Protein AF-R4K0X7-F1 (afdb_monomer_lite)

Structure (mmCIF, N/CA/C/O backbone):
data_AF-R4K0X7-F1
#
_entry.id   AF-R4K0X7-F1
#
loop_
_atom_site.group_PDB
_atom_site.id
_atom_site.type_symbol
_atom_site.label_atom_id
_atom_site.label_alt_id
_atom_site.label_comp_id
_atom_site.label_asym_id
_atom_site.label_entity_id
_atom_site.label_seq_id
_atom_site.p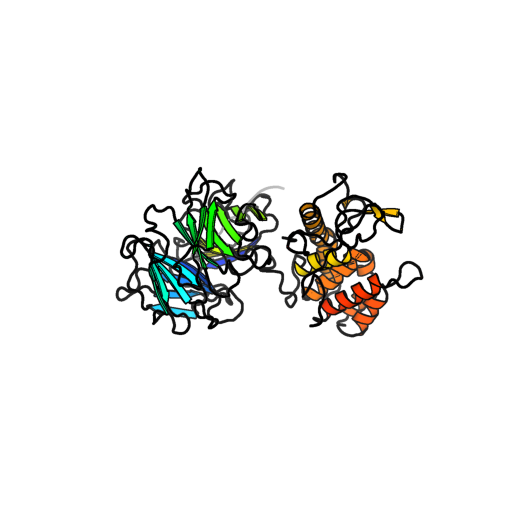dbx_PDB_ins_code
_atom_site.Cartn_x
_atom_site.Cartn_y
_atom_site.Cartn_z
_atom_site.occupancy
_atom_site.B_iso_or_equiv
_atom_site.auth_seq_id
_atom_site.auth_comp_id
_atom_site.auth_asym_id
_atom_site.auth_atom_id
_atom_site.pdbx_PDB_model_num
ATOM 1 N N . MET A 1 1 ? 39.654 20.500 55.727 1.00 32.16 1 MET A N 1
ATOM 2 C CA . MET A 1 1 ? 38.555 21.167 54.995 1.00 32.16 1 MET A CA 1
ATOM 3 C C . MET A 1 1 ? 39.073 21.513 53.612 1.00 32.16 1 MET A C 1
ATOM 5 O O . MET A 1 1 ? 40.105 22.160 53.545 1.00 32.16 1 MET A O 1
ATOM 9 N N . LYS A 1 2 ? 38.357 21.083 52.563 1.00 24.08 2 LYS A N 1
ATOM 10 C CA . LYS A 1 2 ? 38.633 21.338 51.138 1.00 24.08 2 LYS A CA 1
ATOM 11 C C . LYS A 1 2 ? 39.914 20.701 50.541 1.00 24.08 2 LYS A C 1
ATOM 13 O O . LYS A 1 2 ? 40.999 20.825 51.086 1.00 24.08 2 LYS A O 1
ATOM 18 N N . ILE A 1 3 ? 39.708 20.141 49.340 1.00 19.42 3 ILE A N 1
ATOM 19 C CA . ILE A 1 3 ? 40.582 20.133 48.145 1.00 19.42 3 ILE A CA 1
ATOM 20 C C . ILE A 1 3 ? 41.288 18.815 47.711 1.00 19.42 3 ILE A C 1
ATOM 22 O O . ILE A 1 3 ? 42.282 18.395 48.280 1.00 19.42 3 ILE A O 1
ATOM 26 N N . TYR A 1 4 ? 40.749 18.279 46.598 1.00 19.19 4 TYR A N 1
ATOM 27 C CA . TYR A 1 4 ? 41.364 17.759 45.353 1.00 19.19 4 TYR A CA 1
ATOM 28 C C . TYR A 1 4 ? 42.144 16.420 45.260 1.00 19.19 4 TYR A C 1
ATOM 30 O O . TYR A 1 4 ? 43.201 16.229 45.844 1.00 19.19 4 TYR A O 1
ATOM 38 N N . LYS A 1 5 ? 41.648 15.617 44.293 1.00 23.69 5 LYS A N 1
ATOM 39 C CA . LYS A 1 5 ? 42.316 14.827 43.225 1.00 23.69 5 LYS A CA 1
ATOM 40 C C . LYS A 1 5 ? 43.384 13.777 43.583 1.00 23.69 5 LYS A C 1
ATOM 42 O O . LYS A 1 5 ? 44.508 14.118 43.927 1.00 23.69 5 LYS A O 1
ATOM 47 N N . ARG A 1 6 ? 43.108 12.523 43.190 1.00 19.30 6 ARG A N 1
ATOM 48 C CA . ARG A 1 6 ? 44.068 11.590 42.553 1.00 19.30 6 ARG A CA 1
ATOM 49 C C . ARG A 1 6 ? 43.325 10.773 41.484 1.00 19.30 6 ARG A C 1
ATOM 51 O O . ARG A 1 6 ? 42.306 10.182 41.798 1.00 19.30 6 ARG A O 1
ATOM 58 N N . VAL A 1 7 ? 43.580 11.013 40.197 1.00 21.73 7 VAL A N 1
ATOM 59 C CA . VAL A 1 7 ? 44.653 10.474 39.327 1.00 21.73 7 VAL A CA 1
ATOM 60 C C . VAL A 1 7 ? 44.168 9.228 38.580 1.00 21.73 7 VAL A C 1
ATOM 62 O O . VAL A 1 7 ? 43.935 8.171 39.152 1.00 21.73 7 VAL A O 1
ATOM 65 N N . LEU A 1 8 ? 44.015 9.458 37.278 1.00 21.38 8 LEU A N 1
ATOM 66 C CA . LEU A 1 8 ? 43.761 8.545 36.175 1.00 21.38 8 LEU A CA 1
ATOM 67 C C . LEU A 1 8 ? 44.904 7.521 36.061 1.00 21.38 8 LEU A C 1
ATOM 69 O O . LEU A 1 8 ? 46.068 7.923 36.017 1.00 21.38 8 LEU A O 1
ATOM 73 N N . LEU A 1 9 ? 44.578 6.230 35.965 1.00 21.77 9 LEU A N 1
ATOM 74 C CA . LEU A 1 9 ? 45.496 5.200 35.480 1.00 21.77 9 LEU A CA 1
ATOM 75 C C . LEU A 1 9 ? 44.958 4.686 34.140 1.00 21.77 9 LEU A C 1
ATOM 77 O O . LEU A 1 9 ? 43.862 4.135 34.068 1.00 21.77 9 LEU A O 1
ATOM 81 N N . LEU A 1 10 ? 45.730 4.945 33.086 1.00 23.25 10 LEU A N 1
ATOM 82 C CA . LEU A 1 10 ? 45.515 4.477 31.722 1.00 23.25 10 LEU A CA 1
ATOM 83 C C . LEU A 1 10 ? 45.769 2.962 31.659 1.00 23.25 10 LEU A C 1
ATOM 85 O O . LEU A 1 10 ? 46.861 2.516 32.005 1.00 23.25 10 LEU A O 1
ATOM 89 N N . LEU A 1 11 ? 44.811 2.196 31.139 1.00 25.62 11 LEU A N 1
ATOM 90 C CA . LEU A 1 11 ? 45.059 0.878 30.558 1.00 25.62 11 LEU A CA 1
ATOM 91 C C . LEU A 1 11 ? 44.418 0.851 29.169 1.00 25.62 11 LEU A C 1
ATOM 93 O O . LEU A 1 11 ? 43.208 0.990 29.014 1.00 25.62 11 LEU A O 1
ATOM 97 N N . LEU A 1 12 ? 45.287 0.746 28.167 1.00 27.62 12 LEU A N 1
ATOM 98 C CA . LEU A 1 12 ? 44.979 0.582 26.753 1.00 27.62 12 LEU A CA 1
ATOM 99 C C . LEU A 1 12 ? 44.342 -0.791 26.520 1.00 27.62 12 LEU A C 1
ATOM 101 O O . LEU A 1 12 ? 44.998 -1.801 26.755 1.00 27.62 12 LEU A O 1
ATOM 105 N N . PHE A 1 13 ? 43.126 -0.821 25.975 1.00 26.83 13 PHE A N 1
ATOM 106 C CA . PHE A 1 13 ? 42.623 -1.966 25.220 1.00 26.83 13 PHE A CA 1
ATOM 107 C C . PHE A 1 13 ? 41.855 -1.494 23.979 1.00 26.83 13 PHE A C 1
ATOM 109 O O . PHE A 1 13 ? 40.872 -0.767 24.070 1.00 26.83 13 PHE A O 1
ATOM 116 N N . SER A 1 14 ? 42.407 -1.901 22.832 1.00 28.05 14 SER A N 1
ATOM 117 C CA . SER A 1 14 ? 41.786 -2.231 21.543 1.00 28.05 14 SER A CA 1
ATOM 118 C C . SER A 1 14 ? 40.325 -1.808 21.333 1.00 28.05 14 SER A C 1
ATOM 120 O O . SER A 1 14 ? 39.398 -2.379 21.906 1.00 28.05 14 SER A O 1
ATOM 122 N N . THR A 1 15 ? 40.127 -0.846 20.434 1.00 27.80 15 THR A N 1
ATOM 123 C CA . THR A 1 15 ? 38.829 -0.357 19.962 1.00 27.80 15 THR A CA 1
ATOM 124 C C . THR A 1 15 ? 38.071 -1.436 19.187 1.00 27.80 15 THR A C 1
ATOM 126 O O . THR A 1 15 ? 38.295 -1.625 17.994 1.00 27.80 15 THR A O 1
ATOM 129 N N . THR A 1 16 ? 37.128 -2.099 19.854 1.00 27.70 16 THR A N 1
ATOM 130 C CA . THR A 1 16 ? 35.929 -2.633 19.195 1.00 27.70 16 THR A CA 1
ATOM 131 C C . THR A 1 16 ? 34.826 -1.616 19.462 1.00 27.70 16 THR A C 1
ATOM 133 O O . THR A 1 16 ? 34.497 -1.349 20.616 1.00 27.70 16 THR A O 1
ATOM 136 N N . PHE A 1 17 ? 34.340 -0.964 18.407 1.00 27.83 17 PHE A N 1
ATOM 137 C CA . PHE A 1 17 ? 33.290 0.048 18.483 1.00 27.83 17 PHE A CA 1
ATOM 138 C C . PHE A 1 17 ? 31.992 -0.587 19.005 1.00 27.83 17 PHE A C 1
ATOM 140 O O . PHE A 1 17 ? 31.255 -1.225 18.263 1.00 27.83 17 PHE A O 1
ATOM 147 N N . MET A 1 18 ? 31.714 -0.396 20.292 1.00 27.48 18 MET A N 1
ATOM 148 C CA . MET A 1 18 ? 30.368 -0.445 20.847 1.00 27.48 18 MET A CA 1
ATOM 149 C C . MET A 1 18 ? 29.861 0.997 20.842 1.00 27.48 18 MET A C 1
ATOM 151 O O . MET A 1 18 ? 30.241 1.784 21.707 1.00 27.48 18 MET A O 1
ATOM 155 N N . LEU A 1 19 ? 29.062 1.377 19.843 1.00 26.59 19 LEU A N 1
ATOM 156 C CA . LEU A 1 19 ? 28.373 2.666 19.866 1.00 26.59 19 LEU A CA 1
ATOM 157 C C . LEU A 1 19 ? 26.957 2.455 20.413 1.00 26.59 19 LEU A C 1
ATOM 159 O O . LEU A 1 19 ? 26.005 2.222 19.677 1.00 26.59 19 LEU A O 1
ATOM 163 N N . ILE A 1 20 ? 26.832 2.538 21.738 1.00 33.25 20 ILE A N 1
ATOM 164 C CA . ILE A 1 20 ? 25.595 3.015 22.358 1.00 33.25 20 ILE A CA 1
ATOM 165 C C . ILE A 1 20 ? 25.572 4.524 22.115 1.00 33.25 20 ILE A C 1
ATOM 167 O O . ILE A 1 20 ? 26.474 5.239 22.550 1.00 33.25 20 ILE A O 1
ATOM 171 N N . GLY A 1 21 ? 24.557 4.993 21.395 1.00 26.48 21 GLY A N 1
ATOM 172 C CA . GLY A 1 21 ? 24.410 6.394 21.013 1.00 26.48 21 GLY A CA 1
ATOM 173 C C . GLY A 1 21 ? 22.976 6.765 20.650 1.00 26.48 21 GLY A C 1
ATOM 174 O O . GLY A 1 21 ? 22.763 7.474 19.676 1.00 26.48 21 GLY A O 1
ATOM 175 N N . TYR A 1 22 ? 21.992 6.300 21.424 1.00 35.09 22 TYR A N 1
ATOM 176 C CA . TYR A 1 22 ? 20.685 6.958 21.475 1.00 35.09 22 TYR A CA 1
ATOM 177 C C . TYR A 1 22 ? 20.854 8.286 22.217 1.00 35.09 22 TYR A C 1
ATOM 179 O O . TYR A 1 22 ? 21.052 8.289 23.429 1.00 35.09 22 TYR A O 1
ATOM 187 N N . ASN A 1 23 ? 20.851 9.390 21.469 1.00 30.80 23 ASN A N 1
ATOM 188 C CA . ASN A 1 23 ? 20.336 10.708 21.860 1.00 30.80 23 ASN A CA 1
ATOM 189 C C . ASN A 1 23 ? 20.581 11.703 20.715 1.00 30.80 23 ASN A C 1
ATOM 191 O O . ASN A 1 23 ? 21.496 12.524 20.747 1.00 30.80 23 ASN A O 1
ATOM 195 N N . LYS A 1 24 ? 19.711 11.651 19.709 1.00 26.70 24 LYS A N 1
ATOM 196 C CA . LYS A 1 24 ? 19.278 12.856 19.010 1.00 26.70 24 LYS A CA 1
ATOM 197 C C . LYS A 1 24 ? 17.775 12.921 19.224 1.00 26.70 24 LYS A C 1
ATOM 199 O O . LYS A 1 24 ? 17.039 12.109 18.677 1.00 26.70 24 LYS A O 1
ATOM 204 N N . ALA A 1 25 ? 17.341 13.851 20.067 1.00 27.72 25 ALA A N 1
ATOM 205 C CA . ALA A 1 25 ? 15.993 14.375 19.971 1.00 27.72 25 ALA A CA 1
ATOM 206 C C . ALA A 1 25 ? 15.892 14.994 18.572 1.00 27.72 25 ALA A C 1
ATOM 208 O O . ALA A 1 25 ? 16.417 16.086 18.344 1.00 27.72 25 ALA A O 1
ATOM 209 N N . TYR A 1 26 ? 15.348 14.244 17.614 1.00 32.16 26 TYR A N 1
ATOM 210 C CA . TYR A 1 26 ? 14.911 14.843 16.367 1.00 32.16 26 TYR A CA 1
ATOM 211 C C . TYR A 1 26 ? 13.634 15.598 16.704 1.00 32.16 26 TYR A C 1
ATOM 213 O O . TYR A 1 26 ? 12.718 15.039 17.303 1.00 32.16 26 TYR A O 1
ATOM 221 N N . ALA A 1 27 ? 13.676 16.907 16.482 1.00 27.48 27 ALA A N 1
ATOM 222 C CA . ALA A 1 27 ? 12.620 17.828 16.853 1.00 27.48 27 ALA A CA 1
ATOM 223 C C . ALA A 1 27 ? 11.266 17.366 16.297 1.00 27.48 27 ALA A C 1
ATOM 225 O O . ALA A 1 27 ? 11.223 16.793 15.209 1.00 27.48 27 ALA A O 1
ATOM 226 N N . ASP A 1 28 ? 10.199 17.665 17.045 1.00 29.69 28 ASP A N 1
ATOM 227 C CA . ASP A 1 28 ? 8.794 17.624 16.629 1.00 29.69 28 ASP A CA 1
ATOM 228 C C . ASP A 1 28 ? 8.612 18.261 15.238 1.00 29.69 28 ASP A C 1
ATOM 230 O O . ASP A 1 28 ? 8.303 19.444 15.089 1.00 29.69 28 ASP A O 1
ATOM 234 N N . THR A 1 29 ? 8.816 17.466 14.194 1.00 38.56 29 THR A N 1
ATOM 235 C CA . THR A 1 29 ? 8.121 17.628 12.926 1.00 38.56 29 THR A CA 1
ATOM 236 C C . THR A 1 29 ? 6.823 16.851 13.082 1.00 38.56 29 THR A C 1
ATOM 238 O O . THR A 1 29 ? 6.792 15.816 13.745 1.00 38.56 29 THR A O 1
ATOM 241 N N . ASN A 1 30 ? 5.723 17.375 12.549 1.00 53.12 30 ASN A N 1
ATOM 242 C CA . ASN A 1 30 ? 4.449 16.670 12.559 1.00 53.12 30 ASN A CA 1
ATOM 243 C C . ASN A 1 30 ? 4.566 15.414 11.674 1.00 53.12 30 ASN A C 1
ATOM 245 O O . ASN A 1 30 ? 4.190 15.455 10.503 1.00 53.12 30 ASN A O 1
ATOM 249 N N . THR A 1 31 ? 5.117 14.322 12.215 1.00 54.47 31 THR A N 1
ATOM 250 C CA . THR A 1 31 ? 5.308 13.055 11.495 1.00 54.47 31 THR A CA 1
ATOM 251 C C . THR A 1 31 ? 4.000 12.296 11.301 1.00 54.47 31 THR A C 1
ATOM 253 O O . THR A 1 31 ? 4.026 11.151 10.866 1.00 54.47 31 THR A O 1
ATOM 256 N N . ASN A 1 32 ? 2.850 12.878 11.679 1.00 57.56 32 ASN A N 1
ATOM 257 C CA . ASN A 1 32 ? 1.525 12.256 11.618 1.00 57.56 32 ASN A CA 1
ATOM 258 C C . ASN A 1 32 ? 1.499 10.810 12.174 1.00 57.56 32 ASN A C 1
ATOM 260 O O . ASN A 1 32 ? 0.690 9.982 11.760 1.00 57.56 32 ASN A O 1
ATOM 264 N N . GLY A 1 33 ? 2.378 10.494 13.136 1.00 58.75 33 GLY A N 1
ATOM 265 C CA . GLY A 1 33 ? 2.492 9.169 13.749 1.00 58.75 33 GLY A CA 1
ATOM 266 C C . GLY A 1 33 ? 3.417 8.171 13.042 1.00 58.75 33 GLY A C 1
ATOM 267 O O . GLY A 1 33 ? 3.435 7.013 13.456 1.00 58.75 33 GLY A O 1
ATOM 268 N N . LEU A 1 34 ? 4.183 8.585 12.027 1.00 64.12 34 LEU A N 1
ATOM 269 C CA . LEU A 1 34 ? 5.243 7.773 11.427 1.00 64.12 34 LEU A CA 1
ATOM 270 C C . LEU A 1 34 ? 6.404 7.591 12.412 1.00 64.12 34 LEU A C 1
ATOM 272 O O . LEU A 1 34 ? 6.832 8.544 13.071 1.00 64.12 34 LEU A O 1
ATOM 276 N N . VAL A 1 35 ? 6.928 6.367 12.488 1.00 65.00 35 VAL A N 1
ATOM 277 C CA . VAL A 1 35 ? 8.036 5.969 13.367 1.00 65.00 35 VAL A CA 1
ATOM 278 C C . VAL A 1 35 ? 9.093 5.172 12.608 1.00 65.00 35 VAL A C 1
ATOM 280 O O . VAL A 1 35 ? 8.829 4.599 11.552 1.00 65.00 35 VAL A O 1
ATOM 283 N N . TRP A 1 36 ? 10.295 5.106 13.179 1.00 76.31 36 TRP A N 1
ATOM 284 C CA . TRP A 1 36 ? 11.299 4.121 12.789 1.00 76.31 36 TRP A CA 1
ATOM 285 C C . TRP A 1 36 ? 10.840 2.721 13.209 1.00 76.31 36 TRP A C 1
ATOM 287 O O . TRP A 1 36 ? 10.684 2.463 14.403 1.00 76.31 36 TRP A O 1
ATOM 297 N N . LYS A 1 37 ? 10.647 1.826 12.239 1.00 74.25 37 LYS A N 1
ATOM 298 C CA . LYS A 1 37 ? 10.317 0.410 12.469 1.00 74.25 37 LYS A CA 1
ATOM 299 C C . LYS A 1 37 ? 11.582 -0.442 12.546 1.00 74.25 37 LYS A C 1
ATOM 301 O O . LYS A 1 37 ? 11.693 -1.307 13.411 1.00 74.25 37 LYS A O 1
ATOM 306 N N . LEU A 1 38 ? 12.555 -0.158 11.680 1.00 82.12 38 LEU A N 1
ATOM 307 C CA . LEU A 1 38 ? 13.803 -0.909 11.592 1.00 82.12 38 LEU A CA 1
ATOM 308 C C . LEU A 1 38 ? 14.955 -0.018 11.118 1.00 82.12 38 LEU A C 1
ATOM 310 O O . LEU A 1 38 ? 14.781 0.858 10.277 1.00 82.12 38 LEU A O 1
ATOM 314 N N . ASN A 1 39 ? 16.153 -0.289 11.625 1.00 87.56 39 ASN A N 1
ATOM 315 C CA . ASN A 1 39 ? 17.409 0.157 11.035 1.00 87.56 39 ASN A CA 1
ATOM 316 C C . ASN A 1 39 ? 18.416 -0.980 11.195 1.00 87.56 39 ASN A C 1
ATOM 318 O O . ASN A 1 39 ? 18.719 -1.382 12.322 1.00 87.56 39 ASN A O 1
ATOM 322 N N . THR A 1 40 ? 18.889 -1.527 10.079 1.00 89.56 40 THR A N 1
ATOM 323 C CA . THR A 1 40 ? 19.781 -2.682 10.096 1.00 89.56 40 THR A CA 1
ATOM 324 C C . THR A 1 40 ? 20.778 -2.674 8.943 1.00 89.56 40 THR A C 1
ATOM 326 O O . THR A 1 40 ? 20.502 -2.198 7.841 1.00 89.56 40 THR A O 1
ATOM 329 N N . THR A 1 41 ? 21.951 -3.248 9.186 1.00 93.38 41 THR A N 1
ATOM 330 C CA . THR A 1 41 ? 22.896 -3.636 8.133 1.00 93.38 41 THR A CA 1
ATOM 331 C C . THR A 1 41 ? 22.507 -4.992 7.562 1.00 93.38 41 THR A C 1
ATOM 333 O O . THR A 1 41 ? 21.943 -5.819 8.272 1.00 93.38 41 THR A O 1
ATOM 336 N N . THR A 1 42 ? 22.868 -5.263 6.315 1.00 95.62 42 THR A N 1
ATOM 337 C CA . THR A 1 42 ? 22.561 -6.533 5.639 1.00 95.62 42 THR A CA 1
ATOM 338 C C . THR A 1 42 ? 23.842 -7.328 5.347 1.00 95.62 42 THR A C 1
ATOM 340 O O . THR A 1 42 ? 24.933 -6.748 5.332 1.00 95.62 42 THR A O 1
ATOM 343 N N . PRO A 1 43 ? 23.754 -8.646 5.079 1.00 95.88 43 PRO A N 1
ATOM 344 C CA . PRO A 1 43 ? 24.878 -9.422 4.552 1.00 95.88 43 PRO A CA 1
ATOM 345 C C . PRO A 1 43 ? 25.248 -9.025 3.113 1.00 95.88 43 PRO A C 1
ATOM 347 O O . PRO A 1 43 ? 26.302 -9.432 2.622 1.00 95.88 43 PRO A O 1
ATOM 350 N N . LEU A 1 44 ? 24.415 -8.222 2.439 1.00 94.69 44 LEU A N 1
ATOM 351 C CA . LEU A 1 44 ? 24.752 -7.639 1.152 1.00 94.69 44 LEU A CA 1
ATOM 352 C C . LEU A 1 44 ? 25.857 -6.599 1.342 1.00 94.69 44 LEU A C 1
ATOM 354 O O . LEU A 1 44 ? 25.719 -5.622 2.088 1.00 94.69 44 LEU A O 1
ATOM 358 N N . SER A 1 45 ? 26.972 -6.820 0.649 1.00 88.88 45 SER A N 1
ATOM 359 C CA . SER A 1 45 ? 28.107 -5.902 0.654 1.00 88.88 45 SER A CA 1
ATOM 360 C C . SER A 1 45 ? 27.699 -4.509 0.162 1.00 88.88 45 SER A C 1
ATOM 362 O O . SER A 1 45 ? 26.566 -4.268 -0.263 1.00 88.88 45 SER A O 1
ATOM 364 N N . LYS A 1 46 ? 28.617 -3.547 0.272 1.00 87.62 46 LYS A N 1
ATOM 365 C CA . LYS A 1 46 ? 28.388 -2.193 -0.236 1.00 87.62 46 LYS A CA 1
ATOM 366 C C . LYS A 1 46 ? 27.909 -2.242 -1.694 1.00 87.62 46 LYS A C 1
ATOM 368 O O . LYS A 1 46 ? 28.589 -2.820 -2.543 1.00 87.62 46 LYS A O 1
ATOM 373 N N . THR A 1 47 ? 26.775 -1.602 -1.962 1.00 93.12 47 THR A N 1
ATOM 374 C CA . THR A 1 47 ? 26.184 -1.497 -3.296 1.00 93.12 47 THR A CA 1
ATOM 375 C C . THR A 1 47 ? 26.451 -0.121 -3.912 1.00 93.12 47 THR A C 1
ATOM 377 O O . THR A 1 47 ? 27.003 0.791 -3.289 1.00 93.12 47 THR A O 1
ATOM 380 N N . ASP A 1 48 ? 26.160 0.001 -5.198 1.00 90.56 48 ASP A N 1
ATOM 381 C CA . ASP A 1 48 ? 26.409 1.188 -6.008 1.00 90.56 48 ASP A CA 1
ATOM 382 C C . ASP A 1 48 ? 25.304 1.343 -7.060 1.00 90.56 48 ASP A C 1
ATOM 384 O O . ASP A 1 48 ? 24.295 0.639 -7.025 1.00 90.56 48 ASP A O 1
ATOM 388 N N . SER A 1 49 ? 25.509 2.237 -8.028 1.00 90.00 49 SER A N 1
ATOM 389 C CA . SER A 1 49 ? 24.524 2.518 -9.068 1.00 90.00 49 SER A CA 1
ATOM 390 C C . SER A 1 49 ? 24.175 1.317 -9.952 1.00 90.00 49 SER A C 1
ATOM 392 O O . SER A 1 49 ? 23.205 1.407 -10.695 1.00 90.00 49 SER A O 1
ATOM 394 N N . TYR A 1 50 ? 24.899 0.191 -9.914 1.00 93.50 50 TYR A N 1
ATOM 395 C CA . TYR A 1 50 ? 24.504 -1.026 -10.633 1.00 93.50 50 TYR A CA 1
ATOM 396 C C . TYR A 1 50 ? 23.443 -1.853 -9.906 1.00 93.50 50 TYR A C 1
ATOM 398 O O . TYR A 1 50 ? 22.981 -2.846 -10.474 1.00 93.50 50 TYR A O 1
ATOM 406 N N . TRP A 1 51 ? 23.035 -1.444 -8.705 1.00 95.69 51 TRP A N 1
ATOM 407 C CA . TRP A 1 51 ? 22.021 -2.120 -7.911 1.00 95.69 51 TRP A CA 1
ATOM 408 C C . TRP A 1 51 ? 20.680 -1.396 -7.954 1.00 95.69 51 TRP A C 1
ATOM 410 O O . TRP A 1 51 ? 20.602 -0.169 -7.892 1.00 95.69 51 TRP A O 1
ATOM 420 N N . SER A 1 52 ? 19.615 -2.183 -8.037 1.00 95.94 52 SER A N 1
ATOM 421 C CA . SER A 1 52 ? 18.235 -1.734 -7.897 1.00 95.94 52 SER A CA 1
ATOM 422 C C . SER A 1 52 ? 17.519 -2.634 -6.901 1.00 95.94 52 SER A C 1
ATOM 424 O O . SER A 1 52 ? 17.816 -3.824 -6.811 1.00 95.94 52 SER A O 1
ATOM 426 N N . PHE A 1 53 ? 16.600 -2.063 -6.137 1.00 97.62 53 PHE A N 1
ATOM 427 C CA . PHE A 1 53 ? 15.897 -2.756 -5.072 1.00 97.62 53 PHE A CA 1
ATOM 428 C C . PHE A 1 53 ? 14.385 -2.718 -5.281 1.00 97.62 53 PHE A C 1
ATOM 430 O O . PHE A 1 53 ? 13.846 -1.725 -5.766 1.00 97.62 53 PHE A O 1
ATOM 437 N N . ALA A 1 54 ? 13.707 -3.787 -4.883 1.00 96.81 54 ALA A N 1
ATOM 438 C CA . ALA A 1 54 ? 12.252 -3.893 -4.875 1.00 96.81 54 ALA A CA 1
ATOM 439 C C . ALA A 1 54 ? 11.794 -4.736 -3.675 1.00 96.81 54 ALA A C 1
ATOM 441 O O . ALA A 1 54 ? 12.593 -5.479 -3.102 1.00 96.81 54 ALA A O 1
ATOM 442 N N . SER A 1 55 ? 10.522 -4.617 -3.290 1.00 94.88 55 SER A N 1
ATOM 443 C CA . SER A 1 55 ? 9.933 -5.392 -2.195 1.00 94.88 55 SER A CA 1
ATOM 444 C C . SER A 1 55 ? 8.948 -6.427 -2.735 1.00 94.88 55 SER A C 1
ATOM 446 O O . SER A 1 55 ? 8.252 -6.197 -3.725 1.00 94.88 55 SER A O 1
ATOM 448 N N . GLY A 1 56 ? 8.889 -7.583 -2.086 1.00 91.94 56 GLY A N 1
ATOM 449 C CA . GLY A 1 56 ? 7.946 -8.649 -2.406 1.00 91.94 56 GLY A CA 1
ATOM 450 C C . GLY A 1 56 ? 8.094 -9.796 -1.420 1.00 91.94 56 GLY A C 1
ATOM 451 O O . GLY A 1 56 ? 9.115 -9.895 -0.760 1.00 91.94 56 GLY A O 1
ATOM 452 N N . ASP A 1 57 ? 7.100 -10.665 -1.311 1.00 90.12 57 ASP A N 1
ATOM 453 C CA . ASP A 1 57 ? 7.180 -11.853 -0.455 1.00 90.12 57 ASP A CA 1
ATOM 454 C C . ASP A 1 57 ? 7.658 -13.039 -1.310 1.00 90.12 57 ASP A C 1
ATOM 456 O O . ASP A 1 57 ? 6.940 -13.508 -2.194 1.00 90.12 57 ASP A O 1
ATOM 460 N N . TYR A 1 58 ? 8.917 -13.454 -1.154 1.00 94.06 58 TYR A N 1
ATOM 461 C CA . TYR A 1 58 ? 9.515 -14.526 -1.958 1.00 94.06 58 TYR A CA 1
ATOM 462 C C . TYR A 1 58 ? 9.095 -15.910 -1.464 1.00 94.06 58 TYR A C 1
ATOM 464 O O . TYR A 1 58 ? 8.876 -16.835 -2.258 1.00 94.06 58 TYR A O 1
ATOM 472 N N . ASN A 1 59 ? 9.005 -16.083 -0.146 1.00 88.00 59 ASN A N 1
ATOM 473 C CA . ASN A 1 59 ? 8.794 -17.379 0.497 1.00 88.00 59 ASN A CA 1
ATOM 474 C C . ASN A 1 59 ? 7.345 -17.596 0.988 1.00 88.00 59 ASN A C 1
ATOM 476 O O . ASN A 1 59 ? 7.040 -18.697 1.448 1.00 88.00 59 ASN A O 1
ATOM 480 N N . ASN A 1 60 ? 6.454 -16.621 0.780 1.00 84.44 60 ASN A N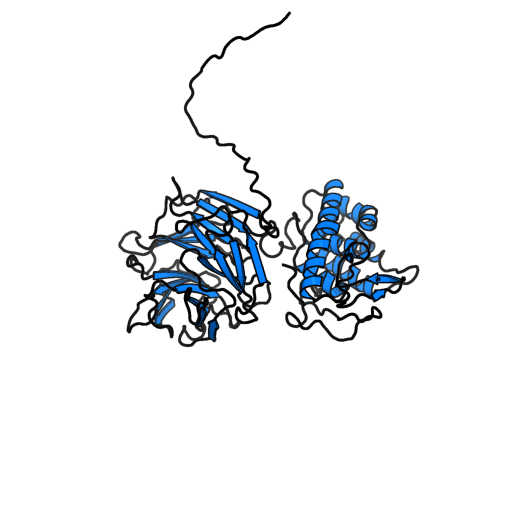 1
ATOM 481 C CA . ASN A 1 60 ? 5.050 -16.597 1.195 1.00 84.44 60 ASN A CA 1
ATOM 482 C C . ASN A 1 60 ? 4.863 -16.665 2.721 1.00 84.44 60 ASN A C 1
ATOM 484 O O . ASN A 1 60 ? 3.927 -17.310 3.203 1.00 84.44 60 ASN A O 1
ATOM 488 N N . ASP A 1 61 ? 5.765 -16.044 3.487 1.00 76.62 61 ASP A N 1
ATOM 489 C CA . ASP A 1 61 ? 5.681 -15.979 4.952 1.00 76.62 61 ASP A CA 1
ATOM 490 C C . ASP A 1 61 ? 4.905 -14.756 5.482 1.00 76.62 61 ASP A C 1
ATOM 492 O O . ASP A 1 61 ? 4.690 -14.620 6.693 1.00 76.62 61 ASP A O 1
ATOM 496 N N . GLY A 1 62 ? 4.422 -13.897 4.580 1.00 77.81 62 GLY A N 1
ATOM 497 C CA . GLY A 1 62 ? 3.667 -12.691 4.896 1.00 77.81 62 GLY A CA 1
ATOM 498 C C . GLY A 1 62 ? 4.537 -11.513 5.337 1.00 77.81 62 GLY A C 1
ATOM 499 O O . GLY A 1 62 ? 3.993 -10.500 5.788 1.00 77.81 62 GLY A O 1
ATOM 500 N N . LYS A 1 63 ? 5.869 -11.613 5.247 1.00 81.62 63 LYS A N 1
ATOM 501 C CA . LYS A 1 63 ? 6.808 -10.501 5.426 1.00 81.62 63 LYS A CA 1
ATOM 502 C C . LYS A 1 63 ? 7.392 -10.096 4.080 1.00 81.62 63 LYS A C 1
ATOM 504 O O . LYS A 1 63 ? 7.677 -10.916 3.221 1.00 81.62 63 LYS A O 1
ATOM 509 N N . ALA A 1 64 ? 7.567 -8.791 3.892 1.00 89.69 64 ALA A N 1
ATOM 510 C CA . ALA A 1 64 ? 8.217 -8.289 2.693 1.00 89.69 64 ALA A CA 1
ATOM 511 C C . ALA A 1 64 ? 9.716 -8.612 2.740 1.00 89.69 64 ALA A C 1
ATOM 513 O O . ALA A 1 64 ? 10.424 -8.174 3.647 1.00 89.69 64 ALA A O 1
ATOM 514 N N . ASP A 1 65 ? 10.191 -9.334 1.735 1.00 95.62 65 ASP A N 1
ATOM 515 C CA . ASP A 1 65 ? 11.600 -9.512 1.419 1.00 95.62 65 ASP A CA 1
ATOM 516 C C . ASP A 1 65 ? 12.087 -8.376 0.511 1.00 95.62 65 ASP A C 1
ATOM 518 O O . ASP A 1 65 ? 11.303 -7.718 -0.183 1.00 95.62 65 ASP A O 1
ATOM 522 N N . ILE A 1 66 ? 13.405 -8.162 0.479 1.00 97.81 66 ILE A N 1
ATOM 523 C CA . ILE A 1 66 ? 14.026 -7.183 -0.421 1.00 97.81 66 ILE A CA 1
ATOM 524 C C . ILE A 1 66 ? 14.796 -7.902 -1.520 1.00 97.81 66 ILE A C 1
ATOM 526 O O . ILE A 1 66 ? 15.795 -8.581 -1.276 1.00 97.81 66 ILE A O 1
ATOM 530 N N . TYR A 1 67 ? 14.345 -7.703 -2.753 1.00 98.50 67 TYR A N 1
ATOM 531 C CA . TYR A 1 67 ? 15.012 -8.174 -3.955 1.00 98.50 67 TYR A CA 1
ATOM 532 C C . TYR A 1 67 ? 16.041 -7.137 -4.370 1.00 98.50 67 TYR A C 1
ATOM 534 O O . TYR A 1 67 ? 15.722 -5.969 -4.577 1.00 98.50 67 TYR A O 1
ATOM 542 N N . CYS A 1 68 ? 17.279 -7.582 -4.503 1.00 98.31 68 CYS A N 1
ATOM 543 C CA . CYS A 1 68 ? 18.437 -6.790 -4.862 1.00 98.31 68 CYS A CA 1
ATOM 544 C C . CYS A 1 68 ? 18.880 -7.240 -6.256 1.00 98.31 68 CYS A C 1
ATOM 546 O O . CYS A 1 68 ? 19.451 -8.321 -6.419 1.00 98.31 68 CYS A O 1
ATOM 548 N N . VAL A 1 69 ? 18.586 -6.428 -7.265 1.00 98.19 69 VAL A N 1
ATOM 549 C CA . VAL A 1 69 ? 18.922 -6.687 -8.663 1.00 98.19 69 VAL A CA 1
ATOM 550 C C . VAL A 1 69 ? 20.264 -6.048 -8.980 1.00 98.19 69 VAL A C 1
ATOM 552 O O . VAL A 1 69 ? 20.399 -4.825 -8.966 1.00 98.19 69 VAL A O 1
ATOM 555 N N . LYS A 1 70 ? 21.253 -6.871 -9.312 1.00 97.00 70 LYS A N 1
ATOM 556 C CA . LYS A 1 70 ? 22.587 -6.426 -9.710 1.00 97.00 70 LYS A CA 1
ATOM 557 C C . LYS A 1 70 ? 22.752 -6.546 -11.214 1.00 97.00 70 LYS A C 1
ATOM 559 O O . LYS A 1 70 ? 22.764 -7.640 -11.774 1.00 97.00 70 LYS A O 1
ATOM 564 N N . ARG A 1 71 ? 22.938 -5.409 -11.879 1.00 96.44 71 ARG A N 1
ATOM 565 C CA . ARG A 1 71 ? 22.953 -5.312 -13.349 1.00 96.44 71 ARG A CA 1
ATOM 566 C C . ARG A 1 71 ? 24.264 -5.771 -13.996 1.00 96.44 71 ARG A C 1
ATOM 568 O O . ARG A 1 71 ? 24.299 -6.007 -15.202 1.00 96.44 71 ARG A O 1
ATOM 575 N N . ASN A 1 72 ? 25.332 -5.888 -13.208 1.00 95.00 72 ASN A N 1
ATOM 576 C CA . ASN A 1 72 ? 26.682 -6.290 -13.616 1.00 95.00 72 ASN A CA 1
ATOM 577 C C . ASN A 1 72 ? 27.147 -7.561 -12.875 1.00 95.00 72 ASN A C 1
ATOM 579 O O . ASN A 1 72 ? 28.213 -7.595 -12.254 1.00 95.00 72 ASN A O 1
ATOM 583 N N . GLY A 1 73 ? 26.318 -8.601 -12.897 1.00 92.75 73 GLY A N 1
ATOM 584 C CA . GLY A 1 73 ? 26.622 -9.892 -12.293 1.00 92.75 73 GLY A CA 1
ATOM 585 C C . GLY A 1 73 ? 27.734 -10.671 -13.001 1.00 92.75 73 GLY A C 1
ATOM 586 O O . GLY A 1 73 ? 28.291 -10.264 -14.029 1.00 92.75 73 GLY A O 1
ATOM 587 N N . ALA A 1 74 ? 28.072 -11.828 -12.436 1.00 91.19 74 ALA A N 1
ATOM 588 C CA . ALA A 1 74 ? 29.045 -12.742 -13.012 1.00 91.19 74 ALA A CA 1
ATOM 589 C C . ALA A 1 74 ? 28.598 -13.235 -14.399 1.00 91.19 74 ALA A C 1
ATOM 591 O O . ALA A 1 74 ? 27.413 -13.300 -14.723 1.00 91.19 74 ALA A O 1
ATOM 592 N N . ASN A 1 75 ? 29.569 -13.605 -15.239 1.00 93.69 75 ASN A N 1
ATOM 593 C CA . ASN A 1 75 ? 29.324 -14.145 -16.583 1.00 93.69 75 ASN A CA 1
ATOM 594 C C . ASN A 1 75 ? 28.446 -13.247 -17.481 1.00 93.69 75 ASN A C 1
ATOM 596 O O . ASN A 1 75 ? 27.723 -13.754 -18.338 1.00 93.69 75 ASN A O 1
ATOM 600 N N . ALA A 1 76 ? 28.525 -11.921 -17.300 1.00 94.06 76 ALA A N 1
ATOM 601 C CA . ALA A 1 76 ? 27.761 -10.933 -18.065 1.00 94.06 76 ALA A CA 1
ATOM 602 C C . ALA A 1 76 ? 26.235 -11.145 -17.986 1.00 94.06 76 ALA A C 1
ATOM 604 O O . ALA A 1 76 ? 25.517 -10.964 -18.976 1.00 94.06 76 ALA A O 1
ATOM 605 N N . LYS A 1 77 ? 25.743 -11.527 -16.803 1.00 96.50 77 LYS A N 1
ATOM 606 C CA . LYS A 1 77 ? 24.319 -11.666 -16.480 1.00 96.50 77 LYS A CA 1
ATOM 607 C C . LYS A 1 77 ? 23.879 -10.640 -15.445 1.00 96.50 77 LYS A C 1
ATOM 609 O O . LYS A 1 77 ? 24.694 -10.111 -14.696 1.00 96.50 77 LYS A O 1
ATOM 614 N N . THR A 1 78 ? 22.581 -10.373 -15.410 1.00 97.94 78 THR A N 1
ATOM 615 C CA . THR A 1 78 ? 21.947 -9.725 -14.260 1.00 97.94 78 THR A CA 1
ATOM 616 C C . THR A 1 78 ? 21.758 -10.774 -13.154 1.00 97.94 78 THR A C 1
ATOM 618 O O . THR A 1 78 ? 21.489 -11.936 -13.452 1.00 97.94 78 THR A O 1
ATOM 621 N N . GLU A 1 79 ? 21.931 -10.399 -11.888 1.00 98.19 79 GLU A N 1
ATOM 622 C CA . GLU A 1 79 ? 21.743 -11.271 -10.717 1.00 98.19 79 GLU A CA 1
ATOM 623 C C . GLU A 1 79 ? 20.594 -10.751 -9.845 1.00 98.19 79 GLU A C 1
ATOM 625 O O . GLU A 1 79 ? 20.364 -9.543 -9.770 1.00 98.19 79 GLU A O 1
ATOM 630 N N . VAL A 1 80 ? 19.886 -11.660 -9.176 1.00 98.50 80 VAL A N 1
ATOM 631 C CA . VAL A 1 80 ? 18.897 -11.351 -8.139 1.00 98.50 80 VAL A CA 1
ATOM 632 C C . VAL A 1 80 ? 19.356 -11.987 -6.834 1.00 98.50 80 VAL A C 1
ATOM 634 O O . VAL A 1 80 ? 19.602 -13.194 -6.776 1.00 98.50 80 VAL A O 1
ATOM 637 N N . HIS A 1 81 ? 19.436 -11.172 -5.786 1.00 98.44 81 HIS A N 1
ATOM 638 C CA . HIS A 1 81 ? 19.652 -11.611 -4.411 1.00 98.44 81 HIS A CA 1
ATOM 639 C C . HIS A 1 81 ? 18.430 -11.222 -3.581 1.00 98.44 81 HIS A C 1
ATOM 641 O O . HIS A 1 81 ? 17.994 -10.078 -3.649 1.00 98.44 81 HIS A O 1
ATOM 647 N N . VAL A 1 82 ? 17.870 -12.136 -2.795 1.00 98.56 82 VAL A N 1
ATOM 648 C CA . VAL A 1 82 ? 16.673 -11.871 -1.982 1.00 98.56 82 VAL A CA 1
ATOM 649 C C . VAL A 1 82 ? 17.056 -11.887 -0.513 1.00 98.56 82 VAL A C 1
ATOM 651 O O . VAL A 1 82 ? 17.502 -12.916 -0.012 1.00 98.56 82 VAL A O 1
ATOM 654 N N . LEU A 1 83 ? 16.900 -10.761 0.179 1.00 98.50 83 LEU A N 1
ATOM 655 C CA . LEU A 1 83 ? 17.121 -10.632 1.619 1.00 98.50 83 LEU A CA 1
ATOM 656 C C . LEU A 1 83 ? 15.842 -10.972 2.390 1.00 98.50 83 LEU A C 1
ATOM 658 O O . LEU A 1 83 ? 14.791 -10.414 2.097 1.00 98.50 83 LEU A O 1
ATOM 662 N N . ASN A 1 84 ? 15.965 -11.829 3.404 1.00 96.38 84 ASN A N 1
ATOM 663 C CA . ASN A 1 84 ? 14.851 -12.359 4.194 1.00 96.38 84 ASN A CA 1
ATOM 664 C C . ASN A 1 84 ? 14.223 -11.301 5.122 1.00 96.38 84 ASN A C 1
ATOM 666 O O . ASN A 1 84 ? 14.833 -10.907 6.118 1.00 96.38 84 ASN A O 1
ATOM 670 N N . GLY A 1 85 ? 12.989 -10.888 4.854 1.00 92.19 85 GLY A N 1
ATOM 671 C CA . GLY A 1 85 ? 12.229 -9.954 5.679 1.00 92.19 85 GLY A CA 1
ATOM 672 C C . GLY A 1 85 ? 11.906 -10.486 7.071 1.00 92.19 85 GLY A C 1
ATOM 673 O O . GLY A 1 85 ? 12.007 -9.751 8.055 1.00 92.19 85 GLY A O 1
ATOM 674 N N . ALA A 1 86 ? 11.603 -11.779 7.202 1.00 86.00 86 ALA A N 1
ATOM 675 C CA . ALA A 1 86 ? 11.229 -12.387 8.479 1.00 86.00 86 ALA A CA 1
ATOM 676 C C . ALA A 1 86 ? 12.358 -12.425 9.519 1.00 86.00 86 ALA A C 1
ATOM 678 O O . ALA A 1 86 ? 12.087 -12.612 10.708 1.00 86.00 86 ALA A O 1
ATOM 679 N N . ASN A 1 87 ? 13.616 -12.219 9.112 1.00 87.25 87 ASN A N 1
ATOM 680 C CA . ASN A 1 87 ? 14.741 -12.085 10.038 1.00 87.25 87 ASN A CA 1
ATOM 681 C C . ASN A 1 87 ? 15.408 -10.707 10.012 1.00 87.25 87 ASN A C 1
ATOM 683 O O . ASN A 1 87 ? 16.575 -10.600 10.389 1.00 87.25 87 ASN A O 1
ATOM 687 N N . ASN A 1 88 ? 14.676 -9.661 9.613 1.00 88.19 88 ASN A N 1
ATOM 688 C CA . ASN A 1 88 ? 15.193 -8.297 9.485 1.00 88.19 88 ASN A CA 1
ATOM 689 C C . ASN A 1 88 ? 16.383 -8.217 8.512 1.00 88.19 88 ASN A C 1
ATOM 691 O O . ASN A 1 88 ? 17.404 -7.589 8.806 1.00 88.19 88 ASN A O 1
ATOM 695 N N . PHE A 1 89 ? 16.270 -8.883 7.362 1.00 96.00 89 PHE A N 1
ATOM 696 C CA . PHE A 1 89 ? 17.218 -8.827 6.247 1.00 96.00 89 PHE A CA 1
ATOM 697 C C . PHE A 1 89 ? 18.635 -9.304 6.601 1.00 96.00 89 PHE A C 1
ATOM 699 O O . PHE A 1 89 ? 19.620 -8.814 6.052 1.00 96.00 89 PHE A O 1
ATOM 706 N N . GLN A 1 90 ? 18.754 -10.253 7.536 1.00 96.81 90 GLN A N 1
ATOM 707 C CA . GLN A 1 90 ? 20.039 -10.769 8.031 1.00 96.81 90 GLN A CA 1
ATOM 708 C C . GLN A 1 90 ? 20.548 -12.004 7.275 1.00 96.81 90 GLN A C 1
ATOM 710 O O . GLN A 1 90 ? 21.670 -12.451 7.509 1.00 96.81 90 GLN A O 1
ATOM 715 N N . SER A 1 91 ? 19.761 -12.566 6.356 1.00 96.75 91 SER A N 1
ATOM 716 C CA . SER A 1 91 ? 20.193 -13.672 5.494 1.00 96.75 91 SER A CA 1
ATOM 717 C C . SER A 1 91 ? 19.626 -13.552 4.086 1.00 96.75 91 SER A C 1
ATOM 719 O O . SER A 1 91 ? 18.577 -12.943 3.889 1.00 96.75 91 SER A O 1
ATOM 721 N N . PHE A 1 92 ? 20.267 -14.219 3.130 1.00 98.44 92 PHE A N 1
ATOM 722 C CA . PHE A 1 92 ? 19.701 -14.417 1.800 1.00 98.44 92 PHE A CA 1
ATOM 723 C C . PHE A 1 92 ? 18.734 -15.609 1.778 1.00 98.44 92 PHE A C 1
ATOM 725 O O . PHE A 1 92 ? 19.016 -16.650 2.373 1.00 98.44 92 PHE A O 1
ATOM 732 N N . LEU A 1 93 ? 17.604 -15.455 1.088 1.00 98.12 93 LEU A N 1
ATOM 733 C CA . LEU A 1 93 ? 16.710 -16.543 0.674 1.00 98.12 93 LEU A CA 1
ATOM 734 C C . LEU A 1 93 ? 17.122 -17.115 -0.686 1.00 98.12 93 LEU A C 1
ATOM 736 O O . LEU A 1 93 ? 16.930 -18.302 -0.941 1.00 98.12 93 LEU A O 1
ATOM 740 N N . LEU A 1 94 ? 17.698 -16.274 -1.546 1.00 98.38 94 LEU A N 1
ATOM 741 C CA . LEU A 1 94 ? 18.113 -16.623 -2.899 1.00 98.38 94 LEU A CA 1
ATOM 742 C C . LEU A 1 94 ? 19.290 -15.748 -3.328 1.00 98.38 94 LEU A C 1
ATOM 744 O O . LEU A 1 94 ? 19.317 -14.559 -3.021 1.00 98.38 94 LEU A O 1
ATOM 748 N N . GLU A 1 95 ? 20.210 -16.327 -4.093 1.00 97.94 95 GLU A N 1
ATOM 749 C CA . GLU A 1 95 ? 21.229 -15.615 -4.864 1.00 97.94 95 GLU A CA 1
ATOM 750 C C . GLU A 1 95 ? 21.403 -16.351 -6.197 1.00 97.94 95 GLU A C 1
ATOM 752 O O . GLU A 1 95 ? 21.832 -17.507 -6.218 1.00 97.94 95 GLU A O 1
ATOM 757 N N . THR A 1 96 ? 21.017 -15.731 -7.313 1.00 98.06 96 THR A N 1
ATOM 758 C CA . THR A 1 96 ? 21.032 -16.399 -8.623 1.00 98.06 96 THR A CA 1
ATOM 759 C C . THR A 1 96 ? 21.292 -15.433 -9.775 1.00 98.06 96 THR A C 1
ATOM 761 O O . THR A 1 96 ? 20.878 -14.275 -9.739 1.00 98.06 96 THR A O 1
ATOM 764 N N . ALA A 1 97 ? 21.944 -15.918 -10.832 1.00 98.06 97 ALA A N 1
ATOM 765 C CA . ALA A 1 97 ? 21.967 -15.229 -12.120 1.00 98.06 97 ALA A CA 1
ATOM 766 C C . ALA A 1 97 ? 20.618 -15.413 -12.823 1.00 98.06 97 ALA A C 1
ATOM 768 O O . ALA A 1 97 ? 20.020 -16.480 -12.722 1.00 98.06 97 ALA A O 1
ATOM 769 N N . THR A 1 98 ? 20.149 -14.414 -13.564 1.00 98.50 98 THR A N 1
ATOM 770 C CA . THR A 1 98 ? 18.876 -14.481 -14.291 1.00 98.50 98 THR A CA 1
ATOM 771 C C . THR A 1 98 ? 19.078 -14.772 -15.779 1.00 98.50 98 THR A C 1
ATOM 773 O O . THR A 1 98 ? 20.196 -14.751 -16.314 1.00 98.50 98 THR A O 1
ATOM 776 N N . ALA A 1 99 ? 17.981 -15.020 -16.498 1.00 97.94 99 ALA A N 1
ATOM 777 C CA . ALA A 1 99 ? 18.028 -15.149 -17.951 1.00 97.94 99 ALA A CA 1
ATOM 778 C C . ALA A 1 99 ? 18.431 -13.832 -18.646 1.00 97.94 99 ALA A C 1
ATOM 780 O O . ALA A 1 99 ? 19.022 -13.884 -19.734 1.00 97.94 99 ALA A O 1
ATOM 781 N N . LEU A 1 100 ? 18.201 -12.673 -18.011 1.00 97.81 100 LEU A N 1
ATOM 782 C CA . LEU A 1 100 ? 18.554 -11.362 -18.554 1.00 97.81 100 LEU A CA 1
ATOM 783 C C . LEU A 1 100 ? 20.087 -11.189 -18.623 1.00 97.81 100 LEU A C 1
ATOM 785 O O . LEU A 1 100 ? 20.790 -11.385 -17.626 1.00 97.81 100 LEU A O 1
ATOM 789 N N . PRO A 1 101 ? 20.645 -10.815 -19.790 1.00 95.88 101 PRO A N 1
ATOM 790 C CA . PRO A 1 101 ? 22.037 -10.381 -19.894 1.00 95.88 101 PRO A CA 1
ATOM 791 C C . PRO A 1 101 ? 22.351 -9.195 -18.969 1.00 95.88 101 PRO A C 1
ATOM 793 O O . PRO A 1 101 ? 21.455 -8.571 -18.404 1.00 95.88 101 PRO A O 1
ATOM 796 N N . GLN A 1 102 ? 23.632 -8.871 -18.812 1.00 94.56 102 GLN A N 1
ATOM 797 C CA . GLN A 1 102 ? 24.047 -7.668 -18.090 1.00 94.56 102 GLN A CA 1
ATOM 798 C C . GLN A 1 102 ? 23.372 -6.409 -18.662 1.00 94.56 102 GLN A C 1
ATOM 800 O O . GLN A 1 102 ? 23.294 -6.227 -19.879 1.00 94.56 102 GLN A O 1
ATOM 805 N N . ALA A 1 103 ? 22.909 -5.541 -17.768 1.00 93.38 103 ALA A N 1
ATOM 806 C CA . ALA A 1 103 ? 22.047 -4.393 -18.051 1.00 93.38 103 ALA A CA 1
ATOM 807 C C . ALA A 1 103 ? 22.711 -3.077 -17.592 1.00 93.38 103 ALA A C 1
ATOM 809 O O . ALA A 1 103 ? 22.164 -2.314 -16.798 1.00 93.38 103 ALA A O 1
ATOM 810 N N . THR A 1 104 ? 23.955 -2.843 -18.023 1.00 90.44 104 THR A N 1
ATOM 811 C CA . THR A 1 104 ? 24.844 -1.795 -17.476 1.00 90.44 104 THR A CA 1
ATOM 812 C C . THR A 1 104 ? 24.759 -0.437 -18.175 1.00 90.44 104 THR A C 1
ATOM 814 O O . THR A 1 104 ? 25.440 0.496 -17.764 1.00 90.44 104 THR A O 1
ATOM 817 N N . ASP A 1 105 ? 23.974 -0.315 -19.241 1.00 87.00 105 ASP A N 1
ATOM 818 C CA . ASP A 1 105 ? 23.856 0.888 -20.081 1.00 87.00 105 ASP A CA 1
ATOM 819 C C . ASP A 1 105 ? 22.941 1.977 -19.487 1.00 87.00 105 ASP A C 1
ATOM 821 O O . ASP A 1 105 ? 22.723 3.008 -20.117 1.00 87.00 105 ASP A O 1
ATOM 825 N N . GLY A 1 106 ? 22.417 1.765 -18.275 1.00 85.25 106 GLY A N 1
ATOM 826 C CA . GLY A 1 106 ? 21.508 2.695 -17.602 1.00 85.25 106 GLY A CA 1
ATOM 827 C C . GLY A 1 106 ? 20.074 2.670 -18.136 1.00 85.25 106 GLY A C 1
ATOM 828 O O . GLY A 1 106 ? 19.227 3.314 -17.542 1.00 85.25 106 GLY A O 1
ATOM 829 N N . ASN A 1 107 ? 19.799 1.878 -19.176 1.00 93.44 107 ASN A N 1
ATOM 830 C CA . ASN A 1 107 ? 18.534 1.819 -19.915 1.00 93.44 107 ASN A CA 1
ATOM 831 C C . ASN A 1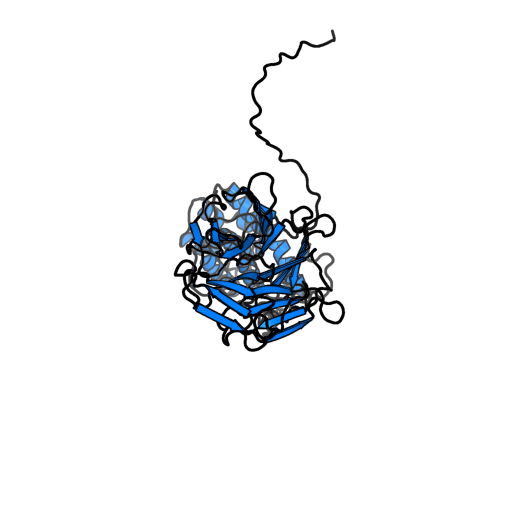 107 ? 17.465 0.933 -19.249 1.00 93.44 107 ASN A C 1
ATOM 833 O O . ASN A 1 107 ? 16.424 0.667 -19.845 1.00 93.44 107 ASN A O 1
ATOM 837 N N . TRP A 1 108 ? 17.768 0.378 -18.073 1.00 95.75 108 TRP A N 1
ATOM 838 C CA . TRP A 1 108 ? 16.976 -0.669 -17.435 1.00 95.75 108 TRP A CA 1
ATOM 839 C C . TRP A 1 108 ? 16.546 -0.285 -16.028 1.00 95.75 108 TRP A C 1
ATOM 841 O O . TRP A 1 108 ? 17.388 0.031 -15.175 1.00 95.75 108 TRP A O 1
ATOM 851 N N . LYS A 1 109 ? 15.241 -0.419 -15.796 1.00 96.38 109 LYS A N 1
ATOM 852 C CA . LYS A 1 109 ? 14.541 -0.262 -14.520 1.00 96.38 109 LYS A CA 1
ATOM 853 C C . LYS A 1 109 ? 13.909 -1.602 -14.131 1.00 96.38 109 LYS A C 1
ATOM 855 O O . LYS A 1 109 ? 13.630 -2.434 -14.996 1.00 96.38 109 LYS A O 1
ATOM 860 N N . PHE A 1 110 ? 13.710 -1.824 -12.835 1.00 97.44 110 PHE A N 1
ATOM 861 C CA . PHE A 1 110 ? 13.273 -3.115 -12.304 1.00 97.44 110 PHE A CA 1
ATOM 862 C C . PHE A 1 110 ? 12.128 -2.937 -11.314 1.00 97.44 110 PHE A C 1
ATOM 864 O O . PHE A 1 110 ? 12.175 -2.048 -10.468 1.00 97.44 110 PHE A O 1
ATOM 871 N N . ALA A 1 111 ? 11.124 -3.802 -11.414 1.00 97.25 111 ALA A N 1
ATOM 872 C CA . ALA A 1 111 ? 9.987 -3.865 -10.503 1.00 97.25 111 ALA A CA 1
ATOM 873 C C . ALA A 1 111 ? 9.548 -5.324 -10.303 1.00 97.25 111 ALA A C 1
ATOM 875 O O . ALA A 1 111 ? 9.961 -6.210 -11.054 1.00 97.25 111 ALA A O 1
ATOM 876 N N . LEU A 1 112 ? 8.710 -5.572 -9.296 1.00 96.94 112 LEU A N 1
ATOM 877 C CA . LEU A 1 112 ? 8.170 -6.898 -8.995 1.00 96.94 112 LEU A CA 1
ATOM 878 C C . LEU A 1 112 ? 6.649 -6.902 -9.078 1.00 96.94 112 LEU A C 1
ATOM 880 O O . LEU A 1 112 ? 5.994 -5.993 -8.571 1.00 96.94 112 LEU A O 1
ATOM 884 N N . GLY A 1 113 ? 6.094 -7.954 -9.666 1.00 95.31 113 GLY A N 1
ATOM 885 C CA . GLY A 1 113 ? 4.656 -8.188 -9.754 1.00 95.31 113 GLY A CA 1
ATOM 886 C C . GLY A 1 113 ? 4.391 -9.645 -10.099 1.00 95.31 113 GLY A C 1
ATOM 887 O O . GLY A 1 113 ? 5.260 -10.299 -10.652 1.00 95.31 113 GLY A O 1
ATOM 888 N N . ASP A 1 114 ? 3.223 -10.171 -9.755 1.00 95.19 114 ASP A N 1
ATOM 889 C CA . ASP A 1 114 ? 2.831 -11.528 -10.148 1.00 95.19 114 ASP A CA 1
ATOM 890 C C . ASP A 1 114 ? 2.113 -11.448 -11.503 1.00 95.19 114 ASP A C 1
ATOM 892 O O . ASP A 1 114 ? 0.960 -11.024 -11.583 1.00 95.19 114 ASP A O 1
ATOM 896 N N . TYR A 1 115 ? 2.823 -11.738 -12.595 1.00 97.25 115 TYR A N 1
ATOM 897 C CA . TYR A 1 115 ? 2.289 -11.584 -13.950 1.00 97.25 115 TYR A CA 1
ATOM 898 C C . TYR A 1 115 ? 1.354 -12.736 -14.317 1.00 97.25 115 TYR A C 1
ATOM 900 O O . TYR A 1 115 ? 0.363 -12.549 -15.034 1.00 97.25 115 TYR A O 1
ATOM 908 N N . ASN A 1 116 ? 1.671 -13.951 -13.871 1.00 95.50 116 ASN A N 1
ATOM 909 C CA . ASN A 1 116 ? 0.979 -15.174 -14.273 1.00 95.50 116 ASN A CA 1
ATOM 910 C C . ASN A 1 116 ? -0.033 -15.686 -13.220 1.00 95.50 116 ASN A C 1
ATOM 912 O O . ASN A 1 116 ? -0.782 -16.615 -13.530 1.00 95.50 116 ASN A O 1
ATOM 916 N N . ASN A 1 117 ? -0.147 -15.012 -12.071 1.00 93.88 117 ASN A N 1
ATOM 917 C CA . ASN A 1 117 ? -1.002 -15.332 -10.923 1.00 93.88 117 ASN A CA 1
ATOM 918 C C . ASN A 1 117 ? -0.641 -16.664 -10.244 1.00 93.88 117 ASN A C 1
ATOM 920 O O . ASN A 1 117 ? -1.532 -17.396 -9.803 1.00 93.88 117 ASN A O 1
ATOM 924 N N . ASP A 1 118 ? 0.650 -17.004 -10.190 1.00 92.44 118 ASP A N 1
ATOM 925 C CA . ASP A 1 118 ? 1.151 -18.209 -9.517 1.00 92.44 118 ASP A CA 1
ATOM 926 C C . ASP A 1 118 ? 1.515 -17.991 -8.035 1.00 92.44 118 ASP A C 1
ATOM 928 O O . ASP A 1 118 ? 1.851 -18.945 -7.322 1.00 92.44 118 ASP A O 1
ATOM 932 N N . GLY A 1 119 ? 1.382 -16.757 -7.541 1.00 89.12 119 GLY A N 1
ATOM 933 C CA . GLY A 1 119 ? 1.685 -16.378 -6.168 1.00 89.12 119 GLY A CA 1
ATOM 934 C C . GLY A 1 119 ? 3.178 -16.205 -5.887 1.00 89.12 119 GLY A C 1
ATOM 935 O O . GLY A 1 119 ? 3.555 -16.157 -4.713 1.00 89.12 119 GLY A O 1
ATOM 936 N N . LYS A 1 120 ? 4.035 -16.139 -6.914 1.00 91.56 120 LYS A N 1
ATOM 937 C CA . LYS A 1 120 ? 5.451 -15.767 -6.809 1.00 91.56 120 LYS A CA 1
ATOM 938 C C . LYS A 1 120 ? 5.709 -14.436 -7.522 1.00 91.56 120 LYS A C 1
ATOM 940 O O . LYS A 1 120 ? 5.256 -14.239 -8.642 1.00 91.56 120 LYS A O 1
ATOM 945 N N . PRO A 1 121 ? 6.456 -13.501 -6.907 1.00 95.38 121 PRO A N 1
ATOM 946 C CA . PRO A 1 121 ? 6.835 -12.272 -7.597 1.00 95.38 121 PRO A CA 1
ATOM 947 C C . PRO A 1 121 ? 7.714 -12.549 -8.828 1.00 95.38 121 PRO A C 1
ATOM 949 O O . PRO A 1 121 ? 8.821 -13.075 -8.700 1.00 95.38 121 PRO A O 1
ATOM 952 N N . ASP A 1 122 ? 7.248 -12.139 -10.005 1.00 98.19 122 ASP A N 1
ATOM 953 C CA . ASP A 1 122 ? 8.013 -12.100 -11.250 1.00 98.19 122 ASP A CA 1
ATOM 954 C C . ASP A 1 122 ? 8.823 -10.801 -11.350 1.00 98.19 122 ASP A C 1
ATOM 956 O O . ASP A 1 122 ? 8.418 -9.744 -10.854 1.00 98.19 122 ASP A O 1
ATOM 960 N N . LEU A 1 123 ? 9.974 -10.857 -12.029 1.00 98.56 123 LEU A N 1
ATOM 961 C CA . LEU A 1 123 ? 10.842 -9.691 -12.211 1.00 98.56 123 LEU A CA 1
ATOM 962 C C . LEU A 1 123 ? 10.550 -9.001 -13.542 1.00 98.56 123 LEU A C 1
ATOM 964 O O . LEU A 1 123 ? 10.882 -9.509 -14.616 1.00 98.56 123 LEU A O 1
ATOM 968 N N . TYR A 1 124 ? 9.990 -7.800 -13.456 1.00 98.69 124 TYR A N 1
ATOM 969 C CA . TYR A 1 124 ? 9.749 -6.926 -14.593 1.00 98.69 124 TYR A CA 1
ATOM 970 C C . TYR A 1 124 ? 11.005 -6.106 -14.865 1.00 98.69 124 TYR A C 1
ATOM 972 O O . TYR A 1 124 ? 11.432 -5.297 -14.044 1.00 98.69 124 TYR A O 1
ATOM 980 N N . CYS A 1 125 ? 11.587 -6.314 -16.039 1.00 98.56 125 CYS A N 1
ATOM 981 C CA . CYS A 1 125 ? 12.736 -5.583 -16.549 1.00 98.56 125 CYS A CA 1
ATOM 982 C C . CYS A 1 125 ? 12.225 -4.604 -17.611 1.00 98.56 125 CYS A C 1
ATOM 984 O O . CYS A 1 125 ? 11.887 -5.012 -18.727 1.00 98.56 125 CYS A O 1
ATOM 986 N N . ILE A 1 126 ? 12.133 -3.325 -17.250 1.00 98.38 126 ILE A N 1
ATOM 987 C CA . ILE A 1 126 ? 11.664 -2.258 -18.133 1.00 98.38 126 ILE A CA 1
ATOM 988 C C . ILE A 1 126 ? 12.870 -1.642 -18.826 1.00 98.38 126 ILE A C 1
ATOM 990 O O . ILE A 1 126 ? 13.783 -1.150 -18.165 1.00 98.38 126 ILE A O 1
ATOM 994 N N . LYS A 1 127 ? 12.866 -1.669 -20.155 1.00 97.25 127 LYS A N 1
ATOM 995 C CA . LYS A 1 127 ? 13.904 -1.084 -20.993 1.00 97.25 127 LYS A CA 1
ATOM 996 C C . LYS A 1 127 ? 13.390 0.204 -21.618 1.00 97.25 127 LYS A C 1
ATOM 998 O O . LYS A 1 127 ? 12.499 0.161 -22.464 1.00 97.25 127 LYS A O 1
ATOM 1003 N N . GLU A 1 128 ? 13.959 1.336 -21.229 1.00 96.94 128 GLU A N 1
ATOM 1004 C CA . GLU A 1 128 ? 13.468 2.671 -21.604 1.00 96.94 128 GLU A CA 1
ATOM 1005 C C . GLU A 1 128 ? 13.634 2.961 -23.103 1.00 96.94 128 GLU A C 1
ATOM 1007 O O . GLU A 1 128 ? 12.839 3.683 -23.700 1.00 96.94 128 GLU A O 1
ATOM 1012 N N . ASN A 1 129 ? 14.643 2.363 -23.732 1.00 95.62 129 ASN A N 1
ATOM 1013 C CA . ASN A 1 129 ? 14.933 2.463 -25.155 1.00 95.62 129 ASN A CA 1
ATOM 1014 C C . ASN A 1 129 ? 15.109 1.074 -25.771 1.00 95.62 129 ASN A C 1
ATOM 1016 O O . ASN A 1 129 ? 16.209 0.506 -25.792 1.00 95.62 129 ASN A O 1
ATOM 1020 N N . GLY A 1 130 ? 13.998 0.514 -26.232 1.00 93.00 130 GLY A N 1
ATOM 1021 C CA . GLY A 1 130 ? 13.921 -0.742 -26.958 1.00 93.00 130 GLY A CA 1
ATOM 1022 C C . GLY A 1 130 ? 13.964 -0.584 -28.478 1.00 93.00 130 GLY A C 1
ATOM 1023 O O . GLY A 1 130 ? 14.413 0.421 -29.035 1.00 93.00 130 GLY A O 1
ATOM 1024 N N . GLY A 1 131 ? 13.494 -1.612 -29.183 1.00 90.75 131 GLY A N 1
ATOM 1025 C CA . GLY A 1 131 ? 13.321 -1.574 -30.629 1.00 90.75 131 GLY A CA 1
ATOM 1026 C C . GLY A 1 131 ? 12.292 -0.525 -31.061 1.00 90.75 131 GLY A C 1
ATOM 1027 O O . GLY A 1 131 ? 11.313 -0.256 -30.370 1.00 90.75 131 GLY A O 1
ATOM 1028 N N . ASN A 1 132 ? 12.494 0.063 -32.244 1.00 93.50 132 ASN A N 1
ATOM 1029 C CA . ASN A 1 132 ? 11.571 1.034 -32.850 1.00 93.50 132 ASN A CA 1
ATOM 1030 C C . ASN A 1 132 ? 11.236 2.251 -31.961 1.00 93.50 132 ASN A C 1
ATOM 1032 O O . ASN A 1 132 ? 10.142 2.802 -32.076 1.00 93.50 132 ASN A O 1
ATOM 1036 N N . ALA A 1 133 ? 12.173 2.678 -31.102 1.00 94.12 133 ALA A N 1
ATOM 1037 C CA . ALA A 1 133 ? 12.002 3.818 -30.197 1.00 94.12 133 ALA A CA 1
ATOM 1038 C C . ALA A 1 133 ? 10.779 3.678 -29.268 1.00 94.12 133 ALA A C 1
ATOM 1040 O O . ALA A 1 133 ? 10.052 4.646 -29.017 1.00 94.12 133 ALA A O 1
ATOM 1041 N N . LYS A 1 134 ? 10.542 2.458 -28.774 1.00 97.06 134 LYS A N 1
ATOM 1042 C CA . LYS A 1 134 ? 9.526 2.133 -27.769 1.00 97.06 134 LYS A CA 1
ATOM 1043 C C . LYS A 1 134 ? 10.179 1.673 -26.476 1.00 97.06 134 LYS A C 1
ATOM 1045 O O . LYS A 1 134 ? 11.266 1.102 -26.503 1.00 97.06 134 LYS A O 1
ATOM 1050 N N . THR A 1 135 ? 9.487 1.892 -25.366 1.00 98.19 135 THR A N 1
ATOM 1051 C CA . THR A 1 135 ? 9.809 1.206 -24.113 1.00 98.19 135 THR A CA 1
ATOM 1052 C C . THR A 1 135 ? 9.461 -0.282 -24.264 1.00 98.19 135 THR A C 1
ATOM 1054 O O . THR A 1 135 ? 8.459 -0.621 -24.896 1.00 98.19 135 THR A O 1
ATOM 1057 N N . GLU A 1 136 ? 10.278 -1.185 -23.724 1.00 98.38 136 GLU A N 1
ATOM 1058 C CA . GLU A 1 136 ? 10.027 -2.636 -23.721 1.00 98.38 136 GLU A CA 1
ATOM 1059 C C . GLU A 1 136 ? 9.864 -3.155 -22.289 1.00 98.38 136 GLU A C 1
ATOM 1061 O O . GLU A 1 136 ? 10.510 -2.670 -21.362 1.00 98.38 136 GLU A O 1
ATOM 1066 N N . VAL A 1 137 ? 9.021 -4.170 -22.110 1.00 98.62 137 VAL A N 1
ATOM 1067 C CA . VAL A 1 137 ? 8.882 -4.920 -20.857 1.00 98.62 137 VAL A CA 1
ATOM 1068 C C . VAL A 1 137 ? 9.298 -6.362 -21.110 1.00 98.62 137 VAL A C 1
ATOM 1070 O O . VAL A 1 137 ? 8.763 -7.033 -21.998 1.00 98.62 137 VAL A O 1
ATOM 1073 N N . HIS A 1 138 ? 10.247 -6.840 -20.308 1.00 98.69 138 HIS A N 1
ATOM 1074 C CA . HIS A 1 138 ? 10.676 -8.233 -20.270 1.00 98.69 138 HIS A CA 1
ATOM 1075 C C . HIS A 1 138 ? 10.399 -8.791 -18.872 1.00 98.69 138 HIS A C 1
ATOM 1077 O O . HIS A 1 138 ? 10.931 -8.276 -17.894 1.00 98.69 138 HIS A O 1
ATOM 1083 N N . ILE A 1 139 ? 9.578 -9.832 -18.767 1.00 98.81 139 ILE A N 1
ATOM 1084 C CA . ILE A 1 139 ? 9.158 -10.410 -17.485 1.00 98.81 139 ILE A CA 1
ATOM 1085 C C . ILE A 1 139 ? 9.859 -11.748 -17.305 1.00 98.81 139 ILE A C 1
ATOM 1087 O O . ILE A 1 139 ? 9.721 -12.632 -18.152 1.00 98.81 139 ILE A O 1
ATOM 1091 N N . LEU A 1 140 ? 10.616 -11.887 -16.222 1.00 98.81 140 LEU A N 1
ATOM 1092 C CA . LEU A 1 140 ? 11.282 -13.124 -15.824 1.00 98.81 140 LEU A CA 1
ATOM 1093 C C . LEU A 1 140 ? 10.453 -13.866 -14.778 1.00 98.81 140 LEU A C 1
ATOM 1095 O O . LEU A 1 140 ? 9.994 -13.250 -13.821 1.00 98.81 140 LEU A O 1
ATOM 1099 N N . ASN A 1 141 ? 10.332 -15.180 -14.946 1.00 98.62 141 ASN A N 1
ATOM 1100 C CA . ASN A 1 141 ? 9.503 -16.043 -14.112 1.00 98.62 141 ASN A CA 1
ATOM 1101 C C . ASN A 1 141 ? 10.064 -16.186 -12.686 1.00 98.62 141 ASN A C 1
ATOM 1103 O O . ASN A 1 141 ? 11.140 -16.751 -12.490 1.00 98.62 141 ASN A O 1
ATOM 1107 N N . GLY A 1 142 ? 9.335 -15.720 -11.678 1.00 98.00 142 GLY A N 1
ATOM 1108 C CA . GLY A 1 142 ? 9.707 -15.867 -10.273 1.00 98.00 142 GLY A CA 1
ATOM 1109 C C . GLY A 1 142 ? 9.698 -17.321 -9.805 1.00 98.00 142 GLY A C 1
ATOM 1110 O O . GLY A 1 142 ? 10.582 -17.736 -9.051 1.00 98.00 142 GLY A O 1
ATOM 1111 N N . ALA A 1 143 ? 8.759 -18.133 -10.299 1.00 97.25 143 ALA A N 1
ATOM 1112 C CA . ALA A 1 143 ? 8.596 -19.524 -9.879 1.00 97.25 143 ALA A CA 1
ATOM 1113 C C . ALA A 1 143 ? 9.738 -20.453 -10.318 1.00 97.25 143 ALA A C 1
ATOM 1115 O O . ALA A 1 143 ? 9.927 -21.511 -9.713 1.00 97.25 143 ALA A O 1
ATOM 1116 N N . ASP A 1 144 ? 10.526 -20.072 -11.329 1.00 98.00 144 ASP A N 1
ATOM 1117 C CA . ASP A 1 144 ? 11.728 -20.811 -11.735 1.00 98.00 144 ASP A CA 1
ATOM 1118 C C . ASP A 1 144 ? 13.042 -20.149 -11.301 1.00 98.00 144 ASP A C 1
ATOM 1120 O O . ASP A 1 144 ? 14.109 -20.560 -11.753 1.00 98.00 144 ASP A O 1
ATOM 1124 N N . ASN A 1 145 ? 12.979 -19.179 -10.378 1.00 97.69 145 ASN A N 1
ATOM 1125 C CA . ASN A 1 145 ? 14.107 -18.348 -9.951 1.00 97.69 145 ASN A CA 1
ATOM 1126 C C . ASN A 1 145 ? 14.720 -17.534 -11.104 1.00 97.69 145 ASN A C 1
ATOM 1128 O O . ASN A 1 145 ? 15.946 -17.434 -11.225 1.00 97.69 145 ASN A O 1
ATOM 1132 N N . PHE A 1 146 ? 13.869 -16.929 -11.933 1.00 98.38 146 PHE A N 1
ATOM 1133 C CA . PHE A 1 146 ? 14.216 -15.968 -12.984 1.00 98.38 146 PHE A CA 1
ATOM 1134 C C . PHE A 1 146 ? 15.047 -16.553 -14.136 1.00 98.38 146 PHE A C 1
ATOM 1136 O O . PHE A 1 146 ? 15.847 -15.848 -14.762 1.00 98.38 146 PHE A O 1
ATOM 1143 N N . GLN A 1 147 ? 14.883 -17.847 -14.416 1.00 98.44 147 GLN A N 1
ATOM 1144 C CA . GLN A 1 147 ? 15.623 -18.594 -15.439 1.00 98.44 147 GLN A CA 1
ATOM 1145 C C . GLN A 1 147 ? 14.937 -18.591 -16.809 1.00 98.44 147 GLN A C 1
ATOM 1147 O O . GLN A 1 147 ? 15.590 -18.884 -17.815 1.00 98.44 147 GLN A O 1
ATOM 1152 N N . SER A 1 148 ? 13.656 -18.225 -16.886 1.00 98.56 148 SER A N 1
ATOM 1153 C CA . SER A 1 148 ? 12.935 -18.064 -18.152 1.00 98.56 148 SER A CA 1
ATOM 1154 C C . SER A 1 148 ? 12.176 -16.739 -18.244 1.00 98.56 148 SER A C 1
ATOM 1156 O O . SER A 1 148 ? 11.895 -16.086 -17.241 1.00 98.56 148 SER A O 1
ATOM 1158 N N . PHE A 1 149 ? 11.864 -16.329 -19.477 1.00 98.75 149 PHE A N 1
ATOM 1159 C CA . PHE A 1 149 ? 11.001 -15.181 -19.745 1.00 98.75 149 PHE A CA 1
ATOM 1160 C C . PHE A 1 149 ? 9.547 -15.637 -19.889 1.00 98.75 149 PHE A C 1
ATOM 1162 O O . PHE A 1 149 ? 9.259 -16.508 -20.711 1.00 98.75 149 PHE A O 1
ATOM 1169 N N . LEU A 1 150 ? 8.637 -14.991 -19.160 1.00 98.69 150 LEU A N 1
ATOM 1170 C CA . LEU A 1 150 ? 7.188 -15.106 -19.352 1.00 98.69 150 LEU A CA 1
ATOM 1171 C C . LEU A 1 150 ? 6.703 -14.218 -20.502 1.00 98.69 150 LEU A C 1
ATOM 1173 O O . LEU A 1 150 ? 5.800 -14.595 -21.245 1.00 98.69 150 LEU A O 1
ATOM 1177 N N . LEU A 1 151 ? 7.321 -13.045 -20.666 1.00 98.69 151 LEU A N 1
ATOM 1178 C CA . LEU A 1 151 ? 6.951 -12.064 -21.682 1.00 98.69 151 LEU A CA 1
ATOM 1179 C C . LEU A 1 151 ? 8.168 -11.250 -22.118 1.00 98.69 151 LEU A C 1
ATOM 1181 O O . LEU A 1 151 ? 9.038 -10.940 -21.307 1.00 98.69 151 LEU A O 1
ATOM 1185 N N . GLN A 1 152 ? 8.208 -10.873 -23.394 1.00 98.31 152 GLN A N 1
ATOM 1186 C CA . GLN A 1 152 ? 9.104 -9.848 -23.930 1.00 98.31 152 GLN A CA 1
ATOM 1187 C C . GLN A 1 152 ? 8.340 -9.078 -25.007 1.00 98.31 152 GLN A C 1
ATOM 1189 O O . GLN A 1 152 ? 7.990 -9.657 -26.036 1.00 98.31 152 GLN A O 1
ATOM 1194 N N . THR A 1 153 ? 8.033 -7.805 -24.767 1.00 98.31 153 THR A N 1
ATOM 1195 C CA . THR A 1 153 ? 7.197 -7.016 -25.681 1.00 98.31 153 THR A CA 1
ATOM 1196 C C . THR A 1 153 ? 7.560 -5.535 -25.662 1.00 98.31 153 THR A C 1
ATOM 1198 O O . THR A 1 153 ? 7.927 -4.994 -24.622 1.00 98.31 153 THR A O 1
ATOM 1201 N N . ALA A 1 154 ? 7.402 -4.862 -26.802 1.00 98.38 154 ALA A N 1
ATOM 1202 C CA . ALA A 1 154 ? 7.325 -3.403 -26.835 1.00 98.38 154 ALA A CA 1
ATOM 1203 C C . ALA A 1 154 ? 5.993 -2.950 -26.225 1.00 98.38 154 ALA A C 1
ATOM 1205 O O . ALA A 1 154 ? 4.990 -3.651 -26.369 1.00 98.38 154 ALA A O 1
ATOM 1206 N N . THR A 1 155 ? 5.967 -1.795 -25.568 1.00 98.56 155 THR A N 1
ATOM 1207 C CA . THR A 1 155 ? 4.754 -1.217 -24.979 1.00 98.56 155 THR A CA 1
ATOM 1208 C C . THR A 1 155 ? 4.194 -0.086 -25.846 1.00 98.56 155 THR A C 1
ATOM 1210 O O . THR A 1 155 ? 4.810 0.354 -26.826 1.00 98.56 155 THR A O 1
ATOM 1213 N N . ALA A 1 156 ? 3.011 0.421 -25.492 1.00 98.12 156 ALA A N 1
ATOM 1214 C CA . ALA A 1 156 ? 2.461 1.608 -26.143 1.00 98.12 156 ALA A CA 1
ATOM 1215 C C . ALA A 1 156 ? 3.295 2.876 -25.863 1.00 98.12 156 ALA A C 1
ATOM 1217 O O . ALA A 1 156 ? 3.324 3.778 -26.714 1.00 98.12 156 ALA A O 1
ATOM 1218 N N . LEU A 1 157 ? 4.029 2.924 -24.742 1.00 98.06 157 LEU A N 1
ATOM 1219 C CA . LEU A 1 157 ? 4.862 4.063 -24.359 1.00 98.06 157 LEU A CA 1
ATOM 1220 C C . LEU A 1 157 ? 6.052 4.228 -25.329 1.00 98.06 157 LEU A C 1
ATOM 1222 O O . LEU A 1 157 ? 6.783 3.268 -25.599 1.00 98.06 157 LEU A O 1
ATOM 1226 N N . PRO A 1 158 ? 6.272 5.435 -25.886 1.00 96.56 158 PRO A N 1
ATOM 1227 C CA . PRO A 1 158 ? 7.503 5.764 -26.603 1.00 96.56 158 PRO A CA 1
ATOM 1228 C C . PRO A 1 158 ? 8.764 5.550 -25.751 1.00 96.56 158 PRO A C 1
ATOM 1230 O O . PRO A 1 158 ? 8.685 5.285 -24.556 1.00 96.56 158 PRO A O 1
ATOM 1233 N N . GLN A 1 159 ? 9.940 5.652 -26.368 1.00 95.56 159 GLN A N 1
ATOM 1234 C CA . GLN A 1 159 ? 11.202 5.605 -25.631 1.00 95.56 159 GLN A CA 1
ATOM 1235 C C . GLN A 1 159 ? 11.255 6.686 -24.534 1.00 95.56 159 GLN A C 1
ATOM 1237 O O . GLN A 1 159 ? 10.926 7.849 -24.782 1.00 95.56 159 GLN A O 1
ATOM 1242 N N . ALA A 1 160 ? 11.697 6.297 -23.342 1.00 94.12 160 ALA A N 1
ATOM 1243 C CA . ALA A 1 160 ? 11.722 7.106 -22.123 1.00 94.12 160 ALA A CA 1
ATOM 1244 C C . ALA A 1 160 ? 13.150 7.594 -21.789 1.00 94.12 160 ALA A C 1
ATOM 1246 O O . ALA A 1 160 ? 13.644 7.443 -20.682 1.00 94.12 160 ALA A O 1
ATOM 1247 N N . THR A 1 161 ? 13.865 8.141 -22.778 1.00 89.38 161 THR A N 1
ATOM 1248 C CA . THR A 1 161 ? 15.320 8.406 -22.686 1.00 89.38 161 THR A CA 1
ATOM 1249 C C . THR A 1 161 ? 15.711 9.778 -22.135 1.00 89.38 161 THR A C 1
ATOM 1251 O O . THR A 1 161 ? 16.892 10.119 -22.123 1.00 89.38 161 THR A O 1
ATOM 1254 N N . ASP A 1 162 ? 14.751 10.616 -21.758 1.00 89.12 162 ASP A N 1
ATOM 1255 C CA . ASP A 1 162 ? 14.986 11.982 -21.269 1.00 89.12 162 ASP A CA 1
ATOM 1256 C C . ASP A 1 162 ? 15.350 12.042 -19.772 1.00 89.12 162 ASP A C 1
ATOM 1258 O O . ASP A 1 162 ? 15.575 13.131 -19.249 1.00 89.12 162 ASP A O 1
ATOM 1262 N N . GLY A 1 163 ? 15.460 10.887 -19.099 1.00 88.25 163 GLY A N 1
ATOM 1263 C CA . GLY A 1 163 ? 15.803 10.792 -17.675 1.00 88.25 163 GLY A CA 1
ATOM 1264 C C . GLY A 1 163 ? 14.702 11.318 -16.753 1.00 88.25 163 GLY A C 1
ATOM 1265 O O . GLY A 1 163 ? 14.993 11.717 -15.634 1.00 88.25 163 GLY A O 1
ATOM 1266 N N . ASN A 1 164 ? 13.470 11.362 -17.260 1.00 93.44 164 ASN A N 1
ATOM 1267 C CA . ASN A 1 164 ? 12.305 11.997 -16.648 1.00 93.44 164 ASN A CA 1
ATOM 1268 C C . ASN A 1 164 ? 11.237 10.978 -16.214 1.00 93.44 164 ASN A C 1
ATOM 1270 O O . ASN A 1 164 ? 10.102 11.361 -15.929 1.00 93.44 164 ASN A O 1
ATOM 1274 N N . TRP A 1 165 ? 11.564 9.683 -16.268 1.00 96.31 165 TRP A N 1
ATOM 1275 C CA . TRP A 1 165 ? 10.616 8.592 -16.082 1.00 96.31 165 TRP A CA 1
ATOM 1276 C C . TRP A 1 165 ? 11.030 7.665 -14.944 1.00 96.31 165 TRP A C 1
ATOM 1278 O O . TRP A 1 165 ? 12.171 7.206 -14.859 1.00 96.31 165 TRP A O 1
ATOM 1288 N N . GLU A 1 166 ? 10.053 7.342 -14.105 1.00 96.75 166 GLU A N 1
ATOM 1289 C CA . GLU A 1 166 ? 10.116 6.258 -13.134 1.00 96.75 166 GLU A CA 1
ATOM 1290 C C . GLU A 1 166 ? 8.999 5.248 -13.397 1.00 96.75 166 GLU A C 1
ATOM 1292 O O . GLU A 1 166 ? 7.969 5.565 -13.998 1.00 96.75 166 GLU A O 1
ATOM 1297 N N . PHE A 1 167 ? 9.216 4.009 -12.959 1.00 97.75 167 PHE A N 1
ATOM 1298 C CA . PHE A 1 167 ? 8.316 2.895 -13.244 1.00 97.75 167 PHE A CA 1
ATOM 1299 C C . PHE A 1 167 ? 7.964 2.132 -11.975 1.00 97.75 167 PHE A C 1
ATOM 1301 O O . PHE A 1 167 ? 8.827 1.843 -11.148 1.00 97.75 167 PHE A O 1
ATOM 1308 N N . ALA A 1 168 ? 6.694 1.767 -11.857 1.00 97.44 168 ALA A N 1
ATOM 1309 C CA . ALA A 1 168 ? 6.171 0.945 -10.777 1.00 97.44 168 ALA A CA 1
ATOM 1310 C C . ALA A 1 168 ? 5.044 0.040 -11.293 1.00 97.44 168 ALA A C 1
ATOM 1312 O O . ALA A 1 168 ? 4.575 0.193 -12.422 1.00 97.44 168 ALA A O 1
ATOM 1313 N N . LEU A 1 169 ? 4.615 -0.912 -10.469 1.00 97.62 169 LEU A N 1
ATOM 1314 C CA . LEU A 1 169 ? 3.545 -1.849 -10.803 1.00 97.62 169 LEU A CA 1
ATOM 1315 C C . LEU A 1 169 ? 2.411 -1.745 -9.785 1.00 97.62 169 LEU A C 1
ATOM 1317 O O . LEU A 1 169 ? 2.660 -1.565 -8.595 1.00 97.62 169 LEU A O 1
ATOM 1321 N N . GLY A 1 170 ? 1.181 -1.899 -10.261 1.00 95.38 170 GLY A N 1
ATOM 1322 C CA . GLY A 1 170 ? -0.037 -1.965 -9.453 1.00 95.38 170 GLY A CA 1
ATOM 1323 C C . GLY A 1 170 ? -1.209 -2.426 -10.314 1.00 95.38 170 GLY A C 1
ATOM 1324 O O . GLY A 1 170 ? -1.129 -2.333 -11.530 1.00 95.38 170 GLY A O 1
ATOM 1325 N N . ASP A 1 171 ? -2.277 -2.940 -9.719 1.00 94.31 171 ASP A N 1
ATOM 1326 C CA . ASP A 1 171 ? -3.493 -3.318 -10.454 1.00 94.31 171 ASP A CA 1
ATOM 1327 C C . ASP A 1 171 ? -4.476 -2.139 -10.432 1.00 94.31 171 ASP A C 1
ATOM 1329 O O . ASP A 1 171 ? -5.174 -1.914 -9.445 1.00 94.31 171 ASP A O 1
ATOM 1333 N N . TYR A 1 172 ? -4.471 -1.308 -11.476 1.00 96.44 172 TYR A N 1
ATOM 1334 C CA . TYR A 1 172 ? -5.247 -0.065 -11.494 1.00 96.44 172 TYR A CA 1
ATOM 1335 C C . TYR A 1 172 ? -6.738 -0.329 -11.725 1.00 96.44 172 TYR A C 1
ATOM 1337 O O . TYR A 1 172 ? -7.610 0.364 -11.181 1.00 96.44 172 TYR A O 1
ATOM 1345 N N . ASN A 1 173 ? -7.063 -1.313 -12.564 1.00 93.00 173 ASN A N 1
ATOM 1346 C CA . ASN A 1 173 ? -8.432 -1.599 -12.993 1.00 93.00 173 ASN A CA 1
ATOM 1347 C C . ASN A 1 173 ? -9.081 -2.786 -12.247 1.00 93.00 173 ASN A C 1
ATOM 1349 O O . ASN A 1 173 ? -10.273 -3.023 -12.457 1.00 93.00 173 ASN A O 1
ATOM 1353 N N . ASN A 1 174 ? -8.363 -3.426 -11.318 1.00 90.88 174 ASN A N 1
ATOM 1354 C CA . ASN A 1 174 ? -8.778 -4.586 -10.523 1.00 90.88 174 ASN A CA 1
ATOM 1355 C C . ASN A 1 174 ? -9.071 -5.831 -11.372 1.00 90.88 174 ASN A C 1
ATOM 1357 O O . ASN A 1 174 ? -10.010 -6.579 -11.078 1.00 90.88 174 ASN A O 1
ATOM 1361 N N . ASP A 1 175 ? -8.306 -6.039 -12.447 1.00 89.50 175 ASP A N 1
ATOM 1362 C CA . ASP A 1 175 ? -8.424 -7.218 -13.312 1.00 89.50 175 ASP A CA 1
ATOM 1363 C C . ASP A 1 175 ? -7.527 -8.395 -12.881 1.00 89.50 175 ASP A C 1
ATOM 1365 O O . ASP A 1 175 ? -7.604 -9.488 -13.456 1.00 89.50 175 ASP A O 1
ATOM 1369 N N . GLY A 1 176 ? -6.735 -8.208 -11.822 1.00 88.81 176 GLY A N 1
ATOM 1370 C CA . GLY A 1 176 ? -5.826 -9.209 -11.287 1.00 88.81 176 GLY A CA 1
ATOM 1371 C C . GLY A 1 176 ? -4.559 -9.384 -12.121 1.00 88.81 176 GLY A C 1
ATOM 1372 O O . GLY A 1 176 ? -3.925 -10.437 -12.011 1.00 88.81 176 GLY A O 1
ATOM 1373 N N . LYS A 1 177 ? -4.200 -8.417 -12.978 1.00 93.75 177 LYS A N 1
ATOM 1374 C CA . LYS A 1 177 ? -2.907 -8.337 -13.668 1.00 93.75 177 LYS A CA 1
ATOM 1375 C C . LYS A 1 177 ? -2.183 -7.041 -13.297 1.00 93.75 177 LYS A C 1
ATOM 1377 O O . LYS A 1 177 ? -2.781 -5.975 -13.346 1.00 93.75 177 LYS A O 1
ATOM 1382 N N . PRO A 1 178 ? -0.877 -7.088 -12.971 1.00 97.06 178 PRO A N 1
ATOM 1383 C CA . PRO A 1 178 ? -0.128 -5.865 -12.710 1.00 97.06 178 PRO A CA 1
ATOM 1384 C C . PRO A 1 178 ? -0.056 -4.971 -13.957 1.00 97.06 178 PRO A C 1
ATOM 1386 O O . PRO A 1 178 ? 0.513 -5.365 -14.980 1.00 97.06 178 PRO A O 1
ATOM 1389 N N . ASP A 1 179 ? -0.584 -3.756 -13.843 1.00 98.56 179 ASP A N 1
ATOM 1390 C CA . ASP A 1 179 ? -0.443 -2.668 -14.803 1.00 98.56 179 ASP A CA 1
ATOM 1391 C C . ASP A 1 179 ? 0.883 -1.926 -14.588 1.00 98.56 179 ASP A C 1
ATOM 1393 O O . ASP A 1 179 ? 1.416 -1.857 -13.475 1.00 98.56 179 ASP A O 1
ATOM 1397 N N . LEU A 1 180 ? 1.425 -1.339 -15.659 1.00 98.75 180 LEU A N 1
ATOM 1398 C CA . LEU A 1 180 ? 2.678 -0.582 -15.598 1.00 98.75 180 LEU A CA 1
ATOM 1399 C C . LEU A 1 180 ? 2.397 0.911 -15.436 1.00 98.75 180 LEU A C 1
ATOM 1401 O O . LEU A 1 180 ? 1.927 1.571 -16.365 1.00 98.75 180 LEU A O 1
ATOM 1405 N N . TYR A 1 181 ? 2.749 1.441 -14.269 1.00 98.69 181 TYR A N 1
ATOM 1406 C CA . TYR A 1 181 ? 2.706 2.862 -13.960 1.00 98.69 181 TYR A CA 1
ATOM 1407 C C . TYR A 1 181 ? 3.993 3.513 -14.453 1.00 98.69 181 TYR A C 1
ATOM 1409 O O . TYR A 1 181 ? 5.081 3.187 -13.983 1.00 98.69 181 TYR A O 1
ATOM 1417 N N . CYS A 1 182 ? 3.859 4.440 -15.394 1.00 98.62 182 CYS A N 1
ATOM 1418 C CA . CYS A 1 182 ? 4.939 5.254 -15.933 1.00 98.62 182 CYS A CA 1
ATOM 1419 C C . CYS A 1 182 ? 4.764 6.671 -15.378 1.00 98.62 182 CYS A C 1
ATOM 1421 O O . CYS A 1 182 ? 3.856 7.398 -15.795 1.00 98.62 182 CYS A O 1
ATOM 1423 N N . ILE A 1 183 ? 5.593 7.040 -14.404 1.00 98.44 183 ILE A N 1
ATOM 1424 C CA . ILE A 1 183 ? 5.559 8.347 -13.751 1.00 98.44 183 ILE A CA 1
ATOM 1425 C C . ILE A 1 183 ? 6.523 9.271 -14.477 1.00 98.44 183 ILE A C 1
ATOM 1427 O O . ILE A 1 183 ? 7.716 8.989 -14.541 1.00 98.44 183 ILE A O 1
ATOM 1431 N N . LYS A 1 184 ? 6.007 10.378 -15.002 1.00 97.44 184 LYS A N 1
ATOM 1432 C CA . LYS A 1 184 ? 6.799 11.409 -15.663 1.00 97.44 184 LYS A CA 1
ATOM 1433 C C . LYS A 1 184 ? 6.957 12.606 -14.736 1.00 97.44 184 LYS A C 1
ATOM 1435 O O . LYS A 1 184 ? 5.981 13.304 -14.461 1.00 97.44 184 LYS A O 1
ATOM 1440 N N . GLU A 1 185 ? 8.173 12.851 -14.270 1.00 96.56 185 GLU A N 1
ATOM 1441 C CA . GLU A 1 185 ? 8.464 13.846 -13.225 1.00 96.56 185 GLU A CA 1
ATOM 1442 C C . GLU A 1 185 ? 8.178 15.285 -13.686 1.00 96.56 185 GLU A C 1
ATOM 1444 O O . GLU A 1 185 ? 7.618 16.115 -12.967 1.00 96.56 185 GLU A O 1
ATOM 1449 N N . ASN A 1 186 ? 8.519 15.565 -14.940 1.00 93.31 186 ASN A N 1
ATOM 1450 C CA . ASN A 1 186 ? 8.314 16.832 -15.618 1.00 93.31 186 ASN A CA 1
ATOM 1451 C C . ASN A 1 186 ? 7.421 16.635 -16.848 1.00 93.31 186 ASN A C 1
ATOM 1453 O O . ASN A 1 186 ? 7.893 16.422 -17.972 1.00 93.31 186 ASN A O 1
ATOM 1457 N N . GLY A 1 187 ? 6.114 16.653 -16.606 1.00 89.06 187 GLY A N 1
ATOM 1458 C CA . GLY A 1 187 ? 5.068 16.593 -17.616 1.00 89.06 187 GLY A CA 1
ATOM 1459 C C . GLY A 1 187 ? 4.648 17.961 -18.161 1.00 89.06 187 GLY A C 1
ATOM 1460 O O . GLY A 1 187 ? 5.320 18.984 -17.999 1.00 89.06 187 GLY A O 1
ATOM 1461 N N . GLY A 1 188 ? 3.503 17.993 -18.838 1.00 87.38 188 GLY A N 1
ATOM 1462 C CA . GLY A 1 188 ? 2.877 19.228 -19.293 1.00 87.38 188 GLY A CA 1
ATOM 1463 C C . GLY A 1 188 ? 2.478 20.142 -18.130 1.00 87.38 188 GLY A C 1
ATOM 1464 O O . GLY A 1 188 ? 2.134 19.694 -17.039 1.00 87.38 188 GLY A O 1
ATOM 1465 N N . ASN A 1 189 ? 2.494 21.458 -18.365 1.00 90.69 189 ASN A N 1
ATOM 1466 C CA . ASN A 1 189 ? 2.068 22.478 -17.393 1.00 90.69 189 ASN A CA 1
ATOM 1467 C C . ASN A 1 189 ? 2.790 22.424 -16.028 1.00 90.69 189 ASN A C 1
ATOM 1469 O O . ASN A 1 189 ? 2.210 22.829 -15.021 1.00 90.69 189 ASN A O 1
ATOM 1473 N N . ALA A 1 190 ? 4.047 21.961 -15.998 1.00 92.06 190 ALA A N 1
ATOM 1474 C CA . ALA A 1 190 ? 4.854 21.840 -14.780 1.00 92.06 190 ALA A CA 1
ATOM 1475 C C . ALA A 1 190 ? 4.177 20.976 -13.696 1.00 92.06 190 ALA A C 1
ATOM 1477 O O . ALA A 1 190 ? 4.132 21.339 -12.514 1.00 92.06 190 ALA A O 1
ATOM 1478 N N . LYS A 1 191 ? 3.635 19.828 -14.113 1.00 96.56 191 LYS A N 1
ATOM 1479 C CA . LYS A 1 191 ? 3.043 18.803 -13.249 1.00 96.56 191 LYS A CA 1
ATOM 1480 C C . LYS A 1 191 ? 3.753 17.468 -13.426 1.00 96.56 191 LYS A C 1
ATOM 1482 O O . LYS A 1 191 ? 4.250 17.176 -14.509 1.00 96.56 191 LYS A O 1
ATOM 1487 N N . THR A 1 192 ? 3.739 16.662 -12.371 1.00 98.25 192 THR A N 1
ATOM 1488 C CA . THR A 1 192 ? 4.048 15.233 -12.485 1.00 98.25 192 THR A CA 1
ATOM 1489 C C . THR A 1 192 ? 2.868 14.542 -13.168 1.00 98.25 192 THR A C 1
ATOM 1491 O O . THR A 1 192 ? 1.719 14.785 -12.784 1.00 98.25 192 THR A O 1
ATOM 1494 N N . GLU A 1 193 ? 3.123 13.705 -14.171 1.00 98.38 193 GLU A N 1
ATOM 1495 C CA . GLU A 1 193 ? 2.104 12.938 -14.905 1.00 98.38 193 GLU A CA 1
ATOM 1496 C C . GLU A 1 193 ? 2.212 11.443 -14.583 1.00 98.38 193 GLU A C 1
ATOM 1498 O O . GLU A 1 193 ? 3.299 10.921 -14.341 1.00 98.38 193 GLU A O 1
ATOM 1503 N N . VAL A 1 194 ? 1.078 10.746 -14.603 1.00 98.56 194 VAL A N 1
ATOM 1504 C CA . VAL A 1 194 ? 1.008 9.284 -14.504 1.00 98.56 194 VAL A CA 1
ATOM 1505 C C . VAL A 1 194 ? 0.361 8.749 -15.774 1.00 98.56 194 VAL A C 1
ATOM 1507 O O . VAL A 1 194 ? -0.749 9.151 -16.136 1.00 98.56 194 VAL A O 1
ATOM 1510 N N . HIS A 1 195 ? 1.053 7.820 -16.431 1.00 98.69 195 HIS A N 1
ATOM 1511 C CA . HIS A 1 195 ? 0.553 7.060 -17.572 1.00 98.69 195 HIS A CA 1
ATOM 1512 C C . HIS A 1 195 ? 0.526 5.578 -17.193 1.00 98.69 195 HIS A C 1
ATOM 1514 O O . HIS A 1 195 ? 1.561 5.007 -16.861 1.00 98.69 195 HIS A O 1
ATOM 1520 N N . ILE A 1 196 ? -0.644 4.946 -17.232 1.00 98.81 196 ILE A N 1
ATOM 1521 C CA . ILE A 1 196 ? -0.829 3.551 -16.815 1.00 98.81 196 ILE A CA 1
ATOM 1522 C C . ILE A 1 196 ? -1.068 2.701 -18.053 1.00 98.81 196 ILE A C 1
ATOM 1524 O O . ILE A 1 196 ? -2.015 2.951 -18.797 1.00 98.81 196 ILE A O 1
ATOM 1528 N N . LEU A 1 197 ? -0.227 1.697 -18.279 1.00 98.88 197 LEU A N 1
ATOM 1529 C CA . LEU A 1 197 ? -0.364 0.730 -19.366 1.00 98.88 197 LEU A CA 1
ATOM 1530 C C . LEU A 1 197 ? -1.046 -0.546 -18.870 1.00 98.88 197 LEU A C 1
ATOM 1532 O O . LEU A 1 197 ? -0.650 -1.093 -17.846 1.00 98.88 197 LEU A O 1
ATOM 1536 N N . ASN A 1 198 ? -2.002 -1.045 -19.651 1.00 98.69 198 ASN A N 1
ATOM 1537 C CA . ASN A 1 198 ? -2.808 -2.219 -19.322 1.00 98.69 198 ASN A CA 1
ATOM 1538 C C . ASN A 1 198 ? -1.967 -3.512 -19.313 1.00 98.69 198 ASN A C 1
ATOM 1540 O O . ASN A 1 198 ? -1.499 -3.960 -20.364 1.00 98.69 198 ASN A O 1
ATOM 1544 N N . GLY A 1 199 ? -1.810 -4.143 -18.153 1.00 98.31 199 GLY A N 1
ATOM 1545 C CA . GLY A 1 199 ? -1.096 -5.407 -17.989 1.00 98.31 199 GLY A CA 1
ATOM 1546 C C . GLY A 1 199 ? -1.799 -6.589 -18.654 1.00 98.31 199 GLY A C 1
ATOM 1547 O O . GLY A 1 199 ? -1.150 -7.401 -19.319 1.00 98.31 199 GLY A O 1
ATOM 1548 N N . ALA A 1 200 ? -3.130 -6.656 -18.572 1.00 97.62 200 ALA A N 1
ATOM 1549 C CA . ALA A 1 200 ? -3.934 -7.725 -19.165 1.00 97.62 200 ALA A CA 1
ATOM 1550 C C . ALA A 1 200 ? -3.875 -7.786 -20.701 1.00 97.62 200 ALA A C 1
ATOM 1552 O O . ALA A 1 200 ? -4.156 -8.836 -21.283 1.00 97.62 200 ALA A O 1
ATOM 1553 N N . ASN A 1 201 ? -3.473 -6.702 -21.377 1.00 98.00 201 ASN A N 1
ATOM 1554 C CA . ASN A 1 201 ? -3.234 -6.703 -22.822 1.00 98.00 201 ASN A CA 1
ATOM 1555 C C . ASN A 1 201 ? -1.755 -6.659 -23.221 1.00 98.00 201 ASN A C 1
ATOM 1557 O O . ASN A 1 201 ? -1.458 -6.341 -24.372 1.00 98.00 201 ASN A O 1
ATOM 1561 N N . ASN A 1 202 ? -0.841 -7.013 -22.312 1.00 98.19 202 ASN A N 1
ATOM 1562 C CA . ASN A 1 202 ? 0.609 -6.960 -22.522 1.00 98.19 202 ASN A CA 1
ATOM 1563 C C . ASN A 1 202 ? 1.117 -5.542 -22.835 1.00 98.19 202 ASN A C 1
ATOM 1565 O O . ASN A 1 202 ? 1.972 -5.359 -23.705 1.00 98.19 202 ASN A O 1
ATOM 1569 N N . PHE A 1 203 ? 0.597 -4.538 -22.125 1.00 98.56 203 PHE A N 1
ATOM 1570 C CA . PHE A 1 203 ? 1.036 -3.138 -22.162 1.00 98.56 203 PHE A CA 1
ATOM 1571 C C . PHE A 1 203 ? 0.856 -2.457 -23.528 1.00 98.56 203 PHE A C 1
ATOM 1573 O O . PHE A 1 203 ? 1.612 -1.553 -23.892 1.00 98.56 203 PHE A O 1
ATOM 1580 N N . GLN A 1 204 ? -0.137 -2.894 -24.308 1.00 98.50 204 GLN A N 1
ATOM 1581 C CA . GLN A 1 204 ? -0.409 -2.402 -25.664 1.00 98.50 204 GLN A CA 1
ATOM 1582 C C . GLN A 1 204 ? -1.359 -1.197 -25.705 1.00 98.50 204 GLN A C 1
ATOM 1584 O O . GLN A 1 204 ? -1.515 -0.577 -26.758 1.00 98.50 204 GLN A O 1
ATOM 1589 N N . SER A 1 205 ? -1.985 -0.830 -24.585 1.00 98.56 205 SER A N 1
ATOM 1590 C CA . SER A 1 205 ? -2.805 0.381 -24.488 1.00 98.56 205 SER A CA 1
ATOM 1591 C C . SER A 1 205 ? -2.667 1.063 -23.134 1.00 98.56 205 SER A C 1
ATOM 1593 O O . SER A 1 205 ? -2.358 0.416 -22.135 1.00 98.56 205 SER A O 1
ATOM 1595 N N . PHE A 1 206 ? -2.982 2.355 -23.096 1.00 98.81 206 PHE A N 1
ATOM 1596 C CA . PHE A 1 206 ? -3.120 3.101 -21.851 1.00 98.81 206 PHE A CA 1
ATOM 1597 C C . PHE A 1 206 ? -4.498 2.860 -21.218 1.00 98.81 206 PHE A C 1
ATOM 1599 O O . PHE A 1 206 ? -5.512 2.842 -21.918 1.00 98.81 206 PHE A O 1
ATOM 1606 N N . LEU A 1 207 ? -4.524 2.666 -19.900 1.00 98.62 207 LEU A N 1
ATOM 1607 C CA . LEU A 1 207 ? -5.718 2.736 -19.053 1.00 98.62 207 LEU A CA 1
ATOM 1608 C C . LEU A 1 207 ? -5.983 4.170 -18.593 1.00 98.62 207 LEU A C 1
ATOM 1610 O O . LEU A 1 207 ? -7.136 4.575 -18.466 1.00 98.62 207 LEU A O 1
ATOM 1614 N N . LEU A 1 208 ? -4.913 4.930 -18.356 1.00 98.62 208 LEU A N 1
ATOM 1615 C CA . LEU A 1 208 ? -4.968 6.299 -17.866 1.00 98.62 208 LEU A CA 1
ATOM 1616 C C . LEU A 1 208 ? -3.752 7.082 -18.360 1.00 98.62 208 LEU A C 1
ATOM 1618 O O . LEU A 1 208 ? -2.645 6.553 -18.391 1.00 98.62 208 LEU A O 1
ATOM 1622 N N . GLU A 1 209 ? -3.962 8.355 -18.677 1.00 98.25 209 GLU A N 1
ATOM 1623 C CA . GLU A 1 209 ? -2.908 9.351 -18.862 1.00 98.25 209 GLU A CA 1
ATOM 1624 C C . GLU A 1 209 ? -3.399 10.652 -18.223 1.00 98.25 209 GLU A C 1
ATOM 1626 O O . GLU A 1 209 ? -4.406 11.214 -18.659 1.00 98.25 209 GLU A O 1
ATOM 1631 N N . THR A 1 210 ? -2.749 11.108 -17.152 1.00 98.12 210 THR A N 1
ATOM 1632 C CA . THR A 1 210 ? -3.222 12.279 -16.403 1.00 98.12 210 THR A CA 1
ATOM 1633 C C . THR A 1 210 ? -2.086 13.056 -15.752 1.00 98.12 210 THR A C 1
ATOM 1635 O O . THR A 1 210 ? -1.128 12.476 -15.243 1.00 98.12 210 THR A O 1
ATOM 1638 N N . ALA A 1 211 ? -2.226 14.382 -15.697 1.00 98.12 211 ALA A N 1
ATOM 1639 C CA . ALA A 1 211 ? -1.465 15.197 -14.756 1.00 98.12 211 ALA A CA 1
ATOM 1640 C C . ALA A 1 211 ? -1.980 14.936 -13.339 1.00 98.12 211 ALA A C 1
ATOM 1642 O O . ALA A 1 211 ? -3.181 14.750 -13.149 1.00 98.12 211 ALA A O 1
ATOM 1643 N N . THR A 1 212 ? -1.094 14.931 -12.353 1.00 98.38 212 THR A N 1
ATOM 1644 C CA . THR A 1 212 ? -1.448 14.698 -10.949 1.00 98.38 212 THR A CA 1
ATOM 1645 C C . THR A 1 212 ? -1.585 16.011 -10.167 1.00 98.38 212 THR A C 1
ATOM 1647 O O . THR A 1 212 ? -1.241 17.100 -10.646 1.00 98.38 212 THR A O 1
ATOM 1650 N N . ALA A 1 213 ? -2.063 15.927 -8.924 1.00 95.19 213 ALA A N 1
ATOM 1651 C CA . ALA A 1 213 ? -2.049 17.050 -7.989 1.00 95.19 213 ALA A CA 1
ATOM 1652 C C . ALA A 1 213 ? -0.620 17.532 -7.683 1.00 95.19 213 ALA A C 1
ATOM 1654 O O . ALA A 1 213 ? -0.417 18.730 -7.438 1.00 95.19 213 ALA A O 1
ATOM 1655 N N . LEU A 1 214 ? 0.371 16.637 -7.768 1.00 97.44 214 LEU A N 1
ATOM 1656 C CA . LEU A 1 214 ? 1.766 16.925 -7.469 1.00 97.44 214 LEU A CA 1
ATOM 1657 C C . LEU A 1 214 ? 2.356 17.889 -8.516 1.00 97.44 214 LEU A C 1
ATOM 1659 O O . LEU A 1 214 ? 2.224 17.661 -9.725 1.00 97.44 214 LEU A O 1
ATOM 1663 N N . PRO A 1 215 ? 3.000 18.991 -8.090 1.00 96.31 215 PRO A N 1
ATOM 1664 C CA . PRO A 1 215 ? 3.804 19.823 -8.981 1.00 96.31 215 PRO A CA 1
ATOM 1665 C C . PRO A 1 215 ? 4.878 19.015 -9.718 1.00 96.31 215 PRO A C 1
ATOM 1667 O O . PRO A 1 215 ? 5.125 17.854 -9.401 1.00 96.31 215 PRO A O 1
ATOM 1670 N N . GLN A 1 216 ? 5.523 19.635 -10.702 1.00 95.62 216 GLN A N 1
ATOM 1671 C CA . GLN A 1 216 ? 6.717 19.076 -11.329 1.00 95.62 216 GLN A CA 1
ATOM 1672 C C . GLN A 1 216 ? 7.734 18.639 -10.266 1.00 95.62 216 GLN A C 1
ATOM 1674 O O . GLN A 1 216 ? 8.040 19.399 -9.339 1.00 95.62 216 GLN A O 1
ATOM 1679 N N . THR A 1 217 ? 8.267 17.436 -10.443 1.00 97.00 217 THR A N 1
ATOM 1680 C CA . THR A 1 217 ? 9.325 16.856 -9.618 1.00 97.00 217 THR A CA 1
ATOM 1681 C C . THR A 1 217 ? 10.637 16.741 -10.393 1.00 97.00 217 THR A C 1
ATOM 1683 O O . THR A 1 217 ? 10.763 17.183 -11.537 1.00 97.00 217 THR A O 1
ATOM 1686 N N . ASP A 1 218 ? 11.647 16.215 -9.713 1.00 94.50 218 ASP A N 1
ATOM 1687 C CA . ASP A 1 218 ? 12.996 15.976 -10.205 1.00 94.50 218 ASP A CA 1
ATOM 1688 C C . ASP A 1 218 ? 13.644 14.874 -9.351 1.00 94.50 218 ASP A C 1
ATOM 1690 O O . ASP A 1 218 ? 13.018 14.326 -8.447 1.00 94.50 218 ASP A O 1
ATOM 1694 N N . SER A 1 219 ? 14.943 14.643 -9.540 1.00 93.00 219 SER A N 1
ATOM 1695 C CA . SER A 1 219 ? 15.722 13.635 -8.808 1.00 93.00 219 SER A CA 1
ATOM 1696 C C . SER A 1 219 ? 15.719 13.727 -7.265 1.00 93.00 219 SER A C 1
ATOM 1698 O O . SER A 1 219 ? 16.243 12.831 -6.596 1.00 93.00 219 SER A O 1
ATOM 1700 N N . ASN A 1 220 ? 15.171 14.798 -6.675 1.00 95.94 220 ASN A N 1
ATOM 1701 C CA . ASN A 1 220 ? 14.864 14.880 -5.246 1.00 95.94 220 ASN A CA 1
ATOM 1702 C C . ASN A 1 220 ? 13.625 14.054 -4.858 1.00 95.94 220 ASN A C 1
ATOM 1704 O O . ASN A 1 220 ? 13.269 14.014 -3.682 1.00 95.94 220 ASN A O 1
ATOM 1708 N N . TRP A 1 221 ? 12.959 13.418 -5.816 1.00 97.19 221 TRP A N 1
ATOM 1709 C CA . TRP A 1 221 ? 11.776 12.606 -5.606 1.00 97.19 221 TRP A CA 1
ATOM 1710 C C . TRP A 1 221 ? 12.046 11.133 -5.913 1.00 97.19 221 TRP A C 1
ATOM 1712 O O . TRP A 1 221 ? 13.006 10.755 -6.586 1.00 97.19 221 TRP A O 1
ATOM 1722 N N . ALA A 1 222 ? 11.226 10.282 -5.318 1.00 97.12 222 ALA A N 1
ATOM 1723 C CA . ALA A 1 222 ? 11.135 8.863 -5.599 1.00 97.12 222 ALA A CA 1
ATOM 1724 C C . ALA A 1 222 ? 9.663 8.466 -5.571 1.00 97.12 222 ALA A C 1
ATOM 1726 O O . ALA A 1 222 ? 8.863 9.090 -4.869 1.00 97.12 222 ALA A O 1
ATOM 1727 N N . PHE A 1 223 ? 9.319 7.416 -6.307 1.00 97.69 223 PHE A N 1
ATOM 1728 C CA . PHE A 1 223 ? 7.936 7.006 -6.489 1.00 97.69 223 PHE A CA 1
ATOM 1729 C C . PHE A 1 223 ? 7.747 5.529 -6.185 1.00 97.69 223 PHE A C 1
ATOM 1731 O O . PHE A 1 223 ? 8.659 4.720 -6.354 1.00 97.69 223 PHE A O 1
ATOM 1738 N N . GLY A 1 224 ? 6.539 5.180 -5.768 1.00 96.44 224 GLY A N 1
ATOM 1739 C CA . GLY A 1 224 ? 6.085 3.802 -5.712 1.00 96.44 224 GLY A CA 1
ATOM 1740 C C . GLY A 1 224 ? 4.570 3.730 -5.634 1.00 96.44 224 GLY A C 1
ATOM 1741 O O . GLY A 1 224 ? 3.895 4.753 -5.522 1.00 96.44 224 GLY A O 1
ATOM 1742 N N . ILE A 1 225 ? 4.048 2.515 -5.731 1.00 96.38 225 ILE A N 1
ATOM 1743 C CA . ILE A 1 225 ? 2.617 2.248 -5.832 1.00 96.38 225 ILE A CA 1
ATOM 1744 C C . ILE A 1 225 ? 2.228 1.253 -4.744 1.00 96.38 225 ILE A C 1
ATOM 1746 O O . ILE A 1 225 ? 2.872 0.214 -4.601 1.00 96.38 225 ILE A O 1
ATOM 1750 N N . SER A 1 226 ? 1.202 1.592 -3.969 1.00 90.75 226 SER A N 1
ATOM 1751 C CA . SER A 1 226 ? 0.569 0.713 -2.981 1.00 90.75 226 SER A CA 1
ATOM 1752 C C . SER A 1 226 ? -0.793 1.290 -2.606 1.00 90.75 226 SER A C 1
ATOM 1754 O O . SER A 1 226 ? -1.038 2.468 -2.838 1.00 90.75 226 SER A O 1
ATOM 1756 N N . ASP A 1 227 ? -1.686 0.481 -2.055 1.00 80.31 227 ASP A N 1
ATOM 1757 C CA . ASP A 1 227 ? -3.008 0.933 -1.616 1.00 80.31 227 ASP A CA 1
ATOM 1758 C C . ASP A 1 227 ? -2.903 1.473 -0.179 1.00 80.31 227 ASP A C 1
ATOM 1760 O O . ASP A 1 227 ? -2.798 0.712 0.788 1.00 80.31 227 ASP A O 1
ATOM 1764 N N . TYR A 1 228 ? -2.834 2.798 -0.033 1.00 78.31 228 TYR A N 1
ATOM 1765 C CA . TYR A 1 228 ? -2.645 3.431 1.272 1.00 78.31 228 TYR A CA 1
ATOM 1766 C C . TYR A 1 228 ? -3.928 3.384 2.096 1.00 78.31 228 TYR A C 1
ATOM 1768 O O . TYR A 1 228 ? -3.886 3.163 3.310 1.00 78.31 228 TYR A O 1
ATOM 1776 N N . ASN A 1 229 ? -5.070 3.604 1.442 1.00 61.97 229 ASN A N 1
ATOM 1777 C CA . ASN A 1 229 ? -6.353 3.752 2.114 1.00 61.97 229 ASN A CA 1
ATOM 1778 C C . ASN A 1 229 ? -7.228 2.486 2.121 1.00 61.97 229 ASN A C 1
ATOM 1780 O O . ASN A 1 229 ? -8.302 2.491 2.728 1.00 61.97 229 ASN A O 1
ATOM 1784 N N . ASN A 1 230 ? -6.723 1.392 1.546 1.00 64.88 230 ASN A N 1
ATOM 1785 C CA . ASN A 1 230 ? -7.400 0.108 1.363 1.00 64.88 230 ASN A CA 1
ATOM 1786 C C . ASN A 1 230 ? -8.724 0.232 0.591 1.00 64.88 230 ASN A C 1
ATOM 1788 O O . ASN A 1 230 ? -9.669 -0.516 0.863 1.00 64.88 230 ASN A O 1
ATOM 1792 N N . ASP A 1 231 ? -8.828 1.186 -0.340 1.00 64.62 231 ASP A N 1
ATOM 1793 C CA . ASP A 1 231 ? -10.013 1.345 -1.191 1.00 64.62 231 ASP A CA 1
ATOM 1794 C C . ASP A 1 231 ? -10.012 0.405 -2.413 1.00 64.62 231 ASP A C 1
ATOM 1796 O O . ASP A 1 231 ? -10.986 0.351 -3.174 1.00 64.62 231 ASP A O 1
ATOM 1800 N N . GLY A 1 232 ? -8.951 -0.394 -2.564 1.00 68.75 232 GLY A N 1
ATOM 1801 C CA . GLY A 1 232 ? -8.757 -1.307 -3.675 1.00 68.75 232 GLY A CA 1
ATOM 1802 C C . GLY A 1 232 ? -8.313 -0.603 -4.954 1.00 68.75 232 GLY A C 1
ATOM 1803 O O . GLY A 1 232 ? -8.474 -1.184 -6.027 1.00 68.75 232 GLY A O 1
ATOM 1804 N N . LYS A 1 233 ? -7.818 0.639 -4.888 1.00 81.06 233 LYS A N 1
ATOM 1805 C CA . LYS A 1 233 ? -7.141 1.342 -5.981 1.00 81.06 233 LYS A CA 1
ATOM 1806 C C . LYS A 1 233 ? -5.718 1.701 -5.556 1.00 81.06 233 LYS A C 1
ATOM 1808 O O . LYS A 1 233 ? -5.530 2.360 -4.544 1.00 81.06 233 LYS A O 1
ATOM 1813 N N . PRO A 1 234 ? -4.690 1.321 -6.335 1.00 90.19 234 PRO A N 1
ATOM 1814 C CA . PRO A 1 234 ? -3.326 1.663 -5.967 1.00 90.19 234 PRO A CA 1
ATOM 1815 C C . PRO A 1 234 ? -3.092 3.179 -5.983 1.00 90.19 234 PRO A C 1
ATOM 1817 O O . PRO A 1 234 ? -3.332 3.848 -6.995 1.00 90.19 234 PRO A O 1
ATOM 1820 N N . ASP A 1 235 ? -2.564 3.690 -4.875 1.00 90.56 235 ASP A N 1
ATOM 1821 C CA . ASP A 1 235 ? -2.193 5.083 -4.667 1.00 90.56 235 ASP A CA 1
ATOM 1822 C C . ASP A 1 235 ? -0.740 5.343 -5.074 1.00 90.56 235 ASP A C 1
ATOM 1824 O O . ASP A 1 235 ? 0.111 4.446 -5.086 1.00 90.56 235 ASP A O 1
ATOM 1828 N N . LEU A 1 236 ? -0.437 6.606 -5.386 1.00 98.06 236 LEU A N 1
ATOM 1829 C CA . LEU A 1 236 ? 0.918 7.030 -5.726 1.00 98.06 236 LEU A CA 1
ATOM 1830 C C . LEU A 1 236 ? 1.629 7.587 -4.497 1.00 98.06 236 LEU A C 1
ATOM 1832 O O . LEU A 1 236 ? 1.302 8.672 -4.019 1.00 98.06 236 LEU A O 1
ATOM 1836 N N . TYR A 1 237 ? 2.654 6.874 -4.044 1.00 98.00 237 TYR A N 1
ATOM 1837 C CA . TYR A 1 237 ? 3.593 7.352 -3.040 1.00 98.00 237 TYR A CA 1
ATOM 1838 C C . TYR A 1 237 ? 4.664 8.203 -3.716 1.00 98.00 237 TYR A C 1
ATOM 1840 O O . TYR A 1 237 ? 5.323 7.765 -4.658 1.00 98.00 237 TYR A O 1
ATOM 1848 N N . CYS A 1 238 ? 4.866 9.409 -3.202 1.00 98.19 238 CYS A N 1
ATOM 1849 C CA . CYS A 1 238 ? 5.858 10.377 -3.644 1.00 98.19 238 CYS A CA 1
ATOM 1850 C C . CYS A 1 238 ? 6.744 10.736 -2.455 1.00 98.19 238 CYS A C 1
ATOM 1852 O O . CYS A 1 238 ? 6.315 11.415 -1.521 1.00 98.19 238 CYS A O 1
ATOM 1854 N N . ILE A 1 239 ? 7.987 10.272 -2.481 1.00 97.88 239 ILE A N 1
ATOM 1855 C CA . ILE A 1 239 ? 8.949 10.497 -1.407 1.00 97.88 239 ILE A CA 1
ATOM 1856 C C . ILE A 1 239 ? 9.895 11.599 -1.830 1.00 97.88 239 ILE A C 1
ATOM 1858 O O . ILE A 1 239 ? 10.649 11.449 -2.788 1.00 97.88 239 ILE A O 1
ATOM 1862 N N . LYS A 1 240 ? 9.886 12.694 -1.082 1.00 97.06 240 LYS A N 1
ATOM 1863 C CA . LYS A 1 240 ? 10.799 13.807 -1.279 1.00 97.06 240 LYS A CA 1
ATOM 1864 C C . LYS A 1 240 ? 11.995 13.635 -0.359 1.00 97.06 240 LYS A C 1
ATOM 1866 O O . LYS A 1 240 ? 11.880 13.710 0.863 1.00 97.06 240 LYS A O 1
ATOM 1871 N N . ARG A 1 241 ? 13.159 13.415 -0.956 1.00 96.56 241 ARG A N 1
ATOM 1872 C CA . ARG A 1 241 ? 14.409 13.070 -0.267 1.00 96.56 241 ARG A CA 1
ATOM 1873 C C . ARG A 1 241 ? 14.864 14.182 0.665 1.00 96.56 241 ARG A C 1
ATOM 1875 O O . ARG A 1 241 ? 15.249 13.934 1.802 1.00 96.56 241 ARG A O 1
ATOM 1882 N N . ASN A 1 242 ? 14.787 15.417 0.183 1.00 93.75 242 ASN A N 1
ATOM 1883 C CA . ASN A 1 242 ? 15.167 16.608 0.922 1.00 93.75 242 ASN A CA 1
ATOM 1884 C C . ASN A 1 242 ? 14.008 17.614 0.922 1.00 93.75 242 ASN A C 1
ATOM 1886 O O . ASN A 1 242 ? 13.812 18.374 -0.035 1.00 93.75 242 ASN A O 1
ATOM 1890 N N . GLY A 1 243 ? 13.200 17.553 1.979 1.00 86.94 243 GLY A N 1
ATOM 1891 C CA . GLY A 1 243 ? 12.110 18.476 2.277 1.00 86.94 243 GLY A CA 1
ATOM 1892 C C . GLY A 1 243 ? 12.532 19.611 3.214 1.00 86.94 243 GLY A C 1
ATOM 1893 O O . GLY A 1 243 ? 13.662 20.101 3.171 1.00 86.94 243 GLY A O 1
ATOM 1894 N N . ALA A 1 244 ? 11.631 20.039 4.097 1.00 83.12 244 ALA A N 1
ATOM 1895 C CA . ALA A 1 244 ? 11.890 21.062 5.111 1.00 83.12 244 ALA A CA 1
ATOM 1896 C C . ALA A 1 244 ? 12.662 20.503 6.328 1.00 83.12 244 ALA A C 1
ATOM 1898 O O . ALA A 1 244 ? 12.213 20.595 7.467 1.00 83.12 244 ALA A O 1
ATOM 1899 N N . GLY A 1 245 ? 13.846 19.924 6.091 1.00 85.44 245 GLY A N 1
ATOM 1900 C CA . GLY A 1 245 ? 14.714 19.376 7.146 1.00 85.44 245 GLY A CA 1
ATOM 1901 C C . GLY A 1 245 ? 14.485 17.897 7.488 1.00 85.44 245 GLY A C 1
ATOM 1902 O O . GLY A 1 245 ? 15.094 17.395 8.434 1.00 85.44 245 GLY A O 1
ATOM 1903 N N . ALA A 1 246 ? 13.668 17.199 6.699 1.00 89.44 246 ALA A N 1
ATOM 1904 C CA . ALA A 1 246 ? 13.467 15.752 6.746 1.00 89.44 246 ALA A CA 1
ATOM 1905 C C . ALA A 1 246 ? 13.227 15.195 5.332 1.00 89.44 246 ALA A C 1
ATOM 1907 O O . ALA A 1 246 ? 12.971 15.956 4.393 1.00 89.44 246 ALA A O 1
ATOM 1908 N N . THR A 1 247 ? 13.290 13.872 5.191 1.00 94.00 247 THR A N 1
ATOM 1909 C CA . THR A 1 247 ? 12.624 13.174 4.085 1.00 94.00 247 THR A CA 1
ATOM 1910 C C . THR A 1 247 ? 11.108 13.279 4.308 1.00 94.00 247 THR A C 1
ATOM 1912 O O . THR A 1 247 ? 10.642 13.065 5.428 1.00 94.00 247 THR A O 1
ATOM 1915 N N . GLU A 1 248 ? 10.330 13.609 3.278 1.00 93.75 248 GLU A N 1
ATOM 1916 C CA . GLU A 1 248 ? 8.863 13.743 3.331 1.00 93.75 248 GLU A CA 1
ATOM 1917 C C . GLU A 1 248 ? 8.204 12.647 2.484 1.00 93.75 248 GLU A C 1
ATOM 1919 O O . GLU A 1 248 ? 8.764 12.212 1.478 1.00 93.75 248 GLU A O 1
ATOM 1924 N N . VAL A 1 249 ? 7.006 12.211 2.871 1.00 92.81 249 VAL A N 1
ATOM 1925 C CA . VAL A 1 249 ? 6.166 11.318 2.067 1.00 92.81 249 VAL A CA 1
ATOM 1926 C C . VAL A 1 249 ? 4.825 11.988 1.796 1.00 92.81 249 VAL A C 1
ATOM 1928 O O . VAL A 1 249 ? 4.176 12.519 2.699 1.00 92.81 249 VAL A O 1
ATOM 1931 N N . HIS A 1 250 ? 4.422 11.955 0.533 1.00 93.50 250 HIS A N 1
ATOM 1932 C CA . HIS A 1 250 ? 3.143 12.439 0.039 1.00 93.50 250 HIS A CA 1
ATOM 1933 C C . HIS A 1 250 ? 2.462 11.280 -0.686 1.00 93.50 250 HIS A C 1
ATOM 1935 O O . HIS A 1 250 ? 3.119 10.554 -1.422 1.00 93.50 250 HIS A O 1
ATOM 1941 N N . THR A 1 251 ? 1.167 11.084 -0.479 1.00 88.62 251 THR A N 1
ATOM 1942 C CA . THR A 1 251 ? 0.398 10.012 -1.122 1.00 88.62 251 THR A CA 1
ATOM 1943 C C . THR A 1 251 ? -0.752 10.627 -1.898 1.00 88.62 251 THR A C 1
ATOM 1945 O O . THR A 1 251 ? -1.519 11.402 -1.325 1.00 88.62 251 THR A O 1
ATOM 1948 N N . LEU A 1 252 ? -0.870 10.316 -3.187 1.00 89.00 252 LEU A N 1
ATOM 1949 C CA . LEU A 1 252 ? -1.952 10.789 -4.048 1.00 89.00 252 LEU A CA 1
ATOM 1950 C C . LEU A 1 252 ? -2.982 9.687 -4.283 1.00 89.00 252 LEU A C 1
ATOM 1952 O O . LEU A 1 252 ? -2.615 8.549 -4.555 1.00 89.00 252 LEU A O 1
ATOM 1956 N N . ASN A 1 253 ? -4.254 10.078 -4.245 1.00 84.25 253 ASN A N 1
ATOM 1957 C CA . ASN A 1 253 ? -5.409 9.189 -4.314 1.00 84.25 253 ASN A CA 1
ATOM 1958 C C . ASN A 1 253 ? -5.560 8.540 -5.705 1.00 84.25 253 ASN A C 1
ATOM 1960 O O . ASN A 1 253 ? -5.888 9.222 -6.678 1.00 84.25 253 ASN A O 1
ATOM 1964 N N . GLY A 1 254 ? -5.379 7.227 -5.802 1.00 87.56 254 GLY A N 1
ATOM 1965 C CA . GLY A 1 254 ? -5.567 6.454 -7.027 1.00 87.56 254 GLY A CA 1
ATOM 1966 C C . GLY A 1 254 ? -7.020 6.397 -7.495 1.00 87.56 254 GLY A C 1
ATOM 1967 O O . GLY A 1 254 ? -7.283 6.514 -8.695 1.00 87.56 254 GLY A O 1
ATOM 1968 N N . ALA A 1 255 ? -7.979 6.313 -6.570 1.00 80.44 255 ALA A N 1
ATOM 1969 C CA . ALA A 1 255 ? -9.409 6.261 -6.877 1.00 80.44 255 ALA A CA 1
ATOM 1970 C C . ALA A 1 255 ? -9.956 7.537 -7.537 1.00 80.44 255 ALA A C 1
ATOM 1972 O O . ALA A 1 255 ? -10.987 7.481 -8.210 1.00 80.44 255 ALA A O 1
ATOM 1973 N N . ASN A 1 256 ? -9.268 8.678 -7.406 1.00 87.12 256 ASN A N 1
ATOM 1974 C CA . ASN A 1 256 ? -9.615 9.905 -8.125 1.00 87.12 256 ASN A CA 1
ATOM 1975 C C . ASN A 1 256 ? -8.632 10.288 -9.235 1.00 87.12 256 ASN A C 1
ATOM 1977 O O . ASN A 1 256 ? -8.622 11.445 -9.649 1.00 87.12 256 ASN A O 1
ATOM 1981 N N . ASN A 1 257 ? -7.846 9.335 -9.745 1.00 93.88 257 ASN A N 1
ATOM 1982 C CA . ASN A 1 257 ? -6.834 9.560 -10.781 1.00 93.88 257 ASN A CA 1
ATOM 1983 C C . ASN A 1 257 ? -5.749 10.559 -10.345 1.00 93.88 257 ASN A C 1
ATOM 1985 O O . ASN A 1 257 ? -5.337 11.425 -11.122 1.00 93.88 257 ASN A O 1
ATOM 1989 N N . PHE A 1 258 ? -5.292 10.446 -9.097 1.00 96.38 258 PHE A N 1
ATOM 1990 C CA . PHE A 1 258 ? -4.196 11.220 -8.508 1.00 96.38 258 PHE A CA 1
ATOM 1991 C C . PHE A 1 258 ? -4.454 12.734 -8.485 1.00 96.38 258 PHE A C 1
ATOM 1993 O O . PHE A 1 258 ? -3.526 13.534 -8.602 1.00 96.38 258 PHE A O 1
ATOM 2000 N N . GLN A 1 259 ? -5.717 13.148 -8.354 1.00 94.44 259 GLN A N 1
ATOM 2001 C CA . GLN A 1 259 ? -6.134 14.557 -8.343 1.00 94.44 259 GLN A CA 1
ATOM 2002 C C . GLN A 1 259 ? -6.161 15.181 -6.942 1.00 94.44 259 GLN A C 1
ATOM 2004 O O . GLN A 1 259 ? -6.307 16.398 -6.817 1.00 94.44 259 GLN A O 1
ATOM 2009 N N . SER A 1 260 ? -5.983 14.389 -5.883 1.00 77.69 260 SER A N 1
ATOM 2010 C CA . SER A 1 260 ? -5.835 14.901 -4.518 1.00 77.69 260 SER A CA 1
ATOM 2011 C C . SER A 1 260 ? -4.806 14.118 -3.713 1.00 77.69 260 SER A C 1
ATOM 2013 O O . SER A 1 260 ? -4.534 12.952 -3.997 1.00 77.69 260 SER A O 1
ATOM 2015 N N . PHE A 1 261 ? -4.285 14.750 -2.666 1.00 77.62 261 PHE A N 1
ATOM 2016 C CA . PHE A 1 261 ? -3.477 14.083 -1.652 1.00 77.62 261 PHE A CA 1
ATOM 2017 C C . PHE A 1 261 ? -4.379 13.342 -0.655 1.00 77.62 261 PHE A C 1
ATOM 2019 O O . PHE A 1 261 ? -5.416 13.867 -0.250 1.00 77.62 261 PHE A O 1
ATOM 2026 N N . LEU A 1 262 ? -3.983 12.126 -0.283 1.00 68.06 262 LEU A N 1
ATOM 2027 C CA . LEU A 1 262 ? -4.505 11.379 0.866 1.00 68.06 262 LEU A CA 1
ATOM 2028 C C . LEU A 1 262 ? -3.701 11.690 2.126 1.00 68.06 262 LEU A C 1
ATOM 2030 O O . LEU A 1 262 ? -4.264 11.823 3.207 1.00 68.06 262 LEU A O 1
ATOM 2034 N N . PHE A 1 263 ? -2.385 11.832 1.970 1.00 79.00 263 PHE A N 1
ATOM 2035 C CA . PHE A 1 263 ? -1.459 11.982 3.081 1.00 79.00 263 PHE A CA 1
ATOM 2036 C C . PHE A 1 263 ? -0.267 12.838 2.684 1.00 79.00 263 PHE A C 1
ATOM 2038 O O . PHE A 1 263 ? 0.254 12.699 1.580 1.00 79.00 263 PHE A O 1
ATOM 2045 N N . GLU A 1 264 ? 0.198 13.681 3.600 1.00 82.56 264 GLU A N 1
ATOM 2046 C CA . GLU A 1 264 ? 1.429 14.456 3.456 1.00 82.56 264 GLU A CA 1
ATOM 2047 C C . GLU A 1 264 ? 2.077 14.605 4.833 1.00 82.56 264 GLU A C 1
ATOM 2049 O O . GLU A 1 264 ? 1.439 15.076 5.780 1.00 82.56 264 GLU A O 1
ATOM 2054 N N . SER A 1 265 ? 3.333 14.182 4.982 1.00 78.31 265 SER A N 1
ATOM 2055 C CA . SER A 1 265 ? 4.033 14.285 6.263 1.00 78.31 265 SER A CA 1
ATOM 2056 C C . SER A 1 265 ? 5.549 14.229 6.130 1.00 78.31 265 SER A C 1
ATOM 2058 O O . SER A 1 265 ? 6.095 13.598 5.224 1.00 78.31 265 SER A O 1
ATOM 2060 N N . ALA A 1 266 ? 6.234 14.844 7.093 1.00 82.00 266 ALA A N 1
ATOM 2061 C CA . ALA A 1 266 ? 7.638 14.558 7.335 1.00 82.00 266 ALA A CA 1
ATOM 2062 C C . ALA A 1 266 ? 7.788 13.133 7.887 1.00 82.00 266 ALA A C 1
ATOM 2064 O O . ALA A 1 266 ? 6.968 12.653 8.666 1.00 82.00 266 ALA A O 1
ATOM 2065 N N . THR A 1 267 ? 8.863 12.456 7.515 1.00 84.50 267 THR A N 1
ATOM 2066 C CA . THR A 1 267 ? 9.212 11.152 8.080 1.00 84.50 267 THR A CA 1
ATOM 2067 C C . THR A 1 267 ? 10.198 11.336 9.242 1.00 84.50 267 THR A C 1
ATOM 2069 O O . THR A 1 267 ? 10.860 12.372 9.337 1.00 84.50 267 THR A O 1
ATOM 2072 N N . PRO A 1 268 ? 10.378 10.324 10.108 1.00 78.19 268 PRO A N 1
ATOM 2073 C CA . PRO A 1 268 ? 11.466 10.300 11.092 1.00 78.19 268 PRO A CA 1
ATOM 2074 C C . PRO A 1 268 ? 12.873 10.275 10.479 1.00 78.19 268 PRO A C 1
ATOM 2076 O O . PRO A 1 268 ? 13.860 10.299 11.218 1.00 78.19 268 PRO A O 1
ATOM 2079 N N . MET A 1 269 ? 12.970 10.151 9.152 1.00 85.38 269 MET A N 1
ATOM 2080 C CA . MET A 1 269 ? 14.219 10.090 8.422 1.00 85.38 269 MET A CA 1
ATOM 2081 C C . MET A 1 269 ? 14.736 11.490 8.103 1.00 85.38 269 MET A C 1
ATOM 2083 O O . MET A 1 269 ? 14.057 12.308 7.481 1.00 85.38 269 MET A O 1
ATOM 2087 N N . GLU A 1 270 ? 15.989 11.726 8.486 1.00 89.31 270 GLU A N 1
ATOM 2088 C CA . GLU A 1 270 ? 16.816 12.849 8.043 1.00 89.31 270 GLU A CA 1
ATOM 2089 C C . GLU A 1 270 ? 16.708 13.070 6.517 1.00 89.31 270 GLU A C 1
ATOM 2091 O O . GLU A 1 270 ? 16.397 12.134 5.772 1.00 89.31 270 GLU A O 1
ATOM 2096 N N . PRO A 1 271 ? 17.019 14.273 6.004 1.00 93.50 271 PRO A N 1
ATOM 2097 C CA . PRO A 1 271 ? 17.148 14.480 4.569 1.00 93.50 271 PRO A CA 1
ATOM 2098 C C . PRO A 1 271 ? 18.098 13.460 3.933 1.00 93.50 271 PRO A C 1
ATOM 2100 O O . PRO A 1 271 ? 19.205 13.223 4.426 1.00 93.50 271 PRO A O 1
ATOM 2103 N N . THR A 1 272 ? 17.656 12.869 2.830 1.00 94.38 272 THR A N 1
ATOM 2104 C CA . THR A 1 272 ? 18.393 11.870 2.055 1.00 94.38 272 THR A CA 1
ATOM 2105 C C . THR A 1 272 ? 18.851 12.425 0.710 1.00 94.38 272 THR A C 1
ATOM 2107 O O . THR A 1 272 ? 18.504 13.538 0.313 1.00 94.38 272 THR A O 1
ATOM 2110 N N . ASP A 1 273 ? 19.663 11.641 0.004 1.00 92.06 273 ASP A N 1
ATOM 2111 C CA . ASP A 1 273 ? 20.126 11.925 -1.350 1.00 92.06 273 ASP A CA 1
ATOM 2112 C C . ASP A 1 273 ? 19.847 10.730 -2.285 1.00 92.06 273 ASP A C 1
ATOM 2114 O O . ASP A 1 273 ? 19.108 9.799 -1.948 1.00 92.06 273 ASP A O 1
ATOM 2118 N N . GLN A 1 274 ? 20.419 10.768 -3.488 1.00 89.81 274 GLN A N 1
ATOM 2119 C CA . GLN A 1 274 ? 20.246 9.738 -4.516 1.00 89.81 274 GLN A CA 1
ATOM 2120 C C . GLN A 1 274 ? 20.923 8.397 -4.173 1.00 89.81 274 GLN A C 1
ATOM 2122 O O . GLN A 1 274 ? 20.666 7.404 -4.846 1.00 89.81 274 GLN A O 1
ATOM 2127 N N . ASN A 1 275 ? 21.761 8.329 -3.131 1.00 91.56 275 ASN A N 1
ATOM 2128 C CA . ASN A 1 275 ? 22.377 7.075 -2.685 1.00 91.56 275 ASN A CA 1
ATOM 2129 C C . ASN A 1 275 ? 21.429 6.222 -1.828 1.00 91.56 275 ASN A C 1
ATOM 2131 O O . ASN A 1 275 ? 21.794 5.112 -1.432 1.00 91.56 275 ASN A O 1
ATOM 2135 N N . THR A 1 276 ? 20.237 6.737 -1.526 1.00 94.88 276 THR A N 1
ATOM 2136 C CA . THR A 1 276 ? 19.160 6.005 -0.864 1.00 94.88 276 THR A CA 1
ATOM 2137 C C . THR A 1 276 ? 18.100 5.653 -1.901 1.00 94.88 276 THR A C 1
ATOM 2139 O O . THR A 1 276 ? 17.463 6.545 -2.445 1.00 94.88 276 THR A O 1
ATOM 2142 N N . GLN A 1 277 ? 17.839 4.380 -2.181 1.00 96.31 277 GLN A N 1
ATOM 2143 C CA . GLN A 1 277 ? 16.640 4.009 -2.938 1.00 96.31 277 GLN A CA 1
ATOM 2144 C C . GLN A 1 277 ? 15.465 3.863 -1.971 1.00 96.31 277 GLN A C 1
ATOM 2146 O O . GLN A 1 277 ? 15.616 3.241 -0.925 1.00 96.31 277 GLN A O 1
ATOM 2151 N N . PHE A 1 278 ? 14.303 4.414 -2.318 1.00 97.38 278 PHE A N 1
ATOM 2152 C CA . PHE A 1 278 ? 13.074 4.135 -1.585 1.00 97.38 278 PHE A CA 1
ATOM 2153 C C . PHE A 1 278 ? 12.290 3.035 -2.289 1.00 97.38 278 PHE A C 1
ATOM 2155 O O . PHE A 1 278 ? 12.187 3.031 -3.515 1.00 97.38 278 PHE A O 1
ATOM 2162 N N . VAL A 1 279 ? 11.756 2.106 -1.506 1.00 96.56 279 VAL A N 1
ATOM 2163 C CA . VAL A 1 279 ? 10.934 0.992 -1.967 1.00 96.56 279 VAL A CA 1
ATOM 2164 C C . VAL A 1 279 ? 9.670 0.967 -1.120 1.00 96.56 279 VAL A C 1
ATOM 2166 O O . VAL A 1 279 ? 9.746 0.969 0.107 1.00 96.56 279 VAL A O 1
ATOM 2169 N N . ILE A 1 280 ? 8.514 0.946 -1.777 1.00 94.56 280 ILE A N 1
ATOM 2170 C CA . ILE A 1 280 ? 7.211 0.866 -1.114 1.00 94.56 280 ILE A CA 1
ATOM 2171 C C . ILE A 1 280 ? 6.831 -0.609 -0.968 1.00 94.56 280 ILE A C 1
ATOM 2173 O O . ILE A 1 280 ? 6.977 -1.389 -1.911 1.00 94.56 280 ILE A O 1
ATOM 2177 N N . GLY A 1 281 ? 6.421 -1.005 0.233 1.00 88.12 281 GLY A N 1
ATOM 2178 C CA . GLY A 1 281 ? 5.858 -2.315 0.533 1.00 88.12 281 GLY A CA 1
ATOM 2179 C C . GLY A 1 281 ? 4.372 -2.398 0.184 1.00 88.12 281 GLY A C 1
ATOM 2180 O O . GLY A 1 281 ? 3.696 -1.390 -0.005 1.00 88.12 281 GLY A O 1
ATOM 2181 N N . LYS A 1 282 ? 3.832 -3.619 0.157 1.00 76.44 282 LYS A N 1
ATOM 2182 C CA . LYS A 1 282 ? 2.386 -3.851 -0.034 1.00 76.44 282 LYS A CA 1
ATOM 2183 C C . LYS A 1 282 ? 1.529 -3.437 1.171 1.00 76.44 282 LYS A C 1
ATOM 2185 O O . LYS A 1 282 ? 0.310 -3.447 1.080 1.00 76.44 282 LYS A O 1
ATOM 2190 N N . GLY A 1 283 ? 2.155 -3.138 2.306 1.00 66.44 283 GLY A N 1
ATOM 2191 C CA . GLY A 1 283 ? 1.471 -2.678 3.503 1.00 66.44 283 GLY A CA 1
ATOM 2192 C C . GLY A 1 283 ? 1.211 -1.172 3.506 1.00 66.44 283 GLY A C 1
ATOM 2193 O O . GLY A 1 283 ? 1.925 -0.405 2.859 1.00 66.44 283 GLY A O 1
ATOM 2194 N N . VAL A 1 284 ? 0.216 -0.739 4.289 1.00 66.31 284 VAL A N 1
ATOM 2195 C CA . VAL A 1 284 ? -0.088 0.688 4.480 1.00 66.31 284 VAL A CA 1
ATOM 2196 C C . VAL A 1 284 ? 1.125 1.409 5.061 1.00 66.31 284 VAL A C 1
ATOM 2198 O O . VAL A 1 284 ? 1.466 1.225 6.231 1.00 66.31 284 VAL A O 1
ATOM 2201 N N . MET A 1 285 ? 1.729 2.272 4.240 1.00 73.50 285 MET A N 1
ATOM 2202 C CA . MET A 1 285 ? 2.861 3.122 4.621 1.00 73.50 285 MET A CA 1
ATOM 2203 C C . MET A 1 285 ? 4.080 2.320 5.108 1.00 73.50 285 MET A C 1
ATOM 2205 O O . MET A 1 285 ? 4.789 2.749 6.013 1.00 73.50 285 MET A O 1
ATOM 2209 N N . ASP A 1 286 ? 4.339 1.162 4.496 1.00 83.31 286 ASP A N 1
ATOM 2210 C CA . ASP A 1 286 ? 5.600 0.440 4.672 1.00 83.31 286 ASP A CA 1
ATOM 2211 C C . ASP A 1 286 ? 6.622 0.961 3.659 1.00 83.31 286 ASP A C 1
ATOM 2213 O O . ASP A 1 286 ? 6.552 0.658 2.467 1.00 83.31 286 ASP A O 1
ATOM 2217 N N . VAL A 1 287 ? 7.567 1.778 4.124 1.00 93.12 287 VAL A N 1
ATOM 2218 C CA . VAL A 1 287 ? 8.585 2.387 3.265 1.00 93.12 287 VAL A CA 1
ATOM 2219 C C . VAL A 1 287 ? 9.973 1.948 3.703 1.00 93.12 287 VAL A C 1
ATOM 2221 O O . VAL A 1 287 ? 10.404 2.203 4.830 1.00 93.12 287 VAL A O 1
ATOM 2224 N N . TYR A 1 288 ? 10.700 1.331 2.775 1.00 96.12 288 TYR A N 1
ATOM 2225 C CA . TYR A 1 288 ? 12.088 0.926 2.953 1.00 96.12 288 TYR A CA 1
ATOM 2226 C C . TYR A 1 288 ? 13.013 1.936 2.280 1.00 96.12 288 TYR A C 1
ATOM 2228 O O . TYR A 1 288 ? 12.953 2.145 1.070 1.00 96.12 288 TYR A O 1
ATOM 2236 N N . ALA A 1 289 ? 13.902 2.539 3.056 1.00 96.50 289 ALA A N 1
ATOM 2237 C CA . ALA A 1 289 ? 15.000 3.359 2.582 1.00 96.50 289 ALA A CA 1
ATOM 2238 C C . ALA A 1 289 ? 16.292 2.533 2.583 1.00 96.50 289 ALA A C 1
ATOM 2240 O O . ALA A 1 289 ? 16.820 2.156 3.630 1.00 96.50 289 ALA A O 1
ATOM 2241 N N . ILE A 1 290 ? 16.796 2.240 1.389 1.00 96.69 290 ILE A N 1
ATOM 2242 C CA . ILE A 1 290 ? 17.926 1.344 1.160 1.00 96.69 290 ILE A CA 1
ATOM 2243 C C . ILE A 1 290 ? 19.137 2.176 0.770 1.00 96.69 290 ILE A C 1
ATOM 2245 O O . ILE A 1 290 ? 19.211 2.731 -0.327 1.00 96.69 290 ILE A O 1
ATOM 2249 N N . LYS A 1 291 ? 20.101 2.269 1.679 1.00 93.38 291 LYS A N 1
ATOM 2250 C CA . LYS A 1 291 ? 21.296 3.090 1.507 1.00 93.38 291 LYS A CA 1
ATOM 2251 C C . LYS A 1 291 ? 22.395 2.280 0.829 1.00 93.38 291 LYS A C 1
ATOM 2253 O O . LYS A 1 291 ? 23.054 1.452 1.460 1.00 93.38 291 LYS A O 1
ATOM 2258 N N . GLN A 1 292 ? 22.606 2.551 -0.456 1.00 87.38 292 GLN A N 1
ATOM 2259 C CA . GLN A 1 292 ? 23.474 1.750 -1.318 1.00 87.38 292 GLN A CA 1
ATOM 2260 C C . GLN A 1 292 ? 24.959 1.942 -0.974 1.00 87.38 292 GLN A C 1
ATOM 2262 O O . GLN A 1 292 ? 25.711 0.990 -0.774 1.00 87.38 292 GLN A O 1
ATOM 2267 N N . GLN A 1 293 ? 25.378 3.197 -0.788 1.00 84.38 293 GLN A N 1
ATOM 2268 C CA . GLN A 1 293 ? 26.782 3.563 -0.565 1.00 84.38 293 GLN A CA 1
ATOM 2269 C C . GLN A 1 293 ? 27.166 3.695 0.918 1.00 84.38 293 GLN A C 1
ATOM 2271 O O . GLN A 1 293 ? 27.986 4.541 1.287 1.00 84.38 293 GLN A O 1
ATOM 2276 N N . ALA A 1 294 ? 26.591 2.866 1.788 1.00 76.69 294 ALA A N 1
ATOM 2277 C CA . ALA A 1 294 ? 26.991 2.813 3.192 1.00 76.69 294 ALA A CA 1
ATOM 2278 C C . ALA A 1 294 ? 28.450 2.305 3.367 1.00 76.69 294 ALA A C 1
ATOM 2280 O O . ALA A 1 294 ? 29.023 1.716 2.442 1.00 76.69 294 ALA A O 1
ATOM 2281 N N . PRO A 1 295 ? 29.112 2.580 4.515 1.00 76.69 295 PRO A N 1
ATOM 2282 C CA . PRO A 1 295 ? 30.561 2.394 4.662 1.00 76.69 295 PRO A CA 1
ATOM 2283 C C . PRO A 1 295 ? 31.064 0.964 4.425 1.00 76.69 295 PRO A C 1
ATOM 2285 O O . PRO A 1 295 ? 32.161 0.792 3.894 1.00 76.69 295 PRO A O 1
ATOM 2288 N N . THR A 1 296 ? 30.287 -0.047 4.822 1.00 78.94 296 THR A N 1
ATOM 2289 C CA . THR A 1 296 ? 30.723 -1.456 4.850 1.00 78.94 296 THR A CA 1
ATOM 2290 C C . THR A 1 296 ? 29.749 -2.422 4.173 1.00 78.94 296 THR A C 1
ATOM 2292 O O . THR A 1 296 ? 30.184 -3.397 3.564 1.00 78.94 296 THR A O 1
ATOM 2295 N N . SER A 1 297 ? 28.451 -2.151 4.246 1.00 88.69 297 SER A N 1
ATOM 2296 C CA . SER A 1 297 ? 27.357 -3.020 3.797 1.00 88.69 297 SER A CA 1
ATOM 2297 C C . SER A 1 297 ? 26.147 -2.179 3.438 1.00 88.69 297 SER A C 1
ATOM 2299 O O . SER A 1 297 ? 26.014 -1.075 3.961 1.00 88.69 297 SER A O 1
ATOM 2301 N N . THR A 1 298 ? 25.238 -2.714 2.629 1.00 93.44 298 THR A N 1
ATOM 2302 C CA . THR A 1 298 ? 23.954 -2.052 2.372 1.00 93.44 298 THR A CA 1
ATOM 2303 C C . THR A 1 298 ? 23.140 -1.974 3.669 1.00 93.44 298 THR A C 1
ATOM 2305 O O . THR A 1 298 ? 23.007 -2.975 4.380 1.00 93.44 298 THR A O 1
ATOM 2308 N N . GLU A 1 299 ? 22.629 -0.786 3.998 1.00 94.19 299 GLU A N 1
ATOM 2309 C CA . GLU A 1 299 ? 21.760 -0.555 5.160 1.00 94.19 299 GLU A CA 1
ATOM 2310 C C . GLU A 1 299 ? 20.305 -0.449 4.701 1.00 94.19 299 GLU A C 1
ATOM 2312 O O . GLU A 1 299 ? 20.013 0.237 3.719 1.00 94.19 299 GLU A O 1
ATOM 2317 N N . ILE A 1 300 ? 19.400 -1.096 5.432 1.00 94.50 300 ILE A N 1
ATOM 2318 C CA . ILE A 1 300 ? 17.955 -1.005 5.222 1.00 94.50 300 ILE A CA 1
ATOM 2319 C C . ILE A 1 300 ? 17.342 -0.332 6.439 1.00 94.50 300 ILE A C 1
ATOM 2321 O O . ILE A 1 300 ? 17.544 -0.743 7.584 1.00 94.50 300 ILE A O 1
ATOM 2325 N N . HIS A 1 301 ? 16.603 0.730 6.164 1.00 92.50 301 HIS A N 1
ATOM 2326 C CA . HIS A 1 301 ? 15.874 1.516 7.137 1.00 92.50 301 HIS A CA 1
ATOM 2327 C C . HIS A 1 301 ? 14.392 1.402 6.784 1.00 92.50 301 HIS A C 1
ATOM 2329 O O . HIS A 1 301 ? 14.035 1.542 5.621 1.00 92.50 301 HIS A O 1
ATOM 2335 N N . GLU A 1 302 ? 13.531 1.136 7.755 1.00 89.38 302 GLU A N 1
ATOM 2336 C CA . GLU A 1 302 ? 12.085 1.029 7.550 1.00 89.38 302 GLU A CA 1
ATOM 2337 C C . GLU A 1 302 ? 11.382 2.066 8.415 1.00 89.38 302 GLU A C 1
ATOM 2339 O O . GLU A 1 302 ? 11.623 2.147 9.626 1.00 89.38 302 GLU A O 1
ATOM 2344 N N . PHE A 1 303 ? 10.490 2.836 7.804 1.00 82.12 303 PHE A N 1
ATOM 2345 C CA . PHE A 1 303 ? 9.574 3.714 8.514 1.00 82.12 303 PHE A CA 1
ATOM 2346 C C . PHE A 1 303 ? 8.147 3.491 8.035 1.00 82.12 303 PHE A C 1
ATOM 2348 O O . PHE A 1 303 ? 7.900 3.066 6.909 1.00 82.12 303 PHE A O 1
ATOM 2355 N N . GLY A 1 304 ? 7.216 3.771 8.933 1.00 74.88 304 GLY A N 1
ATOM 2356 C CA . GLY A 1 304 ? 5.795 3.581 8.713 1.00 74.88 304 GLY A CA 1
ATOM 2357 C C . GLY A 1 304 ? 5.029 3.818 9.997 1.00 74.88 304 GLY A C 1
ATOM 2358 O O . GLY A 1 304 ? 5.559 4.398 10.950 1.00 74.88 304 GLY A O 1
ATOM 2359 N N . TYR A 1 305 ? 3.792 3.348 10.057 1.00 61.56 305 TYR A N 1
ATOM 2360 C CA . TYR A 1 305 ? 3.085 3.316 11.330 1.00 61.56 305 TYR A CA 1
ATOM 2361 C C . TYR A 1 305 ? 3.696 2.250 12.262 1.00 61.56 305 TYR A C 1
ATOM 2363 O O . TYR A 1 305 ? 4.207 1.236 11.776 1.00 61.56 305 TYR A O 1
ATOM 2371 N N . PRO A 1 306 ? 3.648 2.448 13.597 1.00 51.50 306 PRO A N 1
ATOM 2372 C CA . PRO A 1 306 ? 4.175 1.487 14.576 1.00 51.50 306 PRO A CA 1
ATOM 2373 C C . PRO A 1 306 ? 3.593 0.079 14.395 1.00 51.50 306 PRO A C 1
ATOM 2375 O O . PRO A 1 306 ? 4.254 -0.922 14.670 1.00 51.50 306 PRO A O 1
ATOM 2378 N N . ASP A 1 307 ? 2.374 0.038 13.862 1.00 49.31 307 ASP A N 1
ATOM 2379 C CA . ASP A 1 307 ? 1.555 -1.142 13.672 1.00 49.31 307 ASP A CA 1
ATOM 2380 C C . ASP A 1 307 ? 1.399 -1.310 12.154 1.00 49.31 307 ASP A C 1
ATOM 2382 O O . ASP A 1 307 ? 0.410 -0.867 11.573 1.00 49.31 307 ASP A O 1
ATOM 2386 N N . GLY A 1 308 ? 2.449 -1.819 11.495 1.00 44.31 308 GLY A N 1
ATOM 2387 C CA . GLY A 1 308 ? 2.509 -1.958 10.032 1.00 44.31 308 GLY A CA 1
ATOM 2388 C C . GLY A 1 308 ? 1.220 -2.537 9.442 1.00 44.31 308 GLY A C 1
ATOM 2389 O O . GLY A 1 308 ? 0.630 -3.431 10.045 1.00 44.31 308 GLY A O 1
ATOM 2390 N N . SER A 1 309 ? 0.792 -1.987 8.299 1.00 44.38 309 SER A N 1
ATOM 2391 C CA . SER A 1 309 ? -0.343 -2.440 7.480 1.00 44.38 309 SER A CA 1
ATOM 2392 C C . SER A 1 309 ? -1.566 -2.901 8.282 1.00 44.38 309 SER A C 1
ATOM 2394 O O . SER A 1 309 ? -1.692 -4.090 8.565 1.00 44.38 309 SER A O 1
ATOM 2396 N N . THR A 1 310 ? -2.461 -1.974 8.649 1.00 42.78 310 THR A N 1
ATOM 2397 C CA . THR A 1 310 ? -3.751 -2.270 9.311 1.00 42.78 310 THR A CA 1
ATOM 2398 C C . THR A 1 310 ? -3.602 -3.315 10.418 1.00 42.78 310 THR A C 1
ATOM 2400 O O . THR A 1 310 ? -3.835 -4.494 10.163 1.00 42.78 310 THR A O 1
ATOM 2403 N N . GLY A 1 311 ? -3.161 -2.885 11.611 1.00 42.62 311 GLY A N 1
ATOM 2404 C CA . GLY A 1 311 ? -2.771 -3.746 12.733 1.00 42.62 311 GLY A CA 1
ATOM 2405 C C . GLY A 1 311 ? -3.387 -5.138 12.665 1.00 42.62 311 GLY A C 1
ATOM 2406 O O . GLY A 1 311 ? -4.608 -5.255 12.735 1.00 42.62 311 GLY A O 1
ATOM 2407 N N . ASN A 1 312 ? -2.548 -6.162 12.452 1.00 52.28 312 ASN A N 1
ATOM 2408 C CA . ASN A 1 312 ? -2.980 -7.556 12.381 1.00 52.28 312 ASN A CA 1
ATOM 2409 C C . ASN A 1 312 ? -3.988 -7.787 13.508 1.00 52.28 312 ASN A C 1
ATOM 2411 O O . ASN A 1 312 ? -3.600 -7.841 14.674 1.00 52.28 312 ASN A O 1
ATOM 2415 N N . THR A 1 313 ? -5.276 -7.903 13.177 1.00 55.34 313 THR A N 1
ATOM 2416 C CA . THR A 1 313 ? -6.344 -8.020 14.182 1.00 55.34 313 THR A CA 1
ATOM 2417 C C . THR A 1 313 ? -6.133 -9.263 15.051 1.00 55.34 313 THR A C 1
ATOM 2419 O O . THR A 1 313 ? -6.610 -9.340 16.182 1.00 55.34 313 THR A O 1
ATOM 2422 N N . ASN A 1 314 ? -5.322 -10.213 14.571 1.00 58.09 314 ASN A N 1
ATOM 2423 C CA . ASN A 1 314 ? -4.903 -11.410 15.282 1.00 58.09 314 ASN A CA 1
ATOM 2424 C C . ASN A 1 314 ? -3.501 -11.348 15.917 1.00 58.09 314 ASN A C 1
ATOM 2426 O O . ASN A 1 314 ? -3.090 -12.319 16.551 1.00 58.09 314 ASN A O 1
ATOM 2430 N N . GLY A 1 315 ? -2.784 -10.236 15.767 1.00 64.44 315 GLY A N 1
ATOM 2431 C CA . GLY A 1 315 ? -1.489 -9.954 16.383 1.00 64.44 315 GLY A CA 1
ATOM 2432 C C . GLY A 1 315 ? -1.615 -9.408 17.805 1.00 64.44 315 GLY A C 1
ATOM 2433 O O . GLY A 1 315 ? -2.717 -9.234 18.324 1.00 64.44 315 GLY A O 1
ATOM 2434 N N . ILE A 1 316 ? -0.473 -9.158 18.451 1.00 77.62 316 ILE A N 1
ATOM 2435 C CA . ILE A 1 316 ? -0.414 -8.516 19.773 1.00 77.62 316 ILE A CA 1
ATOM 2436 C C . ILE A 1 316 ? -0.724 -7.026 19.603 1.00 77.62 316 ILE A C 1
ATOM 2438 O O . ILE A 1 316 ? -0.187 -6.395 18.698 1.00 77.62 316 ILE A O 1
ATOM 2442 N N . ALA A 1 317 ? -1.573 -6.487 20.472 1.00 79.81 317 ALA A N 1
ATOM 2443 C CA . ALA A 1 317 ? -1.925 -5.080 20.488 1.00 79.81 317 ALA A CA 1
ATOM 2444 C C . ALA A 1 317 ? -0.726 -4.210 20.880 1.00 79.81 317 ALA A C 1
ATOM 2446 O O . ALA A 1 317 ? 0.006 -4.516 21.826 1.00 79.81 317 ALA A O 1
ATOM 2447 N N . SER A 1 318 ? -0.564 -3.099 20.178 1.00 73.44 318 SER A N 1
ATOM 2448 C CA . SER A 1 318 ? 0.523 -2.136 20.376 1.00 73.44 318 SER A CA 1
ATOM 2449 C C . SER A 1 318 ? -0.056 -0.732 20.526 1.00 73.44 318 SER A C 1
ATOM 2451 O O . SER A 1 318 ? -1.058 -0.578 21.211 1.00 73.44 318 SER A O 1
ATOM 2453 N N . SER A 1 319 ? 0.579 0.324 20.018 1.00 70.19 319 SER A N 1
ATOM 2454 C CA . SER A 1 319 ? 0.278 1.692 20.455 1.00 70.19 319 SER A CA 1
ATOM 2455 C C . SER A 1 319 ? -0.940 2.332 19.790 1.00 70.19 319 SER A C 1
ATOM 2457 O O . SER A 1 319 ? -1.323 3.424 20.214 1.00 70.19 319 SER A O 1
ATOM 2459 N N . ARG A 1 320 ? -1.567 1.697 18.788 1.00 74.69 320 ARG A N 1
ATOM 2460 C CA . ARG A 1 320 ? -2.717 2.270 18.081 1.00 74.69 320 ARG A CA 1
ATOM 2461 C C . ARG A 1 320 ? -3.849 1.272 17.863 1.00 74.69 320 ARG A C 1
ATOM 2463 O O . ARG A 1 320 ? -3.672 0.059 17.821 1.00 74.69 320 ARG A O 1
ATOM 2470 N N . SER A 1 321 ? -5.042 1.835 17.723 1.00 83.38 321 SER A N 1
ATOM 2471 C CA . SER A 1 321 ? -6.223 1.132 17.220 1.00 83.38 321 SER A CA 1
ATOM 2472 C C . SER A 1 321 ? -6.021 0.664 15.777 1.00 83.38 321 SER A C 1
ATOM 2474 O O . SER A 1 321 ? -5.252 1.276 15.035 1.00 83.38 321 SER A O 1
ATOM 2476 N N . SER A 1 322 ? -6.727 -0.395 15.370 1.00 80.31 322 SER A N 1
ATOM 2477 C CA . SER A 1 322 ? -6.774 -0.810 13.961 1.00 80.31 322 SER A CA 1
ATOM 2478 C C . SER A 1 322 ? -7.638 0.130 13.099 1.00 80.31 322 SER A C 1
ATOM 2480 O O . SER A 1 322 ? -8.525 0.820 13.604 1.00 80.31 322 SER A O 1
ATOM 2482 N N . ALA A 1 323 ? -7.456 0.111 11.772 1.00 74.69 323 ALA A N 1
ATOM 2483 C CA . ALA A 1 323 ? -8.357 0.822 10.844 1.00 74.69 323 ALA A CA 1
ATOM 2484 C C . ALA A 1 323 ? -9.802 0.338 11.008 1.00 74.69 323 ALA A C 1
ATOM 2486 O O . ALA A 1 323 ? -10.755 1.118 11.049 1.00 74.69 323 ALA A O 1
ATOM 2487 N N . ASN A 1 324 ? -9.931 -0.980 11.141 1.00 82.94 324 ASN A N 1
ATOM 2488 C CA . ASN A 1 324 ? -11.182 -1.713 11.208 1.00 82.94 324 ASN A CA 1
ATOM 2489 C C . ASN A 1 324 ? -12.015 -1.265 12.410 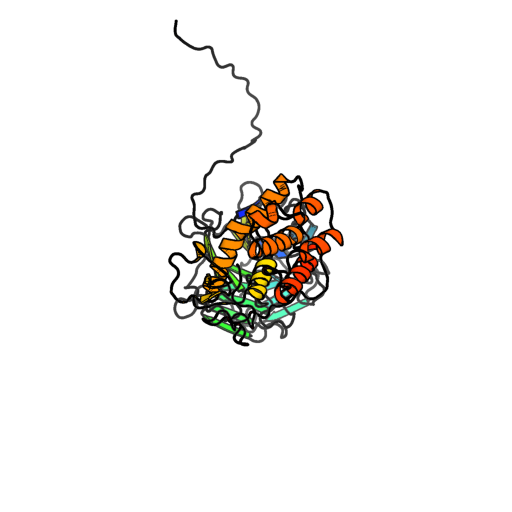1.00 82.94 324 ASN A C 1
ATOM 2491 O O . ASN A 1 324 ? -13.228 -1.113 12.295 1.00 82.94 324 ASN A O 1
ATOM 2495 N N . ILE A 1 325 ? -11.394 -0.995 13.566 1.00 93.06 325 ILE A N 1
ATOM 2496 C CA . ILE A 1 325 ? -12.174 -0.515 14.709 1.00 93.06 325 ILE A CA 1
ATOM 2497 C C . ILE A 1 325 ? -12.681 0.915 14.508 1.00 93.06 325 ILE A C 1
ATOM 2499 O O . ILE A 1 325 ? -13.774 1.227 14.976 1.00 93.06 325 ILE A O 1
ATOM 2503 N N . ILE A 1 326 ? -11.963 1.765 13.765 1.00 90.50 326 ILE A N 1
ATOM 2504 C CA . ILE A 1 326 ? -12.468 3.102 13.435 1.00 90.50 326 ILE A CA 1
ATOM 2505 C C . ILE A 1 326 ? -13.671 3.003 12.498 1.00 90.50 326 ILE A C 1
ATOM 2507 O O . ILE A 1 326 ? -14.711 3.579 12.803 1.00 90.50 326 ILE A O 1
ATOM 2511 N N . TYR A 1 327 ? -13.583 2.229 11.413 1.00 86.25 327 TYR A N 1
ATOM 2512 C CA . TYR A 1 327 ? -14.720 2.010 10.509 1.00 86.25 327 TYR A CA 1
ATOM 2513 C C . TYR A 1 327 ? -15.925 1.373 11.213 1.00 86.25 327 TYR A C 1
ATOM 2515 O O . TYR A 1 327 ? -17.058 1.790 10.980 1.00 86.25 327 TYR A O 1
ATOM 2523 N N . PHE A 1 328 ? -15.698 0.422 12.122 1.00 93.81 328 PHE A N 1
ATOM 2524 C CA . PHE A 1 328 ? -16.755 -0.145 12.962 1.00 93.81 328 PHE A CA 1
ATOM 2525 C C . PHE A 1 328 ? -17.424 0.900 13.868 1.00 93.81 328 PHE A C 1
ATOM 2527 O O . PHE A 1 328 ? -18.644 0.896 14.021 1.00 93.81 328 PHE A O 1
ATOM 2534 N N . ILE A 1 329 ? -16.652 1.811 14.470 1.00 96.88 329 ILE A N 1
ATOM 2535 C CA . ILE A 1 329 ? -17.225 2.904 15.268 1.00 96.88 329 ILE A CA 1
ATOM 2536 C C . ILE A 1 329 ? -18.022 3.849 14.360 1.00 96.88 329 ILE A C 1
ATOM 2538 O O . ILE A 1 329 ? -19.158 4.168 14.692 1.00 96.88 329 ILE A O 1
ATOM 2542 N N . LYS A 1 330 ? -17.502 4.220 13.182 1.00 94.62 330 LYS A N 1
ATOM 2543 C CA . LYS A 1 330 ? -18.239 5.048 12.208 1.00 94.62 330 LYS A CA 1
ATOM 2544 C C . LYS A 1 330 ? -19.592 4.432 11.836 1.00 94.62 330 LYS A C 1
ATOM 2546 O O . LYS A 1 330 ? -20.588 5.147 11.775 1.00 94.62 330 LYS A O 1
ATOM 2551 N N . GLU A 1 331 ? -19.628 3.115 11.628 1.00 92.00 331 GLU A N 1
ATOM 2552 C CA . GLU A 1 331 ? -20.857 2.355 11.373 1.00 92.00 331 GLU A CA 1
ATOM 2553 C C . GLU A 1 331 ? -21.856 2.463 12.531 1.00 92.00 331 GLU A C 1
ATOM 2555 O O . GLU A 1 331 ? -23.043 2.691 12.309 1.00 92.00 331 GLU A O 1
ATOM 2560 N N . CYS A 1 332 ? -21.381 2.303 13.770 1.00 94.38 332 CYS A N 1
ATOM 2561 C CA . CYS A 1 332 ? -22.238 2.343 14.952 1.00 94.38 332 CYS A CA 1
ATOM 2562 C C . CYS A 1 332 ? -22.806 3.743 15.222 1.00 94.38 332 CYS A C 1
ATOM 2564 O O . CYS A 1 332 ? -23.968 3.855 15.606 1.00 94.38 332 CYS A O 1
ATOM 2566 N N . GLU A 1 333 ? -21.986 4.785 15.066 1.00 94.62 333 GLU A N 1
ATOM 2567 C CA . GLU A 1 333 ? -22.356 6.160 15.428 1.00 94.62 333 GLU A CA 1
ATOM 2568 C C . GLU A 1 333 ? -23.114 6.885 14.303 1.00 94.62 333 GLU A C 1
ATOM 2570 O O . GLU A 1 333 ? -23.978 7.722 14.566 1.00 94.62 333 GLU A O 1
ATOM 2575 N N . GLY A 1 334 ? -22.814 6.565 13.039 1.00 95.12 334 GLY A N 1
ATOM 2576 C CA . GLY A 1 334 ? -23.270 7.345 11.890 1.00 95.12 334 GLY A CA 1
ATOM 2577 C C . GLY A 1 334 ? -22.584 8.714 11.793 1.00 95.12 334 GLY A C 1
ATOM 2578 O O . GLY A 1 334 ? -21.975 9.213 12.738 1.00 95.12 334 GLY A O 1
ATOM 2579 N N . PHE A 1 335 ? -22.661 9.340 10.620 1.00 96.94 335 PHE A N 1
ATOM 2580 C CA . PHE A 1 335 ? -22.047 10.641 10.367 1.00 96.94 335 PHE A CA 1
ATOM 2581 C C . PHE A 1 335 ? -23.052 11.788 10.539 1.00 96.94 335 PHE A C 1
ATOM 2583 O O . PHE A 1 335 ? -23.983 11.943 9.745 1.00 96.94 335 PHE A O 1
ATOM 2590 N N . ALA A 1 336 ? -22.827 12.636 11.544 1.00 96.31 336 ALA A N 1
ATOM 2591 C CA . ALA A 1 336 ? -23.548 13.885 11.767 1.00 96.31 336 ALA A CA 1
ATOM 2592 C C . ALA A 1 336 ? -22.740 15.090 11.243 1.00 96.31 336 ALA A C 1
ATOM 2594 O O . ALA A 1 336 ? -21.877 15.614 11.957 1.00 96.31 336 ALA A O 1
ATOM 2595 N N . PRO A 1 337 ? -23.013 15.592 10.023 1.00 93.56 337 PRO A N 1
ATOM 2596 C CA . PRO A 1 337 ? -22.294 16.739 9.476 1.00 93.56 337 PRO A CA 1
ATOM 2597 C C . PRO A 1 337 ? -22.577 18.033 10.236 1.00 93.56 337 PRO A C 1
ATOM 2599 O O . PRO A 1 337 ? -21.806 18.973 10.102 1.00 93.56 337 PRO A O 1
ATOM 2602 N N . SER A 1 338 ? -23.675 18.126 10.989 1.00 94.25 338 SER A N 1
ATOM 2603 C CA . SER A 1 338 ? -24.052 19.290 11.800 1.00 94.25 338 SER A CA 1
ATOM 2604 C C . SER A 1 338 ? -24.264 18.883 13.253 1.00 94.25 338 SER A C 1
ATOM 2606 O O . SER A 1 338 ? -24.687 17.759 13.520 1.00 94.25 338 SER A O 1
ATOM 2608 N N . LEU A 1 339 ? -24.006 19.808 14.180 1.00 90.56 339 LEU A N 1
ATOM 2609 C CA . LEU A 1 339 ? -24.249 19.566 15.603 1.00 90.56 339 LEU A CA 1
ATOM 2610 C C . LEU A 1 339 ? -25.748 19.365 15.884 1.00 90.56 339 LEU A C 1
ATOM 2612 O O . LEU A 1 339 ? -26.589 20.075 15.326 1.00 90.56 339 LEU A O 1
ATOM 2616 N N . TYR A 1 340 ? -26.073 18.433 16.777 1.00 90.25 340 TYR A N 1
ATOM 2617 C CA . TYR A 1 340 ? -27.436 18.140 17.228 1.00 90.25 340 TYR A CA 1
ATOM 2618 C C . TYR A 1 340 ? -27.464 17.864 18.735 1.00 90.25 340 TYR A C 1
ATOM 2620 O O . TYR A 1 340 ? -26.421 17.656 19.347 1.00 90.25 340 TYR A O 1
ATOM 2628 N N . HIS A 1 341 ? -28.653 17.875 19.340 1.00 86.50 341 HIS A N 1
ATOM 2629 C CA . HIS A 1 341 ? -28.842 17.380 20.706 1.00 86.50 341 HIS A CA 1
ATOM 2630 C C . HIS A 1 341 ? -29.380 15.951 20.657 1.00 86.50 341 HIS A C 1
ATOM 2632 O O . HIS A 1 341 ? -30.383 15.709 19.983 1.00 86.50 341 HIS A O 1
ATOM 2638 N N . ASP A 1 342 ? -28.716 15.025 21.343 1.00 81.06 342 ASP A N 1
ATOM 2639 C CA . ASP A 1 342 ? -29.135 13.625 21.421 1.00 81.06 342 ASP A CA 1
ATOM 2640 C C . ASP A 1 342 ? -30.370 13.411 22.325 1.00 81.06 342 ASP A C 1
ATOM 2642 O O . ASP A 1 342 ? -30.944 14.355 22.878 1.00 81.06 342 ASP A O 1
ATOM 2646 N N . GLU A 1 343 ? -30.795 12.152 22.485 1.00 72.12 343 GLU A N 1
ATOM 2647 C CA . GLU A 1 343 ? -31.994 11.774 23.253 1.00 72.12 343 GLU A CA 1
ATOM 2648 C C . GLU A 1 343 ? -31.940 12.175 24.739 1.00 72.12 343 GLU A C 1
ATOM 2650 O O . GLU A 1 343 ? -32.983 12.267 25.393 1.00 72.12 343 GLU A O 1
ATOM 2655 N N . VAL A 1 344 ? -30.745 12.437 25.277 1.00 72.88 344 VAL A N 1
ATOM 2656 C CA . VAL A 1 344 ? -30.526 12.871 26.665 1.00 72.88 344 VAL A CA 1
ATOM 2657 C C . VAL A 1 344 ? -30.125 14.350 26.766 1.00 72.88 344 VAL A C 1
ATOM 2659 O O . VAL A 1 344 ? -29.872 14.849 27.864 1.00 72.88 344 VAL A O 1
ATOM 2662 N N . GLY A 1 345 ? -30.143 15.080 25.646 1.00 79.88 345 GLY A N 1
ATOM 2663 C CA . GLY A 1 345 ? -29.915 16.522 25.562 1.00 79.88 345 GLY A CA 1
ATOM 2664 C C . GLY A 1 345 ? -28.447 16.940 25.432 1.00 79.88 345 GLY A C 1
ATOM 2665 O O . GLY A 1 345 ? -28.153 18.136 25.534 1.00 79.88 345 GLY A O 1
ATOM 2666 N N . VAL A 1 346 ? -27.523 16.007 25.200 1.00 85.38 346 VAL A N 1
ATOM 2667 C CA . VAL A 1 346 ? -26.093 16.297 25.024 1.00 85.38 346 VAL A CA 1
ATOM 2668 C C . VAL A 1 346 ? -25.835 16.779 23.597 1.00 85.38 346 VAL A C 1
ATOM 2670 O O . VAL A 1 346 ? -26.393 16.251 22.641 1.00 85.38 346 VAL A O 1
ATOM 2673 N N . LEU A 1 347 ? -25.025 17.835 23.464 1.00 89.75 347 LEU A N 1
ATOM 2674 C CA . LEU A 1 347 ? -24.610 18.359 22.164 1.00 89.75 347 LEU A CA 1
ATOM 2675 C C . LEU A 1 347 ? -23.576 17.414 21.537 1.00 89.75 347 LEU A C 1
ATOM 2677 O O . LEU A 1 347 ? -22.527 17.174 22.143 1.00 89.75 347 LEU A O 1
ATOM 2681 N N . THR A 1 348 ? -23.870 16.950 20.325 1.00 91.75 348 THR A N 1
ATOM 2682 C CA . THR A 1 348 ? -23.145 15.880 19.630 1.00 91.75 348 THR A CA 1
ATOM 2683 C C . THR A 1 348 ? -22.864 16.261 18.174 1.00 91.75 348 THR A C 1
ATOM 2685 O O . THR A 1 348 ? -23.641 16.999 17.562 1.00 91.75 348 THR A O 1
ATOM 2688 N N . GLY A 1 349 ? -21.756 15.783 17.599 1.00 92.25 349 GLY A N 1
ATOM 2689 C CA . GLY A 1 349 ? -21.394 16.033 16.199 1.00 92.25 349 GLY A CA 1
ATOM 2690 C C . GLY A 1 349 ? -20.393 15.034 15.618 1.00 92.25 349 GLY A C 1
ATOM 2691 O O . GLY A 1 349 ? -19.732 14.299 16.349 1.00 92.25 349 GLY A O 1
ATOM 2692 N N . GLY A 1 350 ? -20.262 15.009 14.288 1.00 94.94 350 GLY A N 1
ATOM 2693 C CA . GLY A 1 350 ? -19.409 14.050 13.584 1.00 94.94 350 GLY A CA 1
ATOM 2694 C C . GLY A 1 350 ? -19.831 12.610 13.866 1.00 94.94 350 GLY A C 1
ATOM 2695 O O . GLY A 1 350 ? -20.997 12.276 13.692 1.00 94.94 350 GLY A O 1
ATOM 2696 N N . TYR A 1 351 ? -18.895 11.778 14.313 1.00 95.19 351 TYR A N 1
ATOM 2697 C CA . TYR A 1 351 ? -19.147 10.391 14.708 1.00 95.19 351 TYR A CA 1
ATOM 2698 C C . TYR A 1 351 ? -19.342 10.270 16.222 1.00 95.19 351 TYR A C 1
ATOM 2700 O O . TYR A 1 351 ? -18.529 9.648 16.887 1.00 95.19 351 TYR A O 1
ATOM 2708 N N . GLY A 1 352 ? -20.365 10.923 16.781 1.00 92.06 352 GLY A N 1
ATOM 2709 C CA . GLY A 1 352 ? -20.683 10.809 18.214 1.00 92.06 352 GLY A CA 1
ATOM 2710 C C . GLY A 1 352 ? -19.804 11.637 19.165 1.00 92.06 352 GLY A C 1
ATOM 2711 O O . GLY A 1 352 ? -19.815 11.394 20.369 1.00 92.06 352 GLY A O 1
ATOM 2712 N N . MET A 1 353 ? -19.057 12.631 18.667 1.00 91.31 353 MET A N 1
ATOM 2713 C CA . MET A 1 353 ? -18.215 13.484 19.518 1.00 91.31 353 MET A CA 1
ATOM 2714 C C . MET A 1 353 ? -19.055 14.393 20.413 1.00 91.31 353 MET A C 1
ATOM 2716 O O . MET A 1 353 ? -20.036 14.972 19.944 1.00 91.31 353 MET A O 1
ATOM 2720 N N . THR A 1 354 ? -18.635 14.593 21.665 1.00 90.06 354 THR A N 1
ATOM 2721 C CA . THR A 1 354 ? -19.368 15.422 22.643 1.00 90.06 354 THR A CA 1
ATOM 2722 C C . THR A 1 354 ? -18.452 16.305 23.494 1.00 90.06 354 THR A C 1
ATOM 2724 O O . THR A 1 354 ? -17.232 16.138 23.561 1.00 90.06 354 THR A O 1
ATOM 2727 N N . GLY A 1 355 ? -19.046 17.287 24.180 1.00 87.62 355 GLY A N 1
ATOM 2728 C CA . GLY A 1 355 ? -18.351 18.085 25.191 1.00 87.62 355 GLY A CA 1
ATOM 2729 C C . GLY A 1 355 ? -17.120 18.815 24.644 1.00 87.62 355 GLY A C 1
ATOM 2730 O O . GLY A 1 355 ? -17.222 19.610 23.713 1.00 87.62 355 GLY A O 1
ATOM 2731 N N . ALA A 1 356 ? -15.951 18.567 25.246 1.00 85.31 356 ALA A N 1
ATOM 2732 C CA . ALA A 1 356 ? -14.712 19.258 24.888 1.00 85.31 356 ALA A CA 1
ATOM 2733 C C . ALA A 1 356 ? -14.211 18.937 23.469 1.00 85.31 356 ALA A C 1
ATOM 2735 O O . ALA A 1 356 ? -13.474 19.739 22.899 1.00 85.31 356 ALA A O 1
ATOM 2736 N N . GLU A 1 357 ? -14.629 17.807 22.894 1.00 84.81 357 GLU A N 1
ATOM 2737 C CA . GLU A 1 357 ? -14.257 17.374 21.540 1.00 84.81 357 GLU A CA 1
ATOM 2738 C C . GLU A 1 357 ? -14.858 18.285 20.459 1.00 84.81 357 GLU A C 1
ATOM 2740 O O . GLU A 1 357 ? -14.332 18.373 19.354 1.00 84.81 357 GLU A O 1
ATOM 2745 N N . LEU A 1 358 ? -15.932 19.007 20.794 1.00 87.06 358 LEU A N 1
ATOM 2746 C CA . LEU A 1 358 ? -16.619 19.929 19.890 1.00 87.06 358 LEU A CA 1
ATOM 2747 C C . LEU A 1 358 ? -16.062 21.361 19.943 1.00 87.06 358 LEU A C 1
ATOM 2749 O O . LEU A 1 358 ? -16.476 22.223 19.163 1.00 87.06 358 LEU A O 1
ATOM 2753 N N . ASN A 1 359 ? -15.137 21.649 20.863 1.00 85.38 359 ASN A N 1
ATOM 2754 C CA . ASN A 1 359 ? -14.633 23.002 21.072 1.00 85.38 359 ASN A CA 1
ATOM 2755 C C . ASN A 1 359 ? -13.876 23.517 19.842 1.00 85.38 359 ASN A C 1
ATOM 2757 O O . ASN A 1 359 ? -12.862 22.958 19.435 1.00 85.38 359 ASN A O 1
ATOM 2761 N N . GLY A 1 360 ? -14.340 24.641 19.292 1.00 82.00 360 GLY A N 1
ATOM 2762 C CA . GLY A 1 360 ? -13.713 25.281 18.134 1.00 82.00 360 GLY A CA 1
ATOM 2763 C C . GLY A 1 360 ? -14.081 24.657 16.786 1.00 82.00 360 GLY A C 1
ATOM 2764 O O . GLY A 1 360 ? -13.583 25.128 15.765 1.00 82.00 360 GLY A O 1
ATOM 2765 N N . LEU A 1 361 ? -14.965 23.653 16.760 1.00 83.75 361 LEU A N 1
ATOM 2766 C CA . LEU A 1 361 ? -15.491 23.123 15.507 1.00 83.75 361 LEU A CA 1
ATOM 2767 C C . LEU A 1 361 ? -16.510 24.094 14.881 1.00 83.75 361 LEU A C 1
ATOM 2769 O O . LEU A 1 361 ? -17.267 24.755 15.600 1.00 83.75 361 LEU A O 1
ATOM 2773 N N . PRO A 1 362 ? -16.552 24.196 13.540 1.00 85.12 362 PRO A N 1
ATOM 2774 C CA . PRO A 1 362 ? -17.610 24.921 12.845 1.00 85.12 362 PRO A CA 1
ATOM 2775 C C . PRO A 1 362 ? -18.982 24.262 13.072 1.00 85.12 362 PRO A C 1
ATOM 2777 O O . PRO A 1 362 ? -19.084 23.113 13.496 1.00 85.12 362 PRO A O 1
ATOM 2780 N N . SER A 1 363 ? -20.059 24.978 12.734 1.00 82.75 363 SER A N 1
ATOM 2781 C CA . SER A 1 363 ? -21.436 24.463 12.829 1.00 82.75 363 SER A CA 1
ATOM 2782 C C . SER A 1 363 ? -21.701 23.237 11.950 1.00 82.75 363 SER A C 1
ATOM 2784 O O . SER A 1 363 ? -22.659 22.503 12.198 1.00 82.75 363 SER A O 1
ATOM 2786 N N . SER A 1 364 ? -20.862 23.020 10.934 1.00 90.50 364 SER A N 1
ATOM 2787 C CA . SER A 1 364 ? -20.845 21.805 10.136 1.00 90.50 364 SER A CA 1
ATOM 2788 C C . SER A 1 364 ? -19.423 21.424 9.728 1.00 90.50 364 SER A C 1
ATOM 2790 O O . SER A 1 364 ? -18.624 22.301 9.401 1.00 90.50 364 SER A O 1
ATOM 2792 N N . ILE A 1 365 ? -19.125 20.125 9.737 1.00 85.62 365 ILE A N 1
ATOM 2793 C CA . ILE A 1 365 ? -17.834 19.542 9.347 1.00 85.62 365 ILE A CA 1
ATOM 2794 C C . ILE A 1 365 ? -18.013 18.562 8.183 1.00 85.62 365 ILE A C 1
ATOM 2796 O O . ILE A 1 365 ? -19.086 17.981 8.021 1.00 85.62 365 ILE A O 1
ATOM 2800 N N . SER A 1 366 ? -16.965 18.378 7.373 1.00 86.94 366 SER A N 1
ATOM 2801 C CA . SER A 1 366 ? -16.938 17.322 6.356 1.00 86.94 366 SER A CA 1
ATOM 2802 C C . SER A 1 366 ? -16.752 15.953 7.002 1.00 86.94 366 SER A C 1
ATOM 2804 O O . SER A 1 366 ? -16.278 15.839 8.137 1.00 86.94 366 SER A O 1
ATOM 2806 N N . GLU A 1 367 ? -17.089 14.907 6.256 1.00 86.12 367 GLU A N 1
ATOM 2807 C CA . GLU A 1 367 ? -16.900 13.539 6.716 1.00 86.12 367 GLU A CA 1
ATOM 2808 C C . GLU A 1 367 ? -15.408 13.237 6.946 1.00 86.12 367 GLU A C 1
ATOM 2810 O O . GLU A 1 367 ? -15.051 12.672 7.980 1.00 86.12 367 GLU A O 1
ATOM 2815 N N . THR A 1 368 ? -14.517 13.718 6.071 1.00 78.69 368 THR A N 1
ATOM 2816 C CA . THR A 1 368 ? -13.063 13.563 6.234 1.00 78.69 368 THR A CA 1
ATOM 2817 C C . THR A 1 368 ? -12.563 14.192 7.531 1.00 78.69 368 THR A C 1
ATOM 2819 O O . THR A 1 368 ? -11.812 13.566 8.278 1.00 78.69 368 THR A O 1
ATOM 2822 N N . THR A 1 369 ? -13.012 15.412 7.845 1.00 79.12 369 THR A N 1
ATOM 2823 C CA . THR A 1 369 ? -12.661 16.070 9.110 1.00 79.12 369 THR A CA 1
ATOM 2824 C C . THR A 1 369 ? -13.210 15.291 10.304 1.00 79.12 369 THR A C 1
ATOM 2826 O O . THR A 1 369 ? -12.490 15.091 11.281 1.00 79.12 369 THR A O 1
ATOM 2829 N N . ALA A 1 370 ? -14.452 14.804 10.233 1.00 86.06 370 ALA A N 1
ATOM 2830 C CA . ALA A 1 370 ? -15.034 13.984 11.292 1.00 86.06 370 ALA A CA 1
ATOM 2831 C C . ALA A 1 370 ? -14.250 12.680 11.512 1.00 86.06 370 ALA A C 1
ATOM 2833 O O . ALA A 1 370 ? -14.013 12.299 12.656 1.00 86.06 370 ALA A O 1
ATOM 2834 N N . THR A 1 371 ? -13.792 12.033 10.440 1.00 82.75 371 THR A N 1
ATOM 2835 C CA . THR A 1 371 ? -12.985 10.808 10.495 1.00 82.75 371 THR A CA 1
ATOM 2836 C C . THR A 1 371 ? -11.601 11.048 11.106 1.00 82.75 371 THR A C 1
ATOM 2838 O O . THR A 1 371 ? -11.152 10.260 11.941 1.00 82.75 371 THR A O 1
ATOM 2841 N N . GLN A 1 372 ? -10.932 12.153 10.767 1.00 75.56 372 GLN A N 1
ATOM 2842 C CA . GLN A 1 372 ? -9.642 12.524 11.368 1.00 75.56 372 GLN A CA 1
ATOM 2843 C C . GLN A 1 372 ? -9.772 12.801 12.871 1.00 75.56 372 GLN A C 1
ATOM 2845 O O . GLN A 1 372 ? -8.952 12.338 13.674 1.00 75.56 372 GLN A O 1
ATOM 2850 N N . LEU A 1 373 ? -10.824 13.529 13.260 1.00 79.25 373 LEU A N 1
ATOM 2851 C CA . LEU A 1 373 ? -11.120 13.818 14.661 1.00 79.25 373 LEU A CA 1
ATOM 2852 C C . LEU A 1 373 ? -11.456 12.538 15.429 1.00 79.25 373 LEU A C 1
ATOM 2854 O O . LEU A 1 373 ? -10.878 12.312 16.491 1.00 79.25 373 LEU A O 1
ATOM 2858 N N . LEU A 1 374 ? -12.304 11.670 14.867 1.00 90.94 374 LEU A N 1
ATOM 2859 C CA . LEU A 1 374 ? -12.625 10.365 15.444 1.00 90.94 374 LEU A CA 1
ATOM 2860 C C . LEU A 1 374 ? -11.359 9.533 15.650 1.00 90.94 374 LEU A C 1
ATOM 2862 O O . LEU A 1 374 ? -11.114 9.061 16.754 1.00 90.94 374 LEU A O 1
ATOM 2866 N N . THR A 1 375 ? -10.528 9.388 14.619 1.00 81.56 375 THR A N 1
ATOM 2867 C CA . THR A 1 375 ? -9.308 8.572 14.692 1.00 81.56 375 THR A CA 1
ATOM 2868 C C . THR A 1 375 ? -8.349 9.094 15.753 1.00 81.56 375 THR A C 1
ATOM 2870 O O . THR A 1 375 ? -7.811 8.322 16.552 1.00 81.56 375 THR A O 1
ATOM 2873 N N . THR A 1 376 ? -8.146 10.410 15.796 1.00 76.31 376 THR A N 1
ATOM 2874 C CA . THR A 1 376 ? -7.295 11.055 16.804 1.00 76.31 376 THR A CA 1
ATOM 2875 C C . THR A 1 376 ? -7.843 10.811 18.206 1.00 76.31 376 THR A C 1
ATOM 2877 O O . THR A 1 376 ? -7.109 10.409 19.108 1.00 76.31 376 THR A O 1
ATOM 2880 N N . ASN A 1 377 ? -9.147 11.014 18.380 1.00 83.69 377 ASN A N 1
ATOM 2881 C CA . ASN A 1 377 ? -9.829 10.863 19.653 1.00 83.69 377 ASN A CA 1
ATOM 2882 C C . ASN A 1 377 ? -9.799 9.411 20.151 1.00 83.69 377 ASN A C 1
ATOM 2884 O O . ASN A 1 377 ? -9.362 9.155 21.272 1.00 83.69 377 ASN A O 1
ATOM 2888 N N . VAL A 1 378 ? -10.166 8.446 19.303 1.00 92.25 378 VAL A N 1
ATOM 2889 C CA . VAL A 1 378 ? -10.118 7.015 19.626 1.00 92.25 378 VAL A CA 1
ATOM 2890 C C . VAL A 1 378 ? -8.718 6.615 20.077 1.00 92.25 378 VAL A C 1
ATOM 2892 O O . VAL A 1 378 ? -8.584 6.004 21.134 1.00 92.25 378 VAL A O 1
ATOM 2895 N N . ASN A 1 379 ? -7.666 7.002 19.352 1.00 82.12 379 ASN A N 1
ATOM 2896 C CA . ASN A 1 379 ? -6.301 6.638 19.733 1.00 82.12 379 ASN A CA 1
ATOM 2897 C C . ASN A 1 379 ? -5.854 7.291 21.051 1.00 82.12 379 ASN A C 1
ATOM 2899 O O . ASN A 1 379 ? -5.324 6.604 21.931 1.00 82.12 379 ASN A O 1
ATOM 2903 N N . ASN A 1 380 ? -6.096 8.593 21.212 1.00 79.75 380 ASN A N 1
ATOM 2904 C CA . ASN A 1 380 ? -5.570 9.366 22.339 1.00 79.75 380 ASN A CA 1
ATOM 2905 C C . ASN A 1 380 ? -6.364 9.150 23.630 1.00 79.75 380 ASN A C 1
ATOM 2907 O O . ASN A 1 380 ? -5.783 9.013 24.707 1.00 79.75 380 ASN A O 1
ATOM 2911 N N . ASN A 1 381 ? -7.691 9.106 23.526 1.00 85.44 381 ASN A N 1
ATOM 2912 C CA . ASN A 1 381 ? -8.577 9.163 24.681 1.00 85.44 381 ASN A CA 1
ATOM 2913 C C . ASN A 1 381 ? -9.193 7.810 25.036 1.00 85.44 381 ASN A C 1
ATOM 2915 O O . ASN A 1 381 ? -9.583 7.636 26.186 1.00 85.44 381 ASN A O 1
ATOM 2919 N N . TYR A 1 382 ? -9.235 6.840 24.120 1.00 94.69 382 TYR A N 1
ATOM 2920 C CA . TYR A 1 382 ? -9.882 5.550 24.376 1.00 94.69 382 TYR A CA 1
ATOM 2921 C C . TYR A 1 382 ? -8.888 4.396 24.303 1.00 94.69 382 TYR A C 1
ATOM 2923 O O . TYR A 1 382 ? -8.565 3.812 25.335 1.00 94.69 382 TYR A O 1
ATOM 2931 N N . TYR A 1 383 ? -8.347 4.110 23.122 1.00 92.50 383 TYR A N 1
ATOM 2932 C CA . TYR A 1 383 ? -7.495 2.956 22.852 1.00 92.50 383 TYR A CA 1
ATOM 2933 C C . TYR A 1 383 ? -6.279 2.897 23.781 1.00 92.50 383 TYR A C 1
ATOM 2935 O O . TYR A 1 383 ? -6.091 1.918 24.504 1.00 92.50 383 TYR A O 1
ATOM 2943 N N . THR A 1 384 ? -5.495 3.980 23.845 1.00 82.12 384 THR A N 1
ATOM 2944 C CA . THR A 1 384 ? -4.304 4.042 24.708 1.00 82.12 384 THR A CA 1
ATOM 2945 C C . THR A 1 384 ? -4.666 3.833 26.180 1.00 82.12 384 THR A C 1
ATOM 2947 O O . THR A 1 384 ? -3.962 3.132 26.908 1.00 82.12 384 THR A O 1
ATOM 2950 N N . GLN A 1 385 ? -5.787 4.401 26.640 1.00 91.62 385 GLN A N 1
ATOM 2951 C CA . GLN A 1 385 ? -6.234 4.224 28.022 1.00 91.62 385 GLN A CA 1
ATOM 2952 C C . GLN A 1 385 ? -6.689 2.787 28.294 1.00 91.62 385 GLN A C 1
ATOM 2954 O O . GLN A 1 385 ? -6.290 2.203 29.301 1.00 91.62 385 GLN A O 1
ATOM 2959 N N . VAL A 1 386 ? -7.481 2.202 27.393 1.00 98.38 386 VAL A N 1
ATOM 2960 C CA . VAL A 1 386 ? -7.949 0.811 27.462 1.00 98.38 386 VAL A CA 1
ATOM 2961 C C . VAL A 1 386 ? -6.763 -0.147 27.524 1.00 98.38 386 VAL A C 1
ATOM 2963 O O . VAL A 1 386 ? -6.703 -0.976 28.434 1.00 98.38 386 VAL A O 1
ATOM 2966 N N . LEU A 1 387 ? -5.784 0.006 26.631 1.00 94.69 387 LEU A N 1
ATOM 2967 C CA . LEU A 1 387 ? -4.581 -0.822 26.612 1.00 94.69 387 LEU A CA 1
ATOM 2968 C C . LEU A 1 387 ? -3.777 -0.696 27.912 1.00 94.69 387 LEU A C 1
ATOM 2970 O O . LEU A 1 387 ? -3.412 -1.703 28.520 1.00 94.69 387 LEU A O 1
ATOM 2974 N N . ASN A 1 388 ? -3.559 0.529 28.395 1.00 89.75 388 ASN A N 1
ATOM 2975 C CA . ASN A 1 388 ? -2.853 0.766 29.654 1.00 89.75 388 ASN A CA 1
ATOM 2976 C C . ASN A 1 388 ? -3.579 0.140 30.851 1.00 89.75 388 ASN A C 1
ATOM 2978 O O . ASN A 1 388 ? -2.940 -0.444 31.727 1.00 89.75 388 ASN A O 1
ATOM 2982 N N . ILE A 1 389 ? -4.911 0.217 30.886 1.00 98.06 389 ILE A N 1
ATOM 2983 C CA . ILE A 1 389 ? -5.734 -0.431 31.913 1.00 98.06 389 ILE A CA 1
ATOM 2984 C C . ILE A 1 389 ? -5.574 -1.955 31.846 1.00 98.06 389 ILE A C 1
ATOM 2986 O O . ILE A 1 389 ? -5.423 -2.599 32.885 1.00 98.06 389 ILE A O 1
ATOM 2990 N N . ILE A 1 390 ? -5.582 -2.537 30.647 1.00 98.12 390 ILE A N 1
ATOM 2991 C CA . ILE A 1 390 ? -5.390 -3.975 30.432 1.00 98.12 390 ILE A CA 1
ATOM 2992 C C . ILE A 1 390 ? -4.010 -4.425 30.933 1.00 98.12 390 ILE A C 1
ATOM 2994 O O . ILE A 1 390 ? -3.917 -5.383 31.708 1.00 98.12 390 ILE A O 1
ATOM 2998 N N . HIS A 1 391 ? -2.952 -3.697 30.573 1.00 93.81 391 HIS A N 1
ATOM 2999 C CA . HIS A 1 391 ? -1.591 -3.960 31.044 1.00 93.81 391 HIS A CA 1
ATOM 3000 C C . HIS A 1 391 ? -1.478 -3.824 32.567 1.00 93.81 391 HIS A C 1
ATOM 3002 O O . HIS A 1 391 ? -0.918 -4.698 33.230 1.00 93.81 391 HIS A O 1
ATOM 3008 N N . ALA A 1 392 ? -2.085 -2.788 33.153 1.00 95.94 392 ALA A N 1
ATOM 3009 C CA . ALA A 1 392 ? -2.120 -2.588 34.602 1.00 95.94 392 ALA A CA 1
ATOM 3010 C C . ALA A 1 392 ? -2.866 -3.710 35.350 1.00 95.94 392 ALA A C 1
ATOM 3012 O O . ALA A 1 392 ? -2.658 -3.906 36.547 1.00 95.94 392 ALA A O 1
ATOM 3013 N N . ARG A 1 393 ? -3.721 -4.469 34.653 1.00 96.44 393 ARG A N 1
ATOM 3014 C CA . ARG A 1 393 ? -4.404 -5.664 35.170 1.00 96.44 393 ARG A CA 1
ATOM 3015 C C . ARG A 1 393 ? -3.626 -6.965 34.950 1.00 96.44 393 ARG A C 1
ATOM 3017 O O . ARG A 1 393 ? -4.136 -8.025 35.299 1.00 96.44 393 ARG A O 1
ATOM 3024 N N . GLY A 1 394 ? -2.399 -6.892 34.435 1.00 95.19 394 GLY A N 1
ATOM 3025 C CA . GLY A 1 394 ? -1.478 -8.025 34.327 1.00 95.19 394 GLY A CA 1
ATOM 3026 C C . GLY A 1 394 ? -1.574 -8.819 33.024 1.00 95.19 394 GLY A C 1
ATOM 3027 O O . GLY A 1 394 ? -0.950 -9.872 32.914 1.00 95.19 394 GLY A O 1
ATOM 3028 N N . VAL A 1 395 ? -2.320 -8.342 32.025 1.00 96.38 395 VAL A N 1
ATOM 3029 C CA . VAL A 1 395 ? -2.372 -8.983 30.705 1.00 96.38 395 VAL A CA 1
ATOM 3030 C C . VAL A 1 395 ? -1.265 -8.387 29.841 1.00 96.38 395 VAL A C 1
ATOM 3032 O O . VAL A 1 395 ? -1.421 -7.286 29.336 1.00 96.38 395 VAL A O 1
ATOM 3035 N N . ALA A 1 396 ? -0.136 -9.084 29.701 1.00 85.44 396 ALA A N 1
ATOM 3036 C CA . ALA A 1 396 ? 1.052 -8.533 29.037 1.00 85.44 396 ALA A CA 1
ATOM 3037 C C . ALA A 1 396 ? 0.941 -8.449 27.504 1.00 85.44 396 ALA A C 1
ATOM 3039 O O . ALA A 1 396 ? 1.495 -7.535 26.911 1.00 85.44 396 ALA A O 1
ATOM 3040 N N . ASN A 1 397 ? 0.243 -9.403 26.880 1.00 87.94 397 ASN A N 1
ATOM 3041 C CA . ASN A 1 397 ? 0.162 -9.534 25.422 1.00 87.94 397 ASN A CA 1
ATOM 3042 C C . ASN A 1 397 ? -1.303 -9.682 24.970 1.00 87.94 397 ASN A C 1
ATOM 3044 O O . ASN A 1 397 ? -1.680 -10.759 24.498 1.00 87.94 397 ASN A O 1
ATOM 3048 N N . PRO A 1 398 ? -2.165 -8.671 25.182 1.00 93.94 398 PRO A N 1
ATOM 3049 C CA . PRO A 1 398 ? -3.512 -8.703 24.624 1.00 93.94 398 PRO A CA 1
ATOM 3050 C C . PRO A 1 398 ? -3.430 -8.694 23.093 1.00 93.94 398 PRO A C 1
ATOM 3052 O O . PRO A 1 398 ? -2.509 -8.114 22.524 1.00 93.94 398 PRO A O 1
ATOM 3055 N N . THR A 1 399 ? -4.368 -9.339 22.413 1.00 87.88 399 THR A N 1
ATOM 3056 C CA . THR A 1 399 ? -4.446 -9.283 20.947 1.00 87.88 399 THR A CA 1
ATOM 3057 C C . THR A 1 399 ? -5.109 -7.990 20.482 1.00 87.88 399 THR A C 1
ATOM 3059 O O . THR A 1 399 ? -5.936 -7.424 21.200 1.00 87.88 399 THR A O 1
ATOM 3062 N N . GLN A 1 400 ? -4.782 -7.529 19.272 1.00 88.12 400 GLN A N 1
ATOM 3063 C CA . GLN A 1 400 ? -5.320 -6.286 18.713 1.00 88.12 400 GLN A CA 1
ATOM 3064 C C . GLN A 1 400 ? -6.854 -6.285 18.708 1.00 88.12 400 GLN A C 1
ATOM 3066 O O . GLN A 1 400 ? -7.459 -5.348 19.221 1.00 88.12 400 GLN A O 1
ATOM 3071 N N . ARG A 1 401 ? -7.500 -7.367 18.248 1.00 90.81 401 ARG A N 1
ATOM 3072 C CA . ARG A 1 401 ? -8.970 -7.490 18.262 1.00 90.81 401 ARG A CA 1
ATOM 3073 C C . ARG A 1 401 ? -9.590 -7.416 19.661 1.00 90.81 401 ARG A C 1
ATOM 3075 O O . ARG A 1 401 ? -10.694 -6.902 19.811 1.00 90.81 401 ARG A O 1
ATOM 3082 N N . GLU A 1 402 ? -8.911 -7.918 20.697 1.00 96.44 402 GLU A N 1
ATOM 3083 C CA . GLU A 1 402 ? -9.425 -7.829 22.070 1.00 96.44 402 GLU A CA 1
ATOM 3084 C C . GLU A 1 402 ? -9.442 -6.369 22.527 1.00 96.44 402 GLU A C 1
ATOM 3086 O O . GLU A 1 402 ? -10.440 -5.901 23.077 1.00 96.44 402 GLU A O 1
ATOM 3091 N N . VAL A 1 403 ? -8.360 -5.633 22.257 1.00 97.44 403 VAL A N 1
ATOM 3092 C CA . VAL A 1 403 ? -8.245 -4.214 22.613 1.00 97.44 403 VAL A CA 1
ATOM 3093 C C . VAL A 1 403 ? -9.168 -3.355 21.754 1.00 97.44 403 VAL A C 1
ATOM 3095 O O . VAL A 1 403 ? -9.803 -2.453 22.291 1.00 97.44 403 VAL A O 1
ATOM 3098 N N . ASP A 1 404 ? -9.323 -3.659 20.468 1.00 96.19 404 ASP A N 1
ATOM 3099 C CA . ASP A 1 404 ? -10.274 -3.004 19.568 1.00 96.19 404 ASP A CA 1
ATOM 3100 C C . ASP A 1 404 ? -11.718 -3.148 20.078 1.00 96.19 404 ASP A C 1
ATOM 3102 O O . ASP A 1 404 ? -12.413 -2.147 20.260 1.00 96.19 404 ASP A O 1
ATOM 3106 N N . ALA A 1 405 ? -12.162 -4.373 20.389 1.00 98.25 405 ALA A N 1
ATOM 3107 C CA . ALA A 1 405 ? -13.502 -4.617 20.925 1.00 98.25 405 ALA A CA 1
ATOM 3108 C C . ALA A 1 405 ? -13.747 -3.832 22.224 1.00 98.25 405 ALA A C 1
ATOM 3110 O O . ALA A 1 405 ? -14.784 -3.187 22.386 1.00 98.25 405 ALA A O 1
ATOM 3111 N N . PHE A 1 406 ? -12.768 -3.827 23.134 1.00 98.69 406 PHE A N 1
ATOM 3112 C CA . PHE A 1 406 ? -12.845 -3.035 24.361 1.00 98.69 406 PHE A CA 1
ATOM 3113 C C . PHE A 1 406 ? -12.758 -1.529 24.124 1.00 98.69 406 PHE A C 1
ATOM 3115 O O . PHE A 1 406 ? -13.330 -0.763 24.895 1.00 98.69 406 PHE A O 1
ATOM 3122 N N . THR A 1 407 ? -12.083 -1.096 23.064 1.00 98.25 407 THR A N 1
ATOM 3123 C CA . THR A 1 407 ? -12.003 0.310 22.668 1.00 98.25 407 THR A CA 1
ATOM 3124 C C . THR A 1 407 ? -13.348 0.799 22.157 1.00 98.25 407 THR A C 1
ATOM 3126 O O . THR A 1 407 ? -13.795 1.842 22.619 1.00 98.25 407 THR A O 1
ATOM 3129 N N . SER A 1 408 ? -14.045 0.043 21.299 1.00 98.31 408 SER A N 1
ATOM 3130 C CA . SER A 1 408 ? -15.413 0.413 20.897 1.00 98.31 408 SER A CA 1
ATOM 3131 C C . SER A 1 408 ? -16.391 0.369 22.073 1.00 98.31 408 SER A C 1
ATOM 3133 O O . SER A 1 408 ? -17.207 1.280 22.226 1.00 98.31 408 SER A O 1
ATOM 3135 N N . PHE A 1 409 ? -16.245 -0.609 22.975 1.00 98.50 409 PHE A N 1
ATOM 3136 C CA . PHE A 1 409 ? -17.019 -0.646 24.216 1.00 98.50 409 PHE A CA 1
ATOM 3137 C C . PHE A 1 409 ? -16.793 0.612 25.064 1.00 98.50 409 PHE A C 1
ATOM 3139 O O . PHE A 1 409 ? -17.747 1.261 25.487 1.00 98.50 409 PHE A O 1
ATOM 3146 N N . ALA A 1 410 ? -15.531 0.984 25.289 1.00 98.06 410 ALA A N 1
ATOM 3147 C CA . ALA A 1 410 ? -15.161 2.164 26.061 1.00 98.06 410 ALA A CA 1
ATOM 3148 C C . ALA A 1 410 ? -15.520 3.477 25.355 1.00 98.06 410 ALA A C 1
ATOM 3150 O O . ALA A 1 410 ? -15.757 4.465 26.041 1.00 98.06 410 ALA A O 1
ATOM 3151 N N . TYR A 1 411 ? -15.569 3.499 24.023 1.00 96.88 411 TYR A N 1
ATOM 3152 C CA . TYR A 1 411 ? -16.061 4.642 23.257 1.00 96.88 411 TYR A CA 1
ATOM 3153 C C . TYR A 1 411 ? -17.537 4.910 23.563 1.00 96.88 411 TYR A C 1
ATOM 3155 O O . TYR A 1 411 ? -17.932 6.048 23.783 1.00 96.88 411 TYR A O 1
ATOM 3163 N N . ASN A 1 412 ? -18.339 3.848 23.665 1.00 95.12 412 ASN A N 1
ATOM 3164 C CA . ASN A 1 412 ? -19.771 3.960 23.922 1.00 95.12 412 ASN A CA 1
ATOM 3165 C C . ASN A 1 412 ? -20.133 4.179 25.396 1.00 95.12 412 ASN A C 1
ATOM 3167 O O . ASN A 1 412 ? -21.014 4.972 25.700 1.00 95.12 412 ASN A O 1
ATOM 3171 N N . GLU A 1 413 ? -19.475 3.459 26.306 1.00 94.00 413 GLU A N 1
ATOM 3172 C CA . GLU A 1 413 ? -19.826 3.432 27.738 1.00 94.00 413 GLU A CA 1
ATOM 3173 C C . GLU A 1 413 ? -18.887 4.294 28.599 1.00 94.00 413 GLU A C 1
ATOM 3175 O O . GLU A 1 413 ? -19.130 4.532 29.784 1.00 94.00 413 GLU A O 1
ATOM 3180 N N . GLY A 1 414 ? -17.773 4.744 28.023 1.00 94.81 414 GLY A N 1
ATOM 3181 C CA . GLY A 1 414 ? -16.706 5.458 28.708 1.00 94.81 414 GLY A CA 1
ATOM 3182 C C . GLY A 1 414 ? -15.604 4.545 29.260 1.00 94.81 414 GLY A C 1
ATOM 3183 O O . GLY A 1 414 ? -15.826 3.447 29.784 1.00 94.81 414 GLY A O 1
ATOM 3184 N N . VAL A 1 415 ? -14.370 5.056 29.234 1.00 96.25 415 VAL A N 1
ATOM 3185 C CA . VAL A 1 415 ? -13.172 4.374 29.763 1.00 96.25 415 VAL A CA 1
ATOM 3186 C C . VAL A 1 415 ? -13.319 4.023 31.247 1.00 96.25 415 VAL A C 1
ATOM 3188 O O . VAL A 1 415 ? -12.895 2.951 31.688 1.00 96.25 415 VAL A O 1
ATOM 3191 N N . GLN A 1 416 ? -13.953 4.895 32.037 1.00 96.44 416 GLN A N 1
ATOM 3192 C CA . GLN A 1 416 ? -14.168 4.638 33.460 1.00 96.44 416 GLN A CA 1
ATOM 3193 C C . GLN A 1 416 ? -15.095 3.435 33.682 1.00 96.44 416 GLN A C 1
ATOM 3195 O O . GLN A 1 416 ? -14.772 2.581 34.515 1.00 96.44 416 GLN A O 1
ATOM 3200 N N . ALA A 1 417 ? -16.190 3.328 32.923 1.00 96.56 417 ALA A N 1
ATOM 3201 C CA . ALA A 1 417 ? -17.108 2.195 33.001 1.00 96.56 417 ALA A CA 1
ATOM 3202 C C . ALA A 1 417 ? -16.390 0.886 32.645 1.00 96.56 417 ALA A C 1
ATOM 3204 O O . ALA A 1 417 ? -16.431 -0.072 33.425 1.00 96.56 417 ALA A O 1
ATOM 3205 N N . PHE A 1 418 ? -15.620 0.877 31.549 1.00 98.31 418 PHE A N 1
ATOM 3206 C CA . PHE A 1 418 ? -14.765 -0.255 31.183 1.00 98.31 418 PHE A CA 1
ATOM 3207 C C . PHE A 1 418 ? -13.810 -0.646 32.321 1.00 98.31 418 PHE A C 1
ATOM 3209 O O . PHE A 1 418 ? -13.767 -1.811 32.726 1.00 98.31 418 PHE A O 1
ATOM 3216 N N . SER A 1 419 ? -13.100 0.326 32.905 1.00 98.19 419 SER A N 1
ATOM 3217 C CA . SER A 1 419 ? -12.109 0.077 33.960 1.00 98.19 419 SER A CA 1
ATOM 3218 C C . SER A 1 419 ? -12.699 -0.599 35.209 1.00 98.19 419 SER A C 1
ATOM 3220 O O . SER A 1 419 ? -12.023 -1.391 35.874 1.00 98.19 419 SER A O 1
ATOM 3222 N N . GLN A 1 420 ? -13.966 -0.329 35.536 1.00 97.38 420 GLN A N 1
ATOM 3223 C CA . GLN A 1 420 ? -14.641 -0.856 36.729 1.00 97.38 420 GLN A CA 1
ATOM 3224 C C . GLN A 1 420 ? -15.472 -2.117 36.448 1.00 97.38 420 GLN A C 1
ATOM 3226 O O . GLN A 1 420 ? -15.891 -2.805 37.388 1.00 97.38 420 GLN A O 1
ATOM 3231 N N . SER A 1 421 ? -15.671 -2.439 35.168 1.00 98.31 421 SER A N 1
ATOM 3232 C CA . SER A 1 421 ? -16.554 -3.502 34.700 1.00 98.31 421 SER A CA 1
ATOM 3233 C C . SER A 1 421 ? -16.161 -4.898 35.197 1.00 98.31 421 SER A C 1
ATOM 3235 O O . SER A 1 421 ? -14.988 -5.237 35.392 1.00 98.31 421 SER A O 1
ATOM 3237 N N . THR A 1 422 ? -17.171 -5.754 35.363 1.00 98.50 422 THR A N 1
ATOM 3238 C CA . THR A 1 422 ? -16.969 -7.198 35.549 1.00 98.50 422 THR A CA 1
ATOM 3239 C C . THR A 1 422 ? -16.383 -7.844 34.289 1.00 98.50 422 THR A C 1
ATOM 3241 O O . THR A 1 422 ? -15.584 -8.767 34.415 1.00 98.50 422 THR A O 1
ATOM 3244 N N . LEU A 1 423 ? -16.675 -7.296 33.103 1.00 98.56 423 LEU A N 1
ATOM 3245 C CA . LEU A 1 423 ? -16.059 -7.668 31.824 1.00 98.56 423 LEU A CA 1
ATOM 3246 C C . LEU A 1 423 ? -14.524 -7.677 31.911 1.00 98.56 423 LEU A C 1
ATOM 3248 O O . LEU A 1 423 ? -13.899 -8.720 31.725 1.00 98.56 423 LEU A O 1
ATOM 3252 N N . LEU A 1 424 ? -13.917 -6.544 32.285 1.00 98.62 424 LEU A N 1
ATOM 3253 C CA . LEU A 1 424 ? -12.464 -6.431 32.423 1.00 98.62 424 LEU A CA 1
ATOM 3254 C C . LEU A 1 424 ? -11.916 -7.337 33.536 1.00 98.62 424 LEU A C 1
ATOM 3256 O O . LEU A 1 424 ? -10.824 -7.883 33.397 1.00 98.62 424 LEU A O 1
ATOM 3260 N N . LYS A 1 425 ? -12.646 -7.509 34.649 1.00 98.38 425 LYS A N 1
ATOM 3261 C CA . LYS A 1 425 ? -12.222 -8.406 35.742 1.00 98.38 425 LYS A CA 1
ATOM 3262 C C . LYS A 1 425 ? -12.120 -9.857 35.263 1.00 98.38 425 LYS A C 1
ATOM 3264 O O . LYS A 1 425 ? -11.104 -10.498 35.521 1.00 98.38 425 LYS A O 1
ATOM 3269 N N . LEU A 1 426 ? -13.128 -10.351 34.541 1.00 98.38 426 LEU A N 1
ATOM 3270 C CA . LEU A 1 426 ? -13.110 -11.703 33.975 1.00 98.38 426 LEU A CA 1
ATOM 3271 C C . LEU A 1 426 ? -12.017 -11.846 32.914 1.00 98.38 426 LEU A C 1
ATOM 3273 O O . LEU A 1 426 ? -11.232 -12.794 32.975 1.00 98.38 426 LEU A O 1
ATOM 3277 N N . TYR A 1 427 ? -11.901 -10.877 32.005 1.00 98.56 427 TYR A N 1
ATOM 3278 C CA . TYR A 1 427 ? -10.858 -10.861 30.979 1.00 98.56 427 TYR A CA 1
ATOM 3279 C C . TYR A 1 427 ? -9.447 -10.928 31.582 1.00 98.56 427 TYR A C 1
ATOM 3281 O O . TYR A 1 427 ? -8.635 -11.768 31.187 1.00 98.56 427 TYR A O 1
ATOM 3289 N N . ALA A 1 428 ? -9.166 -10.095 32.586 1.00 98.12 428 ALA A N 1
ATOM 3290 C CA . ALA A 1 428 ? -7.878 -10.066 33.274 1.00 98.12 428 ALA A CA 1
ATOM 3291 C C . ALA A 1 428 ? -7.579 -11.363 34.044 1.00 98.12 428 ALA A C 1
ATOM 3293 O O . ALA A 1 428 ? -6.420 -11.733 34.193 1.00 98.12 428 ALA A O 1
ATOM 3294 N N . SER A 1 429 ? -8.614 -12.086 34.487 1.00 97.75 429 SER A N 1
ATOM 3295 C CA . SER A 1 429 ? -8.466 -13.415 35.100 1.00 97.75 429 SER A CA 1
ATOM 3296 C C . SER A 1 429 ? -8.221 -14.553 34.093 1.00 97.75 429 SER A C 1
ATOM 3298 O O . SER A 1 429 ? -8.109 -15.707 34.494 1.00 97.75 429 SER A O 1
ATOM 3300 N N . GLY A 1 430 ? -8.121 -14.236 32.796 1.00 96.94 430 GLY A N 1
ATOM 3301 C CA . GLY A 1 430 ? -7.841 -15.193 31.720 1.00 96.94 430 GLY A CA 1
ATOM 3302 C C . GLY A 1 430 ? -9.071 -15.655 30.938 1.00 96.94 430 GLY A C 1
ATOM 3303 O O . GLY A 1 430 ? -8.942 -16.473 30.031 1.00 96.94 430 GLY A O 1
ATOM 3304 N N . SER A 1 431 ? -10.259 -15.130 31.241 1.00 97.81 431 SER A N 1
ATOM 3305 C CA . SER A 1 431 ? -11.490 -15.549 30.566 1.00 97.81 431 SER A CA 1
ATOM 3306 C C . SER A 1 431 ? -11.559 -15.009 29.140 1.00 97.81 431 SER A C 1
ATOM 3308 O O . SER A 1 431 ? -11.247 -13.841 28.897 1.00 97.81 431 SER A O 1
ATOM 3310 N N . ARG A 1 432 ? -11.955 -15.865 28.194 1.00 96.38 432 ARG A N 1
ATOM 3311 C CA . ARG A 1 432 ? -12.094 -15.559 26.755 1.00 96.38 432 ARG A CA 1
ATOM 3312 C C . ARG A 1 432 ? -13.374 -16.141 26.141 1.00 96.38 432 ARG A C 1
ATOM 3314 O O . ARG A 1 432 ? -13.539 -16.103 24.928 1.00 96.38 432 ARG A O 1
ATOM 3321 N N . GLY A 1 433 ? -14.238 -16.741 26.962 1.00 94.81 433 GLY A N 1
ATOM 3322 C CA . GLY A 1 433 ? -15.365 -17.554 26.514 1.00 94.81 433 GLY A CA 1
ATOM 3323 C C . GLY A 1 433 ? -16.710 -16.836 26.590 1.00 94.81 433 GLY A C 1
ATOM 3324 O O . GLY A 1 433 ? -16.797 -15.611 26.617 1.00 94.81 433 GLY A O 1
ATOM 3325 N N . ALA A 1 434 ? -17.785 -17.622 26.648 1.00 96.25 434 ALA A N 1
ATOM 3326 C CA . ALA A 1 434 ? -19.164 -17.126 26.688 1.00 96.25 434 ALA A CA 1
ATOM 3327 C C . ALA A 1 434 ? -19.478 -16.233 27.907 1.00 96.25 434 ALA A C 1
ATOM 3329 O O . ALA A 1 434 ? -20.455 -15.482 27.906 1.00 96.25 434 ALA A O 1
ATOM 3330 N N . ASP A 1 435 ? -18.662 -16.292 28.954 1.00 97.50 435 ASP A N 1
ATOM 3331 C CA . ASP A 1 435 ? -18.756 -15.409 30.110 1.00 97.50 435 ASP A CA 1
ATOM 3332 C C . ASP A 1 435 ? -18.379 -13.960 29.765 1.00 97.50 435 ASP A C 1
ATOM 3334 O O . ASP A 1 435 ? -19.061 -13.037 30.210 1.00 97.50 435 ASP A O 1
ATOM 3338 N N . ILE A 1 436 ? -17.391 -13.752 28.888 1.00 98.44 436 ILE A N 1
ATOM 3339 C CA . ILE A 1 436 ? -17.077 -12.441 28.304 1.00 98.44 436 ILE A CA 1
ATOM 3340 C C . ILE A 1 436 ? -18.255 -11.928 27.471 1.00 98.44 436 ILE A C 1
ATOM 3342 O O . ILE A 1 436 ? -18.699 -10.800 27.683 1.00 98.44 436 ILE A O 1
ATOM 3346 N N . GLN A 1 437 ? -18.829 -12.763 26.596 1.00 98.00 437 GLN A N 1
ATOM 3347 C CA . GLN A 1 437 ? -20.026 -12.399 25.825 1.00 98.00 437 GLN A CA 1
ATOM 3348 C C . GLN A 1 437 ? -21.192 -11.994 26.738 1.00 98.00 437 GLN A C 1
ATOM 3350 O O . GLN A 1 437 ? -21.857 -10.984 26.516 1.00 98.00 437 GLN A O 1
ATOM 3355 N N . THR A 1 438 ? -21.419 -12.764 27.805 1.00 98.31 438 THR A N 1
ATOM 3356 C CA . THR A 1 438 ? -22.461 -12.473 28.797 1.00 98.31 438 THR A CA 1
ATOM 3357 C C . THR A 1 438 ? -22.244 -11.109 29.442 1.00 98.31 438 THR A C 1
ATOM 3359 O O . THR A 1 438 ? -23.219 -10.396 29.685 1.00 98.31 438 THR A O 1
ATOM 3362 N N . GLN A 1 439 ? -20.985 -10.735 29.699 1.00 98.44 439 GLN A N 1
ATOM 3363 C CA . GLN A 1 439 ? -20.646 -9.431 30.258 1.00 98.44 439 GLN A CA 1
ATOM 3364 C C . GLN A 1 439 ? -20.816 -8.283 29.265 1.00 98.44 439 GLN A C 1
ATOM 3366 O O . GLN A 1 439 ? -21.317 -7.249 29.689 1.00 98.44 439 GLN A O 1
ATOM 3371 N N . PHE A 1 440 ? -20.503 -8.450 27.975 1.00 98.25 440 PHE A N 1
ATOM 3372 C CA . PHE A 1 440 ? -20.888 -7.464 26.952 1.00 98.25 440 PHE A CA 1
ATOM 3373 C C . PHE A 1 440 ? -22.408 -7.241 26.962 1.00 98.25 440 PHE A C 1
ATOM 3375 O O . PHE A 1 440 ? -22.877 -6.108 27.046 1.00 98.25 440 PHE A O 1
ATOM 3382 N N . ASN A 1 441 ? -23.185 -8.325 27.012 1.00 97.12 441 ASN A N 1
ATOM 3383 C CA . ASN A 1 441 ? -24.650 -8.278 26.999 1.00 97.12 441 ASN A CA 1
ATOM 3384 C C . ASN A 1 441 ? -25.298 -7.717 28.281 1.00 97.12 441 ASN A C 1
ATOM 3386 O O . ASN A 1 441 ? -26.518 -7.573 28.318 1.00 97.12 441 ASN A O 1
ATOM 3390 N N . GLN A 1 442 ? -24.528 -7.377 29.323 1.00 96.94 442 GLN A N 1
ATOM 3391 C CA . GLN A 1 442 ? -25.059 -6.604 30.457 1.00 96.94 442 GLN A CA 1
ATOM 3392 C C . GLN A 1 442 ? -25.213 -5.107 30.131 1.00 96.94 442 GLN A C 1
ATOM 3394 O O . GLN A 1 442 ? -25.946 -4.411 30.828 1.00 96.94 442 GLN A O 1
ATOM 3399 N N . TRP A 1 443 ? -24.568 -4.618 29.067 1.00 96.69 443 TRP A N 1
ATOM 3400 C CA . TRP A 1 443 ? -24.528 -3.204 28.669 1.00 96.69 443 TRP A CA 1
ATOM 3401 C C . TRP A 1 443 ? -25.382 -2.962 27.423 1.00 96.69 443 TRP A C 1
ATOM 3403 O O . TRP A 1 443 ? -24.899 -2.526 26.379 1.00 96.69 443 TRP A O 1
ATOM 3413 N N . ILE A 1 444 ? -26.659 -3.342 27.525 1.00 96.25 444 ILE A N 1
ATOM 3414 C CA . ILE A 1 444 ? -27.660 -3.230 26.449 1.00 96.25 444 ILE A CA 1
ATOM 3415 C C . ILE A 1 444 ? -28.841 -2.327 26.822 1.00 96.25 444 ILE A C 1
ATOM 3417 O O . ILE A 1 444 ? -29.858 -2.325 26.129 1.00 96.25 444 ILE A O 1
ATOM 3421 N N . TYR A 1 445 ? -28.736 -1.599 27.934 1.00 90.62 445 TYR A N 1
ATOM 3422 C CA . TYR A 1 445 ? -29.831 -0.829 28.514 1.00 90.62 445 TYR A CA 1
ATOM 3423 C C . TYR A 1 445 ? -29.554 0.673 28.451 1.00 90.62 445 TYR A C 1
ATOM 3425 O O . TYR A 1 445 ? -28.462 1.110 28.796 1.00 90.62 445 TYR A O 1
ATOM 3433 N N . ALA A 1 446 ? -30.580 1.459 28.127 1.00 82.25 446 ALA A N 1
ATOM 3434 C CA . ALA A 1 446 ? -30.646 2.874 28.482 1.00 82.25 446 ALA A CA 1
ATOM 3435 C C . ALA A 1 446 ? -31.711 3.045 29.570 1.00 82.25 446 ALA A C 1
ATOM 3437 O O . ALA A 1 446 ? -32.897 2.761 29.369 1.00 82.25 446 ALA A O 1
ATOM 3438 N N . GLY A 1 447 ? -31.280 3.433 30.772 1.00 82.56 447 GLY A N 1
ATOM 3439 C CA . GLY A 1 447 ? -32.129 3.341 31.959 1.00 82.56 447 GLY A CA 1
ATOM 3440 C C . GLY A 1 447 ? -32.561 1.891 32.215 1.00 82.56 447 GLY A C 1
ATOM 3441 O O . GLY A 1 447 ? -31.719 1.019 32.396 1.00 82.56 447 GLY A O 1
ATOM 3442 N N . ASN A 1 448 ? -33.872 1.628 32.213 1.00 87.75 448 ASN A N 1
ATOM 3443 C CA . ASN A 1 448 ? -34.442 0.288 32.438 1.00 87.75 448 ASN A CA 1
ATOM 3444 C C . ASN A 1 448 ? -34.908 -0.409 31.145 1.00 87.75 448 ASN A C 1
ATOM 3446 O O . ASN A 1 448 ? -35.577 -1.441 31.213 1.00 87.75 448 ASN A O 1
ATOM 3450 N N . THR A 1 449 ? -34.594 0.151 29.975 1.00 91.06 449 THR A N 1
ATOM 3451 C CA . THR A 1 449 ? -35.091 -0.333 28.681 1.00 91.06 449 THR A CA 1
ATOM 3452 C C . THR A 1 449 ? -33.955 -0.936 27.868 1.00 91.06 449 THR A C 1
ATOM 3454 O O . THR A 1 449 ? -32.928 -0.291 27.681 1.00 91.06 449 THR A O 1
ATOM 3457 N N . VAL A 1 450 ? -34.149 -2.155 27.354 1.00 93.38 450 VAL A N 1
ATOM 3458 C CA . VAL A 1 450 ? -33.218 -2.776 26.399 1.00 93.38 450 VAL A CA 1
ATOM 3459 C C . VAL A 1 450 ? -33.286 -2.034 25.067 1.00 93.38 450 VAL A C 1
ATOM 3461 O O . VAL A 1 450 ? -34.368 -1.908 24.491 1.00 93.38 450 VAL A O 1
ATOM 3464 N N . LEU A 1 451 ? -32.138 -1.596 24.554 1.00 90.31 451 LEU A N 1
ATOM 3465 C CA . LEU A 1 451 ? -32.029 -0.955 23.247 1.00 90.31 451 LEU A CA 1
ATOM 3466 C C . LEU A 1 451 ? -31.533 -1.953 22.187 1.00 90.31 451 LEU A C 1
ATOM 3468 O O . LEU A 1 451 ? -30.418 -2.466 22.311 1.00 90.31 451 LEU A O 1
ATOM 3472 N N . PRO A 1 452 ? -32.299 -2.208 21.106 1.00 92.69 452 PRO A N 1
ATOM 3473 C CA . PRO A 1 452 ? -31.886 -3.122 20.034 1.00 92.69 452 PRO A CA 1
ATOM 3474 C C . PRO A 1 452 ? -30.542 -2.765 19.378 1.00 92.69 452 PRO A C 1
ATOM 3476 O O . PRO A 1 452 ? -29.776 -3.660 19.014 1.00 92.69 452 PRO A O 1
ATOM 3479 N N . GLY A 1 453 ? -30.231 -1.468 19.266 1.00 90.12 453 GLY A N 1
ATOM 3480 C CA . GLY A 1 453 ? -28.942 -0.993 18.755 1.00 90.12 453 GLY A CA 1
ATOM 3481 C C . GLY A 1 453 ? -27.769 -1.436 19.632 1.00 90.12 453 GLY A C 1
ATOM 3482 O O . GLY A 1 453 ? -26.792 -1.978 19.119 1.00 90.12 453 GLY A O 1
ATOM 3483 N N . LEU A 1 454 ? -27.903 -1.325 20.960 1.00 94.12 454 LEU A N 1
ATOM 3484 C CA . LEU A 1 454 ? -26.874 -1.787 21.895 1.00 94.12 454 LEU A CA 1
ATOM 3485 C C . LEU A 1 454 ? -26.727 -3.312 21.868 1.00 94.12 454 LEU A C 1
ATOM 3487 O O . LEU A 1 454 ? -25.608 -3.808 21.858 1.00 94.12 454 LEU A O 1
ATOM 3491 N N . VAL A 1 455 ? -27.826 -4.070 21.769 1.00 97.25 455 VAL A N 1
ATOM 3492 C CA . VAL A 1 455 ? -27.755 -5.537 21.594 1.00 97.25 455 VAL A CA 1
ATOM 3493 C C . VAL A 1 455 ? -26.932 -5.900 20.356 1.00 97.25 455 VAL A C 1
ATOM 3495 O O . VAL A 1 455 ? -26.067 -6.774 20.412 1.00 97.25 455 VAL A O 1
ATOM 3498 N N . THR A 1 456 ? -27.176 -5.212 19.241 1.00 96.56 456 THR A N 1
ATOM 3499 C CA . THR A 1 456 ? -26.451 -5.435 17.983 1.00 96.56 456 THR A CA 1
ATOM 3500 C C . THR A 1 456 ? -24.967 -5.102 18.138 1.00 96.56 456 THR A C 1
ATOM 3502 O O . THR A 1 456 ? -24.120 -5.946 17.845 1.00 96.56 456 THR A O 1
ATOM 3505 N N . ARG A 1 457 ? -24.645 -3.927 18.695 1.00 97.81 457 ARG A N 1
ATOM 3506 C CA . ARG A 1 457 ? -23.264 -3.496 18.952 1.00 97.81 457 ARG A CA 1
ATOM 3507 C C . ARG A 1 457 ? -22.502 -4.477 19.844 1.00 97.81 457 ARG A C 1
ATOM 3509 O O . ARG A 1 457 ? -21.405 -4.890 19.482 1.00 97.81 457 ARG A O 1
ATOM 3516 N N . ARG A 1 458 ? -23.090 -4.914 20.966 1.00 98.50 458 ARG A N 1
ATOM 3517 C CA . ARG A 1 458 ? -22.452 -5.863 21.900 1.00 98.50 458 ARG A CA 1
ATOM 3518 C C . ARG A 1 458 ? -22.201 -7.232 21.268 1.00 98.50 458 ARG A C 1
ATOM 3520 O O . ARG A 1 458 ? -21.165 -7.841 21.531 1.00 98.50 458 ARG A O 1
ATOM 3527 N N . ASN A 1 459 ? -23.091 -7.696 20.389 1.00 97.75 459 ASN A N 1
ATOM 3528 C CA . ASN A 1 459 ? -22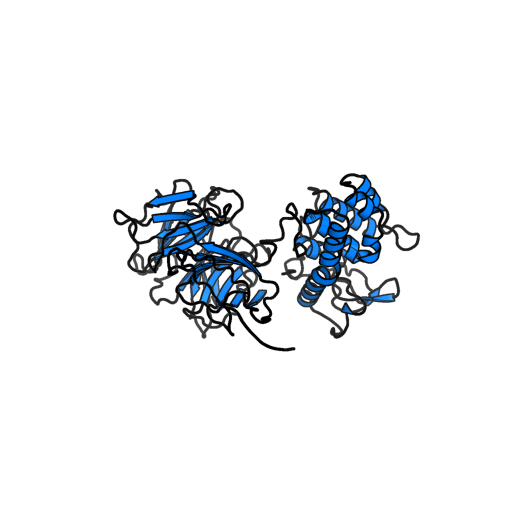.862 -8.925 19.627 1.00 97.75 459 ASN A CA 1
ATOM 3529 C C . ASN A 1 459 ? -21.702 -8.786 18.631 1.00 97.75 459 ASN A C 1
ATOM 3531 O O . ASN A 1 459 ? -20.913 -9.721 18.492 1.00 97.75 459 ASN A O 1
ATOM 3535 N N . TYR A 1 460 ? -21.572 -7.636 17.968 1.00 97.88 460 TYR A N 1
ATOM 3536 C CA . TYR A 1 460 ? -20.450 -7.372 17.068 1.00 97.88 460 TYR A CA 1
ATOM 3537 C C . TYR A 1 460 ? -19.124 -7.217 17.804 1.00 97.88 460 TYR A C 1
ATOM 3539 O O . TYR A 1 460 ? -18.151 -7.844 17.405 1.00 97.88 460 TYR A O 1
ATOM 3547 N N . GLU A 1 461 ? -19.073 -6.476 18.909 1.00 98.50 461 GLU A N 1
ATOM 3548 C CA . GLU A 1 461 ? -17.862 -6.371 19.735 1.00 98.50 461 GLU A CA 1
ATOM 3549 C C . GLU A 1 461 ? -17.418 -7.736 20.269 1.00 98.50 461 GLU A C 1
ATOM 3551 O O . GLU A 1 461 ? -16.231 -8.057 20.238 1.00 98.50 461 GLU A O 1
ATOM 3556 N N . TRP A 1 462 ? -18.364 -8.586 20.683 1.00 98.19 462 TRP A N 1
ATOM 3557 C CA . TRP A 1 462 ? -18.064 -9.983 20.988 1.00 98.19 462 TRP A CA 1
ATOM 3558 C C . TRP A 1 462 ? -17.518 -10.732 19.766 1.00 98.19 462 TRP A C 1
ATOM 3560 O O . TRP A 1 462 ? -16.550 -11.484 19.889 1.00 98.19 462 TRP A O 1
ATOM 3570 N N . GLY A 1 463 ? -18.112 -10.537 18.589 1.00 95.44 463 GLY A N 1
ATOM 3571 C CA . GLY A 1 463 ? -17.633 -11.117 17.337 1.00 95.44 463 GLY A CA 1
ATOM 3572 C C . GLY A 1 463 ? -16.190 -10.715 17.022 1.00 95.44 463 GLY A C 1
ATOM 3573 O O . GLY A 1 463 ? -15.381 -11.580 16.700 1.00 95.44 463 GLY A O 1
ATOM 3574 N N . ILE A 1 464 ? -15.846 -9.439 17.204 1.00 95.44 464 ILE A N 1
ATOM 3575 C CA . ILE A 1 464 ? -14.484 -8.912 17.060 1.00 95.44 464 ILE A CA 1
ATOM 3576 C C . ILE A 1 464 ? -13.557 -9.593 18.072 1.00 95.44 464 ILE A C 1
ATOM 3578 O O . ILE A 1 464 ? -12.575 -10.229 17.690 1.00 95.44 464 ILE A O 1
ATOM 3582 N N . PHE A 1 465 ? -13.907 -9.537 19.360 1.00 97.56 465 PHE A N 1
ATOM 3583 C CA . PHE A 1 465 ? -13.123 -10.111 20.454 1.00 97.56 465 PHE A CA 1
ATOM 3584 C C . PHE A 1 465 ? -12.824 -11.608 20.242 1.00 97.56 465 PHE A C 1
ATOM 3586 O O . PHE A 1 465 ? -11.694 -12.069 20.423 1.00 97.56 465 PHE A O 1
ATOM 3593 N N . SER A 1 466 ? -13.842 -12.368 19.829 1.00 94.19 466 SER A N 1
ATOM 3594 C CA . SER A 1 466 ? -13.787 -13.824 19.648 1.00 94.19 466 SER A CA 1
ATOM 3595 C C . SER A 1 466 ? -13.260 -14.277 18.282 1.00 94.19 466 SER A C 1
ATOM 3597 O O . SER A 1 466 ? -13.204 -15.482 18.041 1.00 94.19 466 SER A O 1
ATOM 3599 N N . ALA A 1 467 ? -12.851 -13.346 17.409 1.00 87.31 467 ALA A N 1
ATOM 3600 C CA . ALA A 1 467 ? -12.441 -13.621 16.029 1.00 87.31 467 ALA A CA 1
ATOM 3601 C C . ALA A 1 467 ? -13.506 -14.390 15.219 1.00 87.31 467 ALA A C 1
ATOM 3603 O O . ALA A 1 467 ? -13.213 -15.368 14.529 1.00 87.31 467 ALA A O 1
ATOM 3604 N N . SER A 1 468 ? -14.766 -13.961 15.318 1.00 85.12 468 SER A N 1
ATOM 3605 C CA . SER A 1 468 ? -15.869 -14.535 14.551 1.00 85.12 468 SER A CA 1
ATOM 3606 C C . SER A 1 468 ? -15.668 -14.350 13.044 1.00 85.12 468 SER A C 1
ATOM 3608 O O . SER A 1 468 ? -15.241 -13.294 12.581 1.00 85.12 468 SER A O 1
ATOM 3610 N N . THR A 1 469 ? -16.039 -15.369 12.269 1.00 78.44 469 THR A N 1
ATOM 3611 C CA . THR A 1 469 ? -16.082 -15.312 10.799 1.00 78.44 469 THR A CA 1
ATOM 3612 C C . THR A 1 469 ? -17.396 -14.742 10.259 1.00 78.44 469 THR A C 1
ATOM 3614 O O . THR A 1 469 ? -17.536 -14.569 9.050 1.00 78.44 469 THR A O 1
ATOM 3617 N N . SER A 1 470 ? -18.368 -14.462 11.132 1.00 83.94 470 SER A N 1
ATOM 3618 C CA . SER A 1 470 ? -19.609 -13.782 10.760 1.00 83.94 470 SER A CA 1
ATOM 3619 C C . SER A 1 470 ? -19.327 -12.348 10.321 1.00 83.94 470 SER A C 1
ATOM 3621 O O . SER A 1 470 ? -18.408 -11.714 10.833 1.00 83.94 470 SER A O 1
ATOM 3623 N N . SER A 1 471 ? -20.147 -11.822 9.414 1.00 78.88 471 SER A N 1
ATOM 3624 C CA . SER A 1 471 ? -20.040 -10.440 8.945 1.00 78.88 471 SER A CA 1
ATOM 3625 C C . SER A 1 471 ? -20.276 -9.431 10.073 1.00 78.88 471 SER A C 1
ATOM 3627 O O . SER A 1 471 ? -21.291 -9.486 10.770 1.00 78.88 471 SER A O 1
ATOM 3629 N N . ILE A 1 472 ? -19.332 -8.506 10.220 1.00 84.31 472 ILE A N 1
ATOM 3630 C CA . ILE A 1 472 ? -19.318 -7.393 11.165 1.00 84.31 472 ILE A CA 1
ATOM 3631 C C . ILE A 1 472 ? -19.022 -6.130 10.342 1.00 84.31 472 ILE A C 1
ATOM 3633 O O . ILE A 1 472 ? -17.856 -5.892 9.993 1.00 84.31 472 ILE A O 1
ATOM 3637 N N . PRO A 1 473 ? -20.061 -5.347 9.990 1.00 79.94 473 PRO A N 1
ATOM 3638 C CA . PRO A 1 473 ? -19.915 -4.152 9.163 1.00 79.94 473 PRO A CA 1
ATOM 3639 C C . PRO A 1 473 ? -18.896 -3.173 9.743 1.00 79.94 473 PRO A C 1
ATOM 3641 O O . PRO A 1 473 ? -18.907 -2.879 10.935 1.00 79.94 473 PRO A O 1
ATOM 3644 N N . GLY A 1 474 ? -17.972 -2.719 8.900 1.00 75.88 474 GLY A N 1
ATOM 3645 C CA . GLY A 1 474 ? -16.872 -1.841 9.286 1.00 75.88 474 GLY A CA 1
ATOM 3646 C C . GLY A 1 474 ? -15.660 -2.552 9.886 1.00 75.88 474 GLY A C 1
ATOM 3647 O O . GLY A 1 474 ? -14.608 -1.933 9.946 1.00 75.88 474 GLY A O 1
ATOM 3648 N N . TYR A 1 475 ? -15.751 -3.833 10.274 1.00 79.81 475 TYR A N 1
ATOM 3649 C CA . TYR A 1 475 ? -14.607 -4.555 10.847 1.00 79.81 475 TYR A CA 1
ATOM 3650 C C . TYR A 1 475 ? -14.043 -5.664 9.952 1.00 79.81 475 TYR A C 1
ATOM 3652 O O . TYR A 1 475 ? -12.836 -5.714 9.730 1.00 79.81 475 TYR A O 1
ATOM 3660 N N . ASN A 1 476 ? -14.884 -6.579 9.459 1.00 72.56 476 ASN A N 1
ATOM 3661 C CA . ASN A 1 476 ? -14.460 -7.671 8.560 1.00 72.56 476 ASN A CA 1
ATOM 3662 C C . ASN A 1 476 ? -15.288 -7.751 7.266 1.00 72.56 476 ASN A C 1
ATOM 3664 O O . ASN A 1 476 ? -15.073 -8.632 6.435 1.00 72.56 476 ASN A O 1
ATOM 3668 N N . CYS A 1 477 ? -16.227 -6.827 7.092 1.00 68.62 477 CYS A N 1
ATOM 3669 C CA . CYS A 1 477 ? -16.914 -6.566 5.841 1.00 68.62 477 CYS A CA 1
ATOM 3670 C C . CYS A 1 477 ? -17.178 -5.058 5.719 1.00 68.62 477 CYS A C 1
ATOM 3672 O O . CYS A 1 477 ? -17.091 -4.343 6.724 1.00 68.62 477 CYS A O 1
ATOM 3674 N N . PRO A 1 478 ? -17.498 -4.554 4.518 1.00 69.75 478 PRO A N 1
ATOM 3675 C CA . PRO A 1 478 ? -17.676 -3.122 4.325 1.00 69.75 478 PRO A CA 1
ATOM 3676 C C . PRO A 1 478 ? -18.798 -2.528 5.203 1.00 69.75 478 PRO A C 1
ATOM 3678 O O . PRO A 1 478 ? -19.799 -3.216 5.438 1.00 69.75 478 PRO A O 1
ATOM 3681 N N . PRO A 1 479 ? -18.639 -1.293 5.720 1.00 79.69 479 PRO A N 1
ATOM 3682 C CA . PRO A 1 479 ? -19.674 -0.604 6.490 1.00 79.69 479 PRO A CA 1
ATOM 3683 C C . PRO A 1 479 ? -20.764 0.008 5.590 1.00 79.69 479 PRO A C 1
ATOM 3685 O O . PRO A 1 479 ? -20.626 0.093 4.371 1.00 79.69 479 PRO A O 1
ATOM 3688 N N . SER A 1 480 ? -21.845 0.465 6.214 1.00 82.81 480 SER A N 1
ATOM 3689 C CA . SER A 1 480 ? -22.956 1.217 5.636 1.00 82.81 480 SER A CA 1
ATOM 3690 C C . SER A 1 480 ? -23.294 2.415 6.538 1.00 82.81 480 SER A C 1
ATOM 3692 O O . SER A 1 480 ? -24.303 2.433 7.253 1.00 82.81 480 SER A O 1
ATOM 3694 N N . ILE A 1 481 ? -22.468 3.459 6.470 1.00 90.81 481 ILE A N 1
ATOM 3695 C CA . ILE A 1 481 ? -22.524 4.567 7.428 1.00 90.81 481 ILE A CA 1
ATOM 3696 C C . ILE A 1 481 ? -23.720 5.469 7.137 1.00 90.81 481 ILE A C 1
ATOM 3698 O O . ILE A 1 481 ? -23.806 6.084 6.076 1.00 90.81 481 ILE A O 1
ATOM 3702 N N . SER A 1 482 ? -24.628 5.601 8.102 1.00 94.81 482 SER A N 1
ATOM 3703 C CA . SER A 1 482 ? -25.812 6.459 7.976 1.00 94.81 482 SER A CA 1
ATOM 3704 C C . SER A 1 482 ? -25.484 7.942 8.161 1.00 94.81 482 SER A C 1
ATOM 3706 O O . SER A 1 482 ? -24.729 8.299 9.061 1.00 94.81 482 SER A O 1
ATOM 3708 N N . TYR A 1 483 ? -26.130 8.823 7.393 1.00 96.06 483 TYR A N 1
ATOM 3709 C CA . TYR A 1 483 ? -26.191 10.250 7.724 1.00 96.06 483 TYR A CA 1
ATOM 3710 C C . TYR A 1 483 ? -27.169 10.495 8.870 1.00 96.06 483 TYR A C 1
ATOM 3712 O O . TYR A 1 483 ? -28.324 10.055 8.809 1.00 96.06 483 TYR A O 1
ATOM 3720 N N . ILE A 1 484 ? -26.738 11.278 9.853 1.00 95.31 484 ILE A N 1
ATOM 3721 C CA . ILE A 1 484 ?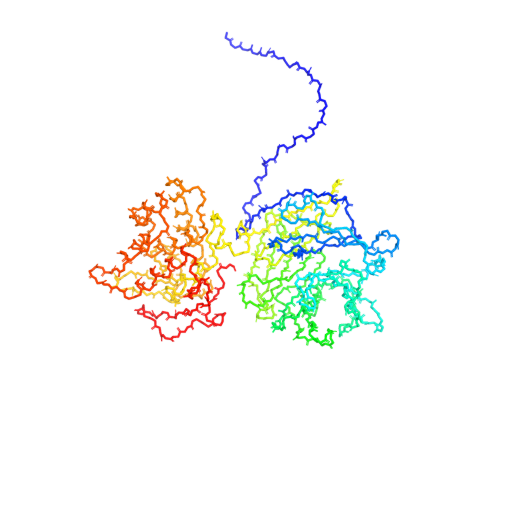 -27.533 11.714 10.999 1.00 95.31 484 ILE A CA 1
ATOM 3722 C C . ILE A 1 484 ? -27.995 13.157 10.779 1.00 95.31 484 ILE A C 1
ATOM 3724 O O . ILE A 1 484 ? -27.208 14.040 10.429 1.00 95.31 484 ILE A O 1
ATOM 3728 N N . ASN A 1 485 ? -29.293 13.402 10.955 1.00 92.00 485 ASN A N 1
ATOM 3729 C CA . ASN A 1 485 ? -29.871 14.737 10.815 1.00 92.00 485 ASN A CA 1
ATOM 3730 C C . ASN A 1 485 ? -29.715 15.586 12.089 1.00 92.00 485 ASN A C 1
ATOM 3732 O O . ASN A 1 485 ? -29.289 15.116 13.139 1.00 92.00 485 ASN A O 1
ATOM 3736 N N . THR A 1 486 ? -30.135 16.850 12.022 1.00 91.06 486 THR A N 1
ATOM 3737 C CA . THR A 1 486 ? -30.088 17.797 13.153 1.00 91.06 486 THR A CA 1
ATOM 3738 C C . THR A 1 486 ? -31.016 17.444 14.322 1.00 91.06 486 THR A C 1
ATOM 3740 O O . THR A 1 486 ? -30.968 18.107 15.355 1.00 91.06 486 THR A O 1
ATOM 3743 N N . ALA A 1 487 ? -31.854 16.415 14.178 1.00 87.62 487 ALA A N 1
ATOM 3744 C CA . ALA A 1 487 ? -32.653 15.837 15.254 1.00 87.62 487 ALA A CA 1
ATOM 3745 C C . ALA A 1 487 ? -32.023 14.554 15.830 1.00 87.62 487 ALA A C 1
ATOM 3747 O O . ALA A 1 487 ? -32.687 13.856 16.588 1.00 87.62 487 ALA A O 1
ATOM 3748 N N . GLY A 1 488 ? -30.792 14.206 15.434 1.00 87.12 488 GLY A N 1
ATOM 3749 C CA . GLY A 1 488 ? -30.083 13.015 15.904 1.00 87.12 488 GLY A CA 1
ATOM 3750 C C . GLY A 1 488 ? -30.575 11.695 15.315 1.00 87.12 488 GLY A C 1
ATOM 3751 O O . GLY A 1 488 ? -30.224 10.638 15.824 1.00 87.12 488 GLY A O 1
ATOM 3752 N N . ASN A 1 489 ? -31.384 11.730 14.252 1.00 90.62 489 ASN A N 1
ATOM 3753 C CA . ASN A 1 489 ? -31.965 10.529 13.656 1.00 90.62 489 ASN A CA 1
ATOM 3754 C C . ASN A 1 489 ? -31.269 10.154 12.337 1.00 90.62 489 ASN A C 1
ATOM 3756 O O . ASN A 1 489 ? -30.963 11.053 11.541 1.00 90.62 489 ASN A O 1
ATOM 3760 N N . PRO A 1 490 ? -31.105 8.849 12.041 1.00 91.88 490 PRO A N 1
ATOM 3761 C CA . PRO A 1 490 ? -30.700 8.389 10.720 1.00 91.88 490 PRO A CA 1
ATOM 3762 C C . PRO A 1 490 ? -31.657 8.893 9.635 1.00 91.88 490 PRO A C 1
ATOM 3764 O O . PRO A 1 490 ? -32.879 8.820 9.766 1.00 91.88 490 PRO A O 1
ATOM 3767 N N . THR A 1 491 ? -31.100 9.394 8.538 1.00 92.44 491 THR A N 1
ATOM 3768 C CA . THR A 1 491 ? -31.870 9.940 7.405 1.00 92.44 491 THR A CA 1
ATOM 3769 C C . THR A 1 491 ? -32.352 8.872 6.421 1.00 92.44 491 THR A C 1
ATOM 3771 O O . THR A 1 491 ? -33.166 9.165 5.547 1.00 92.44 491 THR A O 1
ATOM 3774 N N . GLY A 1 492 ? -31.821 7.649 6.520 1.00 90.62 492 GLY A N 1
ATOM 3775 C CA . GLY A 1 492 ? -31.947 6.614 5.490 1.00 90.62 492 GLY A CA 1
ATOM 3776 C C . GLY A 1 492 ? -31.001 6.807 4.297 1.00 90.62 492 GLY A C 1
ATOM 3777 O O . GLY A 1 492 ? -30.969 5.957 3.412 1.00 90.62 492 GLY A O 1
ATOM 3778 N N . GLN A 1 493 ? -30.224 7.896 4.269 1.00 92.38 493 GLN A N 1
ATOM 3779 C CA . GLN A 1 493 ? -29.107 8.072 3.345 1.00 92.38 493 GLN A CA 1
ATOM 3780 C C . GLN A 1 493 ? -27.822 7.544 3.979 1.00 92.38 493 GLN A C 1
ATOM 3782 O O . GLN A 1 493 ? -27.627 7.662 5.192 1.00 92.38 493 GLN A O 1
ATOM 3787 N N . VAL A 1 494 ? -26.938 7.013 3.140 1.00 90.62 494 VAL A N 1
ATOM 3788 C CA . VAL A 1 494 ? -25.591 6.598 3.534 1.00 90.62 494 VAL A CA 1
ATOM 3789 C C . VAL A 1 494 ? -24.562 7.601 3.038 1.00 90.62 494 VAL A C 1
ATOM 3791 O O . VAL A 1 494 ? -24.785 8.271 2.026 1.00 90.62 494 VAL A O 1
ATOM 3794 N N . VAL A 1 495 ? -23.450 7.698 3.759 1.00 84.62 495 VAL A N 1
ATOM 3795 C CA . VAL A 1 495 ? -22.268 8.466 3.361 1.00 84.62 495 VAL A CA 1
ATOM 3796 C C . VAL A 1 495 ? -21.854 8.075 1.947 1.00 84.62 495 VAL A C 1
ATOM 3798 O O . VAL A 1 495 ? -21.785 6.897 1.631 1.00 84.62 495 VAL A O 1
ATOM 3801 N N . THR A 1 496 ? -21.609 9.046 1.070 1.00 75.69 496 THR A N 1
ATOM 3802 C CA . THR A 1 496 ? -21.291 8.754 -0.338 1.00 75.69 496 THR A CA 1
ATOM 3803 C C . THR A 1 496 ? -19.795 8.720 -0.627 1.00 75.69 496 THR A C 1
ATOM 3805 O O . THR A 1 496 ? -19.399 8.181 -1.661 1.00 75.69 496 THR A O 1
ATOM 3808 N N . GLU A 1 497 ? -18.956 9.280 0.253 1.00 70.38 497 GLU A N 1
ATOM 3809 C CA . GLU A 1 497 ? -17.505 9.129 0.129 1.00 70.38 497 GLU A CA 1
ATOM 3810 C C . GLU A 1 497 ? -17.112 7.645 0.230 1.00 70.38 497 GLU A C 1
ATOM 3812 O O . GLU A 1 497 ? -17.716 6.877 0.986 1.00 70.38 497 GLU A O 1
ATOM 3817 N N . ASN A 1 498 ? -16.115 7.238 -0.564 1.00 58.91 498 ASN A N 1
ATOM 3818 C CA . ASN A 1 498 ? -15.607 5.864 -0.633 1.00 58.91 498 ASN A CA 1
ATOM 3819 C C . ASN A 1 498 ? -16.721 4.806 -0.769 1.00 58.91 498 ASN A C 1
ATOM 3821 O O . ASN A 1 498 ? -16.766 3.838 -0.017 1.00 58.91 498 ASN A O 1
ATOM 3825 N N . ASN A 1 499 ? -17.651 5.000 -1.713 1.00 58.50 499 ASN A N 1
ATOM 3826 C CA . ASN A 1 499 ? -18.733 4.054 -2.034 1.00 58.50 499 ASN A CA 1
ATOM 3827 C C . ASN A 1 499 ? -19.681 3.682 -0.874 1.00 58.50 499 ASN A C 1
ATOM 3829 O O . ASN A 1 499 ? -20.316 2.631 -0.939 1.00 58.50 499 ASN A O 1
ATOM 3833 N N . GLY A 1 500 ? -19.811 4.501 0.174 1.00 61.41 500 GLY A N 1
ATOM 3834 C CA . GLY A 1 500 ? -20.595 4.109 1.358 1.00 61.41 500 GLY A CA 1
ATOM 3835 C C . GLY A 1 500 ? -19.806 4.099 2.659 1.00 61.41 500 GLY A C 1
ATOM 3836 O O . GLY A 1 500 ? -20.398 4.081 3.739 1.00 61.41 500 GLY A O 1
ATOM 3837 N N . TYR A 1 501 ? -18.474 4.060 2.561 1.00 67.81 501 TYR A N 1
ATOM 3838 C CA . TYR A 1 501 ? -17.596 3.730 3.688 1.00 67.81 501 TYR A CA 1
ATOM 3839 C C . TYR A 1 501 ? -17.050 4.962 4.416 1.00 67.81 501 TYR A C 1
ATOM 3841 O O . TYR A 1 501 ? -16.434 4.853 5.484 1.00 67.81 501 TYR A O 1
ATOM 3849 N N . GLY A 1 502 ? -17.296 6.147 3.854 1.00 71.88 502 GLY A N 1
ATOM 3850 C CA . GLY A 1 502 ? -16.717 7.396 4.323 1.00 71.88 502 GLY A CA 1
ATOM 3851 C C . GLY A 1 502 ? -15.199 7.440 4.138 1.00 71.88 502 GLY A C 1
ATOM 3852 O O . GLY A 1 502 ? -14.573 6.461 3.739 1.00 71.88 502 GLY A O 1
ATOM 3853 N N . ALA A 1 503 ? -14.585 8.575 4.442 1.00 66.94 503 ALA A N 1
ATOM 3854 C CA . ALA A 1 503 ? -13.151 8.789 4.366 1.00 66.94 503 ALA A CA 1
ATOM 3855 C C . ALA A 1 503 ? -12.375 7.764 5.185 1.00 66.94 503 ALA A C 1
ATOM 3857 O O . ALA A 1 503 ? -12.851 7.213 6.186 1.00 66.94 503 ALA A O 1
ATOM 3858 N N . ASN A 1 504 ? -11.140 7.560 4.751 1.00 67.69 504 ASN A N 1
ATOM 3859 C CA . ASN A 1 504 ? -10.221 6.671 5.419 1.00 67.69 504 ASN A CA 1
ATOM 3860 C C . ASN A 1 504 ? -9.828 7.217 6.800 1.00 67.69 504 ASN A C 1
ATOM 3862 O O . ASN A 1 504 ? -9.542 8.413 6.910 1.00 67.69 504 ASN A O 1
ATOM 3866 N N . PRO A 1 505 ? -9.793 6.380 7.853 1.00 63.09 505 PRO A N 1
ATOM 3867 C CA . PRO A 1 505 ? -9.227 6.752 9.144 1.00 63.09 505 PRO A CA 1
ATOM 3868 C C . PRO A 1 505 ? -7.737 7.105 9.122 1.00 63.09 505 PRO A C 1
ATOM 3870 O O . PRO A 1 505 ? -7.283 7.719 10.087 1.00 63.09 505 PRO A O 1
ATOM 3873 N N . TYR A 1 506 ? -6.982 6.747 8.076 1.00 55.47 506 TYR A N 1
ATOM 3874 C CA . TYR A 1 506 ? -5.539 7.001 8.004 1.00 55.47 506 TYR A CA 1
ATOM 3875 C C . TYR A 1 506 ? -5.121 7.874 6.831 1.00 55.47 506 TYR A C 1
ATOM 3877 O O . TYR A 1 506 ? -5.601 7.636 5.697 1.00 55.47 506 TYR A O 1
#

pLDDT: mean 86.08, std 18.06, range [19.19, 98.88]

Radius of gyration: 26.35 Å; chains: 1; bounding box: 81×46×88 Å

Foldseek 3Di:
DDDDDDDDDDDDDDDPDPDPDPDDPPDDFPQVQKDWQDKDFAPFWFFDPQWDWAWDDAPPPPFIWIWIWGLCDPPQFIWIWIFDRVVVRHDTPDIDTALHGRDPPPQWDWEWDDAPPPRHTWIWIWGLQDPPQFIWTWIADSVVVRHDTPDIDGACHGRPPPQQWDWEWDDAPPPRHTWIWIWGLQDPPQFIWTWTADSVVVRHDTPDTDGALHGRHDQQWDWYWEDQQPLRHIWIWIWRQDDPQAIKIWIADSVVVRHDTPDITGHPGGRHHNQWHWYDDNANAWIWTWRNRDDTGIMIITMGRNQIHFNPLQFFDDQFAGLLLLLLLLQLQFAEQFWAQDPVGFIAHGSGDGDPLCPPPDRGDANQVSLQSSRVCLRPAFLNLLVVLLVVLPPPTQGNLQSSLRSSVCVVVNSVCSSPFPLSVCVSVVDQDVVNLVSQVVPQDDPNDGDPSSVLSSVLSNCSSNVNPDDRDSRNDDGQGFYAYNHRDGPPDADPPSNRRTRGSD

Organism: NCBI:txid86416

Secondary structure (DSSP, 8-state):
-------------------------------TT-EEEEEEEEEEEPP-TTEEEEEE-SSSSSS-EEEEEETT-GGGEEEEEEE-GGGTS-SEEEEEEEEEEP-TTS-EEEEEE-SSSSSS-EEEEEESS-GGGEEEEEEE-GGGTS-SEEEEEEEEEEP-TTS-EEEEEE-SSSSSS-EEEEEESS-GGGEEEEEEE-GGGTS-SEEEEEEEEEEP--TTEEEEEE-SSSSSS-EEEEEESSSSSS-EEEEE-GGGTS-SEEEEEE-SS----TTEEEEE-SSTT-EEEEETT-SSEEEEEEEE-SS-SS--TTSB--SS--HHHHHHHHHHH-BEEEEEE-TTS-EEEETTEEGGGGTT--SB--HHHHHHHHHHHIIIIIIHHHHHHHHHTT-SS-BHHHHHHHHHHHHHH-HHHHHH-HHHHHHHTT--SHHHHHHHTT--EETTEE-HHHHHHHHHHHHHHTT--S--BTTTB---PEEE-TTS-EEEEE--GGGGT-S---

Sequence (506 aa):
MKIYKRVLLLLLFSTTFMLIGYNKAYADTNTNGLVWKLNTTTPLSKTDSYWSFASGDYNNDGKADIYCVKRNGANAKTEVHVLNGANNFQSFLLETATALPQATDGNWKFALGDYNNDGKPDLYCIKENGGNAKTEVHILNGADNFQSFLLQTATALPQATDGNWEFALGDYNNDGKPDLYCIKENGGNAKTEVHILNGANNFQSFLLETATALPQTDSNWAFGISDYNNDGKPDLYCIKRNGAGATEVHTLNGANNFQSFLFESATPMEPTDQNTQFVIGKGVMDVYAIKQQAPTSTEIHEFGYPDGSTGNTNGIASSRSSANIIYFIKECEGFAPSLYHDEVGVLTGGYGMTGAELNGLPSSISETTATQLLTTNVNNNYYTQVLNIIHARGVANPTQREVDAFTSFAYNEGVQAFSQSTLLKLYASGSRGADIQTQFNQWIYAGNTVLPGLVTRRNYEWGIFSASTSSIPGYNCPPSISYINTAGNPTGQVVTENNGYGANPY

InterPro domains:
  IPR002196 Glycoside hydrolase, family 24 [PF00959] (330-461)
  IPR013517 FG-GAP repeat [PF13517] (114-181)
  IPR023346 Lysozyme-like domain superfamily [SSF53955] (317-468)
  IPR023347 Lysozyme domain superfamily [G3DSA:1.10.530.40] (320-471)
  IPR028994 Integrin alpha, N-terminal [G3DSA:2.130.10.130] (12-266)
  IPR028994 Integrin alpha, N-terminal [SSF69318] (14-265)
  IPR033907 Endolysin/autolysin [cd00737] (326-465)
  IPR051018 Bacteriophage Glycosyl Hydrolase 24 [PTHR38107] (315-465)